Protein AF-A0A5N7J015-F1 (afdb_monomer)

Structure (mmCIF, N/CA/C/O backbone):
data_AF-A0A5N7J015-F1
#
_entry.id   AF-A0A5N7J015-F1
#
loop_
_atom_site.group_PDB
_atom_site.id
_atom_site.type_symbol
_atom_site.label_atom_id
_atom_site.label_alt_id
_atom_site.label_comp_id
_atom_site.label_asym_id
_atom_site.label_entity_id
_atom_site.label_seq_id
_atom_site.pdbx_PDB_ins_code
_atom_site.Cartn_x
_atom_site.Cartn_y
_atom_site.Cartn_z
_atom_site.occupancy
_atom_site.B_iso_or_equiv
_atom_site.auth_seq_id
_atom_site.auth_comp_id
_atom_site.auth_asym_id
_atom_site.auth_atom_id
_atom_site.pdbx_PDB_model_num
ATOM 1 N N . MET A 1 1 ? -70.506 48.219 -8.891 1.00 37.72 1 MET A N 1
ATOM 2 C CA . MET A 1 1 ? -71.516 47.151 -9.044 1.00 37.72 1 MET A CA 1
ATOM 3 C C . MET A 1 1 ? -71.298 46.120 -7.944 1.00 37.72 1 MET A C 1
ATOM 5 O O . MET A 1 1 ? -70.201 45.596 -7.907 1.00 37.72 1 MET A O 1
ATOM 9 N N . ILE A 1 2 ? -72.314 45.921 -7.079 1.00 36.28 2 ILE A N 1
ATOM 10 C CA . ILE A 1 2 ? -72.731 44.663 -6.396 1.00 36.28 2 ILE A CA 1
ATOM 11 C C . ILE A 1 2 ? -71.648 43.938 -5.542 1.00 36.28 2 ILE A C 1
ATOM 13 O O . ILE A 1 2 ? -70.626 43.558 -6.077 1.00 36.28 2 ILE A O 1
ATOM 17 N N . GLN A 1 3 ? -71.760 43.611 -4.244 1.00 32.56 3 GLN A N 1
ATOM 18 C CA . GLN A 1 3 ? -72.787 43.695 -3.193 1.00 32.56 3 GLN A CA 1
ATOM 19 C C . GLN A 1 3 ? -72.137 43.352 -1.819 1.00 32.56 3 GLN A C 1
ATOM 21 O O . GLN A 1 3 ? -71.277 42.487 -1.740 1.00 32.56 3 GLN A O 1
ATOM 26 N N . SER A 1 4 ? -72.613 44.028 -0.762 1.00 31.94 4 SER A N 1
ATOM 27 C CA . SER A 1 4 ? -72.904 43.579 0.627 1.00 31.94 4 SER A CA 1
ATOM 28 C C . SER A 1 4 ? -71.950 42.666 1.442 1.00 31.94 4 SER A C 1
ATOM 30 O O . SER A 1 4 ? -71.740 41.518 1.085 1.00 31.94 4 SER A O 1
ATOM 32 N N . ARG A 1 5 ? -71.466 43.154 2.609 1.00 35.03 5 ARG A N 1
ATOM 33 C CA . ARG A 1 5 ? -71.906 42.860 4.022 1.00 35.03 5 ARG A CA 1
ATOM 34 C C . ARG A 1 5 ? -71.225 41.610 4.632 1.00 35.03 5 ARG A C 1
ATOM 36 O O . ARG A 1 5 ? -71.138 40.603 3.964 1.00 35.03 5 ARG A O 1
ATOM 43 N N . GLY A 1 6 ? -70.762 41.551 5.888 1.00 29.39 6 GLY A N 1
ATOM 44 C CA . GLY A 1 6 ? -70.806 42.429 7.070 1.00 29.39 6 GLY A CA 1
ATOM 45 C C . GLY A 1 6 ? -69.756 41.964 8.114 1.00 29.39 6 GLY A C 1
ATOM 46 O O . GLY A 1 6 ? -69.265 40.848 8.019 1.00 29.39 6 GLY A O 1
ATOM 47 N N . LYS A 1 7 ? -69.194 42.878 8.930 1.00 32.62 7 LYS A N 1
ATOM 48 C CA . LYS A 1 7 ? -69.423 43.076 10.397 1.00 32.62 7 LYS A CA 1
ATOM 49 C C . LYS A 1 7 ? -69.204 41.797 11.243 1.00 32.62 7 LYS A C 1
ATOM 51 O O . LYS A 1 7 ? -69.846 40.805 10.963 1.00 32.62 7 LYS A O 1
ATOM 56 N N . SER A 1 8 ? -68.378 41.750 12.299 1.00 29.27 8 SER A N 1
ATOM 57 C CA . SER A 1 8 ? -68.348 42.600 13.514 1.00 29.27 8 SER A CA 1
ATOM 58 C C . SER A 1 8 ? -67.025 42.426 14.301 1.00 29.27 8 SER A C 1
ATOM 60 O O . SER A 1 8 ? -66.572 41.307 14.488 1.00 29.27 8 SER A O 1
ATOM 62 N N . LYS A 1 9 ? -66.296 43.500 14.640 1.00 32.84 9 LYS A N 1
ATOM 63 C CA . LYS A 1 9 ? -66.217 44.207 15.950 1.00 32.84 9 LYS A CA 1
ATOM 64 C C . LYS A 1 9 ? -65.739 43.408 17.191 1.00 32.84 9 LYS A C 1
ATOM 66 O O . LYS A 1 9 ? -66.518 42.678 17.780 1.00 32.84 9 LYS A O 1
ATOM 71 N N . LYS A 1 10 ? -64.533 43.810 17.643 1.00 33.81 10 LYS A N 1
ATOM 72 C CA . LYS A 1 10 ? -64.073 44.171 19.012 1.00 33.81 10 LYS A CA 1
ATOM 73 C C . LYS A 1 10 ? -64.195 43.140 20.153 1.00 33.81 10 LYS A C 1
ATOM 75 O O . LYS A 1 10 ? -65.306 42.871 20.579 1.00 33.81 10 LYS A O 1
ATOM 80 N N . LEU A 1 11 ? -63.073 42.853 20.834 1.00 29.84 11 LEU A N 1
ATOM 81 C CA . LEU A 1 11 ? -62.746 43.470 22.138 1.00 29.84 11 LEU A CA 1
ATOM 82 C C . LEU A 1 11 ? -61.286 43.206 22.571 1.00 29.84 11 LEU A C 1
ATOM 84 O O . LEU A 1 11 ? -60.710 42.170 22.267 1.00 29.84 11 LEU A O 1
ATOM 88 N N . PHE A 1 12 ? -60.722 44.189 23.274 1.00 34.75 12 PHE A N 1
ATOM 89 C CA . PHE A 1 12 ? -59.429 44.199 23.967 1.00 34.75 12 PHE A CA 1
ATOM 90 C C . PHE A 1 12 ? -59.319 43.114 25.053 1.00 34.75 12 PHE A C 1
ATOM 92 O O . PHE A 1 12 ? -60.277 42.931 25.801 1.00 34.75 12 PHE A O 1
ATOM 99 N N . SER A 1 13 ? -58.119 42.552 25.256 1.00 28.05 13 SER A N 1
ATOM 100 C CA . SER A 1 13 ? -57.426 42.575 26.561 1.00 28.05 13 SER A CA 1
ATOM 101 C C . SER A 1 13 ? -56.002 42.008 26.498 1.00 28.05 13 SER A C 1
ATOM 103 O O . SER A 1 13 ? -55.701 41.062 25.781 1.00 28.05 13 SER A O 1
ATOM 105 N N . ILE A 1 14 ? -55.158 42.672 27.280 1.00 40.50 14 ILE A N 1
ATOM 106 C CA . ILE A 1 14 ? -53.764 42.435 27.665 1.00 40.50 14 ILE A CA 1
ATOM 107 C C . ILE A 1 14 ? -53.522 40.986 28.118 1.00 40.50 14 ILE A C 1
ATOM 109 O O . ILE A 1 14 ? -54.312 40.507 28.919 1.00 40.50 14 ILE A O 1
ATOM 113 N N . ILE A 1 15 ? -52.407 40.354 27.711 1.00 32.06 15 ILE A N 1
ATOM 114 C CA . ILE A 1 15 ? -51.660 39.351 28.504 1.00 32.06 15 ILE A CA 1
ATOM 115 C C . ILE A 1 15 ? -50.187 39.304 28.049 1.00 32.06 15 ILE A C 1
ATOM 117 O O . ILE A 1 15 ? -49.865 39.068 26.889 1.00 32.06 15 ILE A O 1
ATOM 121 N N . LEU A 1 16 ? -49.336 39.600 29.032 1.00 28.47 16 LEU A N 1
ATOM 122 C CA . LEU A 1 16 ? -47.995 39.100 29.343 1.00 28.47 16 LEU A CA 1
ATOM 123 C C . LEU A 1 16 ? -47.240 38.234 28.313 1.00 28.47 16 LEU A C 1
ATOM 125 O O . LEU A 1 16 ? -47.667 37.156 27.909 1.00 28.47 16 LEU A O 1
ATOM 129 N N . ILE A 1 17 ? -46.012 38.679 28.044 1.00 38.09 17 ILE A N 1
ATOM 130 C CA . ILE A 1 17 ? -44.910 37.930 27.439 1.00 38.09 17 ILE A CA 1
ATOM 131 C C . ILE A 1 17 ? -44.599 36.692 28.295 1.00 38.09 17 ILE A C 1
ATOM 133 O O . ILE A 1 17 ? -44.189 36.822 29.447 1.00 38.09 17 ILE A O 1
ATOM 137 N N . VAL A 1 18 ? -44.720 35.501 27.706 1.00 29.78 18 VAL A N 1
ATOM 138 C CA . VAL A 1 18 ? -44.031 34.287 28.164 1.00 29.78 18 VAL A CA 1
ATOM 139 C C . VAL A 1 18 ? -43.210 33.765 26.988 1.00 29.78 18 VAL A C 1
ATOM 141 O O . VAL A 1 18 ? -43.749 33.318 25.978 1.00 29.78 18 VAL A O 1
ATOM 144 N N . MET A 1 19 ? -41.887 33.865 27.119 1.00 32.41 19 MET A N 1
ATOM 145 C CA . MET A 1 19 ? -40.910 33.185 26.269 1.00 32.41 19 MET A CA 1
ATOM 146 C C . MET A 1 19 ? -41.142 31.670 26.357 1.00 32.41 19 MET A C 1
ATOM 148 O O . MET A 1 19 ? -40.912 31.075 27.407 1.00 32.41 19 MET A O 1
ATOM 152 N N . PHE A 1 20 ? -41.541 31.038 25.254 1.00 28.19 20 PHE A N 1
ATOM 153 C CA . PHE A 1 20 ? -41.380 29.597 25.067 1.00 28.19 20 PHE A CA 1
ATOM 154 C C . PHE A 1 20 ? -40.169 29.369 24.161 1.00 28.19 20 PHE A C 1
ATOM 156 O O . PHE A 1 20 ? -40.235 29.532 22.944 1.00 28.19 20 PHE A O 1
ATOM 163 N N . ILE A 1 21 ? -39.041 29.011 24.775 1.00 31.61 21 ILE A N 1
ATOM 164 C CA . ILE A 1 21 ? -37.909 28.399 24.081 1.00 31.61 21 ILE A CA 1
ATOM 165 C C . ILE A 1 21 ? -38.362 26.984 23.711 1.00 31.61 21 ILE A C 1
ATOM 167 O O . ILE A 1 21 ? -38.379 26.087 24.550 1.00 31.61 21 ILE A O 1
ATOM 171 N N . ALA A 1 22 ? -38.770 26.788 22.460 1.00 29.91 22 ALA A N 1
ATOM 172 C CA . ALA A 1 22 ? -38.935 25.458 21.898 1.00 29.91 22 ALA A CA 1
ATOM 173 C C . ALA A 1 22 ? -37.544 24.913 21.545 1.00 29.91 22 ALA A C 1
ATOM 175 O O . ALA A 1 22 ? -37.022 25.144 20.456 1.00 29.91 22 ALA A O 1
ATOM 176 N N . THR A 1 23 ? -36.919 24.202 22.482 1.00 31.03 23 THR A N 1
ATOM 177 C CA . THR A 1 23 ? -35.791 23.315 22.189 1.00 31.03 23 THR A CA 1
ATOM 178 C C . THR A 1 23 ? -36.303 22.142 21.357 1.00 31.03 23 THR A C 1
ATOM 180 O O . THR A 1 23 ? -36.719 21.107 21.875 1.00 31.03 23 THR A O 1
ATOM 183 N N . SER A 1 24 ? -36.269 22.283 20.033 1.00 30.61 24 SER A N 1
ATOM 184 C CA . SER A 1 24 ? -36.324 21.138 19.129 1.00 30.61 24 SER A CA 1
ATOM 185 C C . SER A 1 24 ? -35.014 20.359 19.266 1.00 30.61 24 SER A C 1
ATOM 187 O O . SER A 1 24 ? -34.037 20.618 18.563 1.00 30.61 24 SER A O 1
ATOM 189 N N . LEU A 1 25 ? -34.981 19.424 20.217 1.00 29.66 25 LEU A N 1
ATOM 190 C CA . LEU A 1 25 ? -33.979 18.367 20.277 1.00 29.66 25 LEU A CA 1
ATOM 191 C C . LEU A 1 25 ? -34.122 17.519 19.009 1.00 29.66 25 LEU A C 1
ATOM 193 O O . LEU A 1 25 ? -34.956 16.618 18.938 1.00 29.66 25 LEU A O 1
ATOM 197 N N . PHE A 1 26 ? -33.301 17.805 18.000 1.00 30.33 26 PHE A N 1
ATOM 198 C CA . PHE A 1 26 ? -32.994 16.834 16.959 1.00 30.33 26 PHE A CA 1
ATOM 199 C C . PHE A 1 26 ? -32.192 15.702 17.605 1.00 30.33 26 PHE A C 1
ATOM 201 O O . PHE A 1 26 ? -30.963 15.701 17.628 1.00 30.33 26 PHE A O 1
ATOM 208 N N . VAL A 1 27 ? -32.910 14.734 18.169 1.00 28.17 27 VAL A N 1
ATOM 209 C CA . VAL A 1 27 ? -32.370 13.404 18.418 1.00 28.17 27 VAL A CA 1
ATOM 210 C C . VAL A 1 27 ? -32.219 12.770 17.041 1.00 28.17 27 VAL A C 1
ATOM 212 O O . VAL A 1 27 ? -33.204 12.373 16.417 1.00 28.17 27 VAL A O 1
ATOM 215 N N . SER A 1 28 ? -30.988 12.722 16.531 1.00 30.78 28 SER A N 1
ATOM 216 C CA . SER A 1 28 ? -30.640 11.836 15.419 1.00 30.78 28 SER A CA 1
ATOM 217 C C . SER A 1 28 ? -31.232 10.455 15.706 1.00 30.78 28 SER A C 1
ATOM 219 O O . SER A 1 28 ? -31.112 10.010 16.851 1.00 30.78 28 SER A O 1
ATOM 221 N N . PRO A 1 29 ? -31.844 9.750 14.736 1.00 28.28 29 PRO A N 1
ATOM 222 C CA . PRO A 1 29 ? -32.251 8.375 14.958 1.00 28.28 29 PRO A CA 1
ATOM 223 C C . PRO A 1 29 ? -30.982 7.579 15.248 1.00 28.28 29 PRO A C 1
ATOM 225 O O . PRO A 1 29 ? -30.226 7.200 14.352 1.00 28.28 29 PRO A O 1
ATOM 228 N N . GLN A 1 30 ? -30.711 7.376 16.534 1.00 27.77 30 GLN A N 1
ATOM 229 C CA . GLN A 1 30 ? -29.733 6.418 16.981 1.00 27.77 30 GLN A CA 1
ATOM 230 C C . GLN A 1 30 ? -30.225 5.106 16.388 1.00 27.77 30 GLN A C 1
ATOM 232 O O . GLN A 1 30 ? -31.368 4.704 16.608 1.00 27.77 30 GLN A O 1
ATOM 237 N N . LYS A 1 31 ? -29.394 4.468 15.565 1.00 28.33 31 LYS A N 1
ATOM 238 C CA . LYS A 1 31 ? -29.612 3.077 15.194 1.00 28.33 31 LYS A CA 1
ATOM 239 C C . LYS A 1 31 ? -29.741 2.323 16.516 1.00 28.33 31 LYS A C 1
ATOM 241 O O . LYS A 1 31 ? -28.740 2.098 17.194 1.00 28.33 31 LYS A O 1
ATOM 246 N N . VAL A 1 32 ? -30.968 1.993 16.908 1.00 24.22 32 VAL A N 1
ATOM 247 C CA . VAL A 1 32 ? -31.229 1.066 18.000 1.00 24.22 32 VAL A CA 1
ATOM 248 C C . VAL A 1 32 ? -30.784 -0.280 17.454 1.00 24.22 32 VAL A C 1
ATOM 250 O O . VAL A 1 32 ? -31.551 -1.013 16.836 1.00 24.22 32 VAL A O 1
ATOM 253 N N . TYR A 1 33 ? -29.497 -0.587 17.603 1.00 31.19 33 TYR A N 1
ATOM 254 C CA . TYR A 1 33 ? -29.109 -1.979 17.687 1.00 31.19 33 TYR A CA 1
ATOM 255 C C . TYR A 1 33 ? -29.876 -2.486 18.901 1.00 31.19 33 TYR A C 1
ATOM 257 O O . TYR A 1 33 ? -29.615 -2.031 20.013 1.00 31.19 33 TYR A O 1
ATOM 265 N N . ALA A 1 34 ? -30.874 -3.344 18.694 1.00 31.69 34 ALA A N 1
ATOM 266 C CA . ALA A 1 34 ? -31.371 -4.160 19.787 1.00 31.69 34 ALA A CA 1
ATOM 267 C C . ALA A 1 34 ? -30.121 -4.766 20.432 1.00 31.69 34 ALA A C 1
ATOM 269 O O . ALA A 1 34 ? -29.384 -5.489 19.754 1.00 31.69 34 ALA A O 1
ATOM 270 N N . SER A 1 35 ? -29.795 -4.373 21.666 1.00 46.22 35 SER A N 1
ATOM 271 C CA . SER A 1 35 ? -28.672 -4.965 22.374 1.00 46.22 35 SER A CA 1
ATOM 272 C C . SER A 1 35 ? -29.040 -6.429 22.561 1.00 46.22 35 SER A C 1
ATOM 274 O O . SER A 1 35 ? -29.893 -6.786 23.372 1.00 46.22 35 SER A O 1
ATOM 276 N N . SER A 1 36 ? -28.496 -7.290 21.706 1.00 74.12 36 SER A N 1
ATOM 277 C CA . SER A 1 36 ? -28.725 -8.722 21.808 1.00 74.12 36 SER A CA 1
ATOM 278 C C . SER A 1 36 ? -28.184 -9.148 23.167 1.00 74.12 36 SER A C 1
ATOM 280 O O . SER A 1 36 ? -26.985 -8.995 23.396 1.00 74.12 36 SER A O 1
ATOM 282 N N . ASN A 1 37 ? -29.046 -9.638 24.061 1.00 91.44 37 ASN A N 1
ATOM 283 C CA . ASN A 1 37 ? -28.606 -10.225 25.321 1.00 91.44 37 ASN A CA 1
ATOM 284 C C . ASN A 1 37 ? -27.699 -11.424 25.001 1.00 91.44 37 ASN A C 1
ATOM 286 O O . ASN A 1 37 ? -28.184 -12.488 24.620 1.00 91.44 37 ASN A O 1
ATOM 290 N N . ILE A 1 38 ? -26.386 -11.240 25.137 1.00 94.81 38 ILE A N 1
ATOM 291 C CA . ILE A 1 38 ? -25.370 -12.237 24.785 1.00 94.81 38 ILE A CA 1
ATOM 292 C C . ILE A 1 38 ? -25.476 -13.451 25.713 1.00 94.81 38 ILE A C 1
ATOM 294 O O . ILE A 1 38 ? -25.209 -14.571 25.281 1.00 94.81 38 ILE A O 1
ATOM 298 N N . ALA A 1 39 ? -25.875 -13.232 26.969 1.00 95.88 39 ALA A N 1
ATOM 299 C CA . ALA A 1 39 ? -25.986 -14.271 27.985 1.00 95.88 39 ALA A CA 1
ATOM 300 C C . ALA A 1 39 ? -27.220 -15.168 27.807 1.00 95.88 39 ALA A C 1
ATOM 302 O O . ALA A 1 39 ? -27.263 -16.236 28.411 1.00 95.88 39 ALA A O 1
ATOM 303 N N . MET A 1 40 ? -28.204 -14.777 26.991 1.00 95.25 40 MET A N 1
ATOM 304 C CA . MET A 1 40 ? -29.469 -15.506 26.860 1.00 95.25 40 MET A CA 1
ATOM 305 C C . MET A 1 40 ? -29.246 -16.956 26.406 1.00 95.25 40 MET A C 1
ATOM 307 O O . MET A 1 40 ? -28.652 -17.201 25.355 1.00 95.25 40 MET A O 1
ATOM 311 N N . GLY A 1 41 ? -29.724 -17.915 27.204 1.00 92.69 41 GLY A N 1
ATOM 312 C CA . GLY A 1 41 ? -29.634 -19.353 26.925 1.00 92.69 41 GLY A CA 1
ATOM 313 C C . GLY A 1 41 ? -28.212 -19.929 26.920 1.00 92.69 41 GLY A C 1
ATOM 314 O O . GLY A 1 41 ? -28.012 -21.066 26.497 1.00 92.69 41 GLY A O 1
ATOM 315 N N . LYS A 1 42 ? -27.211 -19.154 27.346 1.00 95.44 42 LYS A N 1
ATOM 316 C CA . LYS A 1 42 ? -25.823 -19.611 27.460 1.00 95.44 42 LYS A CA 1
ATOM 317 C C . LYS A 1 42 ? -25.624 -20.482 28.697 1.00 95.44 42 LYS A C 1
ATOM 319 O O . LYS A 1 42 ? -26.366 -20.362 29.667 1.00 95.44 42 LYS A O 1
ATOM 324 N N . THR A 1 43 ? -24.594 -21.324 28.6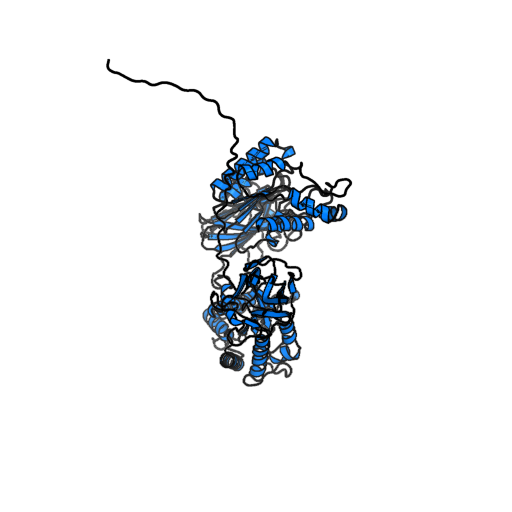82 1.00 96.38 43 THR A N 1
ATOM 325 C CA . THR A 1 43 ? -24.265 -22.181 29.826 1.00 96.38 43 THR A CA 1
ATOM 326 C C . THR A 1 43 ? -23.951 -21.332 31.054 1.00 96.38 43 THR A C 1
ATOM 328 O O . THR A 1 43 ? -23.031 -20.509 31.030 1.00 96.38 43 THR A O 1
ATOM 331 N N . SER A 1 44 ? -24.706 -21.550 32.127 1.00 97.25 44 SER A N 1
ATOM 332 C CA . SER A 1 44 ? -24.546 -20.872 33.409 1.00 97.25 44 SER A CA 1
ATOM 333 C C . SER A 1 44 ? -24.355 -21.870 34.551 1.00 97.25 44 SER A C 1
ATOM 335 O O . SER A 1 44 ? -24.753 -23.029 34.467 1.00 97.25 44 SER A O 1
ATOM 337 N N . THR A 1 45 ? -23.680 -21.417 35.603 1.00 97.94 45 THR A N 1
ATOM 338 C CA . THR A 1 45 ? -23.350 -22.191 36.810 1.00 97.94 45 THR A CA 1
ATOM 339 C C . THR A 1 45 ? -23.395 -21.271 38.023 1.00 97.94 45 THR A C 1
ATOM 341 O O . THR A 1 45 ? -23.032 -20.099 37.902 1.00 97.94 45 THR A O 1
ATOM 344 N N . SER A 1 46 ? -23.724 -21.805 39.190 1.00 97.88 46 SER A N 1
ATOM 345 C CA . SER A 1 46 ? -23.661 -21.115 40.481 1.00 97.88 46 SER A CA 1
ATOM 346 C C . SER A 1 46 ? -22.852 -21.930 41.491 1.00 97.88 46 SER A C 1
ATOM 348 O O . SER A 1 46 ? -22.472 -23.066 41.209 1.00 97.88 46 SER A O 1
ATOM 350 N N . ASP A 1 47 ? -22.550 -21.349 42.650 1.00 97.38 47 ASP A N 1
ATOM 351 C CA . ASP A 1 47 ? -21.953 -22.085 43.771 1.00 97.38 47 ASP A CA 1
ATOM 352 C C . ASP A 1 47 ? -22.942 -23.043 44.443 1.00 97.38 47 ASP A C 1
ATOM 354 O O . ASP A 1 47 ? -22.552 -24.116 44.896 1.00 97.38 47 ASP A O 1
ATOM 358 N N . SER A 1 48 ? -24.217 -22.657 44.489 1.00 97.06 48 SER A N 1
ATOM 359 C CA . SER A 1 48 ? -25.303 -23.458 45.042 1.00 97.06 48 SER A CA 1
ATOM 360 C C . SER A 1 48 ? -26.614 -23.194 44.297 1.00 97.06 48 SER A C 1
ATOM 362 O O . SER A 1 48 ? -26.744 -22.213 43.552 1.00 97.06 48 SER A O 1
ATOM 364 N N . GLU A 1 49 ? -27.588 -24.086 44.462 1.00 97.06 49 GLU A N 1
ATOM 365 C CA . GLU A 1 49 ? -28.921 -23.927 43.885 1.00 97.06 49 GLU A CA 1
ATOM 366 C C . GLU A 1 49 ? -30.005 -24.585 44.745 1.00 97.06 49 GLU A C 1
ATOM 368 O O . GLU A 1 49 ? -29.847 -25.707 45.227 1.00 97.06 49 GLU A O 1
ATOM 373 N N . LEU A 1 50 ? -31.124 -23.883 44.932 1.00 96.88 50 LEU A N 1
ATOM 374 C CA . LEU A 1 50 ? -32.339 -24.451 45.510 1.00 96.88 50 LEU A CA 1
ATOM 375 C C . LEU A 1 50 ? -33.006 -25.385 44.490 1.00 96.88 50 LEU A C 1
ATOM 377 O O . LEU A 1 50 ? -33.059 -25.081 43.296 1.00 96.88 50 LEU A O 1
ATOM 381 N N . LEU A 1 51 ? -33.565 -26.507 44.955 1.00 95.19 51 LEU A N 1
ATOM 382 C CA . LEU A 1 51 ? -34.244 -27.477 44.093 1.00 95.19 51 LEU A CA 1
ATOM 383 C C . LEU A 1 51 ? -35.330 -26.792 43.238 1.00 95.19 51 LEU A C 1
ATOM 385 O O . LEU A 1 51 ? -36.239 -26.158 43.766 1.00 95.19 51 LEU A O 1
ATOM 389 N N . GLY A 1 52 ? -35.227 -26.926 41.911 1.00 94.25 52 GLY A N 1
ATOM 390 C CA . GLY A 1 52 ? -36.135 -26.289 40.943 1.00 94.25 52 GLY A CA 1
ATOM 391 C C . GLY A 1 52 ? -35.730 -24.877 40.489 1.00 94.25 52 GLY A C 1
ATOM 392 O O . GLY A 1 52 ? -36.319 -24.353 39.543 1.00 94.25 52 GLY A O 1
ATOM 393 N N . HIS A 1 53 ? -34.691 -24.288 41.089 1.00 97.06 53 HIS A N 1
ATOM 394 C CA . HIS A 1 53 ? -34.216 -22.922 40.835 1.00 97.06 53 HIS A CA 1
ATOM 395 C C . HIS A 1 53 ? -32.743 -22.885 40.399 1.00 97.06 53 HIS A C 1
ATOM 397 O O . HIS A 1 53 ? -31.947 -22.098 40.911 1.00 97.06 53 HIS A O 1
ATOM 403 N N . GLY A 1 54 ? -32.382 -23.753 39.450 1.00 97.44 54 GLY A N 1
ATOM 404 C CA . GLY A 1 54 ? -31.002 -23.908 38.985 1.00 97.44 54 GLY A CA 1
ATOM 405 C C . GLY A 1 54 ? -30.463 -22.726 38.177 1.00 97.44 54 GLY A C 1
ATOM 406 O O . GLY A 1 54 ? -31.214 -21.861 37.715 1.00 97.44 54 GLY A O 1
ATOM 407 N N . ALA A 1 55 ? -29.142 -22.692 37.982 1.00 97.56 55 ALA A N 1
ATOM 408 C CA . ALA A 1 55 ? -28.442 -21.553 37.371 1.00 97.56 55 ALA A CA 1
ATOM 409 C C . ALA A 1 55 ? -28.982 -21.149 35.983 1.00 97.56 55 ALA A C 1
ATOM 411 O O . ALA A 1 55 ? -29.062 -19.956 35.683 1.00 97.56 55 ALA A O 1
ATOM 412 N N . SER A 1 56 ? -29.420 -22.104 35.157 1.00 97.19 56 SER A N 1
ATOM 413 C CA . SER A 1 56 ? -29.984 -21.834 33.823 1.00 97.19 56 SER A CA 1
ATOM 414 C C . SER A 1 56 ? -31.214 -20.926 33.839 1.00 97.19 56 SER A C 1
ATOM 416 O O . SER A 1 56 ? -31.485 -20.248 32.853 1.00 97.19 56 SER A O 1
ATOM 418 N N . ASN A 1 57 ? -31.949 -20.878 34.952 1.00 97.88 57 ASN A N 1
ATOM 419 C CA . ASN A 1 57 ? -33.111 -20.006 35.097 1.00 97.88 57 ASN A CA 1
ATOM 420 C C . ASN A 1 57 ? -32.725 -18.521 35.195 1.00 97.88 57 ASN A C 1
ATOM 422 O O . ASN A 1 57 ? -33.566 -17.662 34.976 1.00 97.88 57 ASN A O 1
ATOM 426 N N . GLY A 1 58 ? -31.471 -18.202 35.530 1.00 96.56 58 GLY A N 1
ATOM 427 C CA . GLY A 1 58 ? -30.985 -16.825 35.649 1.00 96.56 58 GLY A CA 1
ATOM 428 C C . GLY A 1 58 ? -30.709 -16.138 34.309 1.00 96.56 58 GLY A C 1
ATOM 429 O O . GLY A 1 58 ? -30.359 -14.965 34.303 1.00 96.56 58 GLY A O 1
ATOM 430 N N . ASN A 1 59 ? -30.814 -16.841 33.179 1.00 97.00 59 ASN A N 1
ATOM 431 C CA . ASN A 1 59 ? -30.568 -16.294 31.839 1.00 97.00 59 ASN A CA 1
ATOM 432 C C . ASN A 1 59 ? -31.421 -16.954 30.741 1.00 97.00 59 ASN A C 1
ATOM 434 O O . ASN A 1 59 ? -31.046 -16.938 29.564 1.00 97.00 59 ASN A O 1
ATOM 438 N N . ASP A 1 60 ? -32.560 -17.546 31.100 1.00 95.12 60 ASP A N 1
ATOM 439 C CA . ASP A 1 60 ? -33.463 -18.221 30.158 1.00 95.12 60 ASP A CA 1
ATOM 440 C C . ASP A 1 60 ? -34.430 -17.260 29.435 1.00 95.12 60 ASP A C 1
ATOM 442 O O . ASP A 1 60 ? -35.171 -17.677 28.540 1.00 95.12 60 ASP A O 1
ATOM 446 N N . GLY A 1 61 ? -34.422 -15.974 29.805 1.00 89.62 61 GLY A N 1
ATOM 447 C CA . GLY A 1 61 ? -35.284 -14.935 29.245 1.00 89.62 61 GLY A CA 1
ATOM 448 C C . GLY A 1 61 ? -36.760 -15.043 29.650 1.00 89.62 61 GLY A C 1
ATOM 449 O O . GLY A 1 61 ? -37.592 -14.306 29.110 1.00 89.62 61 GLY A O 1
ATOM 450 N N . LYS A 1 62 ? -37.118 -15.936 30.580 1.00 88.75 62 LYS A N 1
ATOM 451 C CA . LYS A 1 62 ? -38.491 -16.113 31.064 1.00 88.75 62 LYS A CA 1
ATOM 452 C C . LYS A 1 62 ? -38.708 -15.296 32.332 1.00 88.75 62 LYS A C 1
ATOM 454 O O . LYS A 1 62 ? -37.855 -15.175 33.194 1.00 88.75 62 LYS A O 1
ATOM 459 N N . GLN A 1 63 ? -39.899 -14.718 32.468 1.00 78.62 63 GLN A N 1
ATOM 460 C CA . GLN A 1 63 ? -40.208 -13.877 33.632 1.00 78.62 63 GLN A CA 1
ATOM 461 C C . GLN A 1 63 ? -40.714 -14.661 34.850 1.00 78.62 63 GLN A C 1
ATOM 463 O O . GLN A 1 63 ? -40.850 -14.072 35.919 1.00 78.62 63 GLN A O 1
ATOM 468 N N . SER A 1 64 ? -41.035 -15.944 34.676 1.00 87.69 64 SER A N 1
ATOM 469 C CA . SER A 1 64 ? -41.645 -16.812 35.690 1.00 87.69 64 SER A CA 1
ATOM 470 C C . SER A 1 64 ? -40.645 -17.712 36.420 1.00 87.69 64 SER A C 1
ATOM 472 O O . SER A 1 64 ? -41.021 -18.376 37.380 1.00 87.69 64 SER A O 1
ATOM 474 N N . THR A 1 65 ? -39.403 -17.779 35.949 1.00 95.62 65 THR A N 1
ATOM 475 C CA . THR A 1 65 ? -38.320 -18.604 36.496 1.00 95.62 65 THR A CA 1
ATOM 476 C C . THR A 1 65 ? -37.247 -17.703 37.109 1.00 95.62 65 THR A C 1
ATOM 478 O O . THR A 1 65 ? -37.191 -16.499 36.852 1.00 95.62 65 THR A O 1
ATOM 481 N N . TYR A 1 66 ? -36.451 -18.267 38.014 1.00 97.81 66 TYR A N 1
ATOM 482 C CA . TYR A 1 66 ? -35.308 -17.594 38.625 1.00 97.81 66 TYR A CA 1
ATOM 483 C C . TYR A 1 66 ? -34.301 -18.624 39.124 1.00 97.81 66 TYR A C 1
ATOM 485 O O . TYR A 1 66 ? -34.674 -19.759 39.451 1.00 97.81 66 TYR A O 1
ATOM 493 N N . TRP A 1 67 ? -33.036 -18.215 39.177 1.00 98.25 67 TRP A N 1
ATOM 494 C CA . TRP A 1 67 ? -32.021 -18.894 39.972 1.00 98.25 67 TRP A CA 1
ATOM 495 C C . TRP A 1 67 ? -32.118 -18.436 41.432 1.00 98.25 67 TRP A C 1
ATOM 497 O O . TRP A 1 67 ? -32.372 -17.255 41.688 1.00 98.25 67 TRP A O 1
ATOM 507 N N . SER A 1 68 ? -31.899 -19.355 42.372 1.00 97.88 68 SER A N 1
ATOM 508 C CA . SER A 1 68 ? -31.796 -19.081 43.809 1.00 97.88 68 SER A CA 1
ATOM 509 C C . SER A 1 68 ? -30.701 -19.935 44.426 1.00 97.88 68 SER A C 1
ATOM 511 O O . SER A 1 68 ? -30.634 -21.126 44.130 1.00 97.88 68 SER A O 1
ATOM 513 N N . ALA A 1 69 ? -29.906 -19.357 45.324 1.00 97.62 69 ALA A N 1
ATOM 514 C CA . ALA A 1 69 ? -28.976 -20.105 46.166 1.00 97.62 69 ALA A CA 1
ATOM 515 C C . ALA A 1 69 ? -29.700 -21.151 47.037 1.00 97.62 69 ALA A C 1
ATOM 517 O O . ALA A 1 69 ? -30.911 -21.049 47.260 1.00 97.62 69 ALA A O 1
ATOM 518 N N . ALA A 1 70 ? -28.964 -22.161 47.511 1.00 96.69 70 ALA A N 1
ATOM 519 C CA . ALA A 1 70 ? -29.519 -23.260 48.313 1.00 96.69 70 ALA A CA 1
ATOM 520 C C . ALA A 1 70 ? -29.829 -22.867 49.769 1.00 96.69 70 ALA A C 1
ATOM 522 O O . ALA A 1 70 ? -30.634 -23.524 50.431 1.00 96.69 70 ALA A O 1
ATOM 523 N N . ASP A 1 71 ? -29.210 -21.795 50.258 1.00 94.50 71 ASP A N 1
ATOM 524 C CA . ASP A 1 71 ? -29.362 -21.274 51.610 1.00 94.50 71 ASP A CA 1
ATOM 525 C C . ASP A 1 71 ? -29.313 -19.734 51.615 1.00 94.50 71 ASP A C 1
ATOM 527 O O . ASP A 1 71 ? -29.373 -19.087 50.566 1.00 94.50 71 ASP A O 1
ATOM 531 N N . THR A 1 72 ? -29.304 -19.152 52.813 1.00 94.69 72 THR A N 1
ATOM 532 C CA . THR A 1 72 ? -29.364 -17.703 53.048 1.00 94.69 72 THR A CA 1
ATOM 533 C C . THR A 1 72 ? -28.023 -17.137 53.517 1.00 94.69 72 THR A C 1
ATOM 535 O O . THR A 1 72 ? -28.002 -16.125 54.217 1.00 94.69 72 THR A O 1
ATOM 538 N N . SER A 1 73 ? -26.912 -17.830 53.255 1.00 92.25 73 SER A N 1
ATOM 539 C CA . SER A 1 73 ? -25.583 -17.320 53.580 1.00 92.25 73 SER A CA 1
ATOM 540 C C . SER A 1 73 ? -25.146 -16.227 52.598 1.00 92.25 73 SER A C 1
ATOM 542 O O . SER A 1 73 ? -25.701 -16.040 51.514 1.00 92.25 73 SER A O 1
ATOM 544 N N . ASP A 1 74 ? -24.153 -15.445 53.007 1.00 89.06 74 ASP A N 1
ATOM 545 C CA . ASP A 1 74 ? -23.626 -14.363 52.184 1.00 89.06 74 ASP A CA 1
ATOM 546 C C . ASP A 1 74 ? -22.661 -14.888 51.107 1.00 89.06 74 ASP A C 1
ATOM 548 O O . ASP A 1 74 ? -21.984 -15.901 51.287 1.00 89.06 74 ASP A O 1
ATOM 552 N N . LYS A 1 75 ? -22.470 -14.099 50.039 1.00 92.44 75 LYS A N 1
ATOM 553 C CA . LYS A 1 75 ? -21.437 -14.289 48.992 1.00 92.44 75 LYS A CA 1
ATOM 554 C C . LYS A 1 75 ? -21.680 -15.436 48.004 1.00 92.44 75 LYS A C 1
ATOM 556 O O . LYS A 1 75 ? -20.722 -15.938 47.412 1.00 92.44 75 LYS A O 1
ATOM 561 N N . HIS A 1 76 ? -22.936 -15.772 47.735 1.00 97.88 76 HIS A N 1
ATOM 562 C CA . HIS A 1 76 ? -23.293 -16.640 46.610 1.00 97.88 76 HIS A CA 1
ATOM 563 C C . HIS A 1 76 ? -22.943 -16.005 45.258 1.00 97.88 76 HIS A C 1
ATOM 565 O O . HIS A 1 76 ? -22.970 -14.778 45.101 1.00 97.88 76 HIS A O 1
ATOM 571 N N . TYR A 1 77 ? -22.637 -16.826 44.252 1.00 98.19 77 TYR A N 1
ATOM 572 C CA . TYR A 1 77 ? -22.353 -16.352 42.902 1.00 98.19 77 TYR A CA 1
ATOM 573 C C . TYR A 1 77 ? -23.168 -17.068 41.832 1.00 98.19 77 TYR A C 1
ATOM 575 O O . TYR A 1 77 ? -23.453 -18.260 41.894 1.00 98.19 77 TYR A O 1
ATOM 583 N N . TRP A 1 78 ? -23.423 -16.328 40.760 1.00 98.56 78 TRP A N 1
ATOM 584 C CA . TRP A 1 78 ? -23.936 -16.848 39.503 1.00 98.56 78 TRP A CA 1
ATOM 585 C C . TRP A 1 78 ? -23.002 -16.434 38.363 1.00 98.56 78 TRP A C 1
ATOM 587 O O . TRP A 1 78 ? -22.490 -15.312 38.335 1.00 98.56 78 TRP A O 1
ATOM 597 N N . LYS A 1 79 ? -22.731 -17.341 37.424 1.00 98.44 79 LYS A N 1
ATOM 598 C CA . LYS A 1 79 ? -21.763 -17.154 36.334 1.00 98.44 79 LYS A CA 1
ATOM 599 C C . LYS A 1 79 ? -22.320 -17.665 35.011 1.00 98.44 79 LYS A C 1
ATOM 601 O O . LYS A 1 79 ? -22.970 -18.702 34.984 1.00 98.44 79 LYS A O 1
ATOM 606 N N . VAL A 1 80 ? -21.950 -17.010 33.912 1.00 98.25 80 VAL A N 1
ATOM 607 C CA . VAL A 1 80 ? -22.254 -17.434 32.537 1.00 98.25 80 VAL A CA 1
ATOM 608 C C . VAL A 1 80 ? -21.001 -17.492 31.656 1.00 98.25 80 VAL A C 1
ATOM 610 O O . VAL A 1 80 ? -20.137 -16.615 31.741 1.00 98.25 80 VAL A O 1
ATOM 613 N N . ASP A 1 81 ? -20.907 -18.517 30.802 1.00 96.69 81 ASP A N 1
ATOM 614 C CA . ASP A 1 81 ? -19.960 -18.606 29.678 1.00 96.69 81 ASP A CA 1
ATOM 615 C C . ASP A 1 81 ? -20.640 -18.128 28.389 1.00 96.69 81 ASP A C 1
ATOM 617 O O . ASP A 1 81 ? -21.538 -18.779 27.860 1.00 96.69 81 ASP A O 1
ATOM 621 N N . LEU A 1 82 ? -20.191 -17.002 27.836 1.00 94.56 82 LEU A N 1
ATOM 622 C CA . LEU A 1 82 ? -20.768 -16.407 26.627 1.00 94.56 82 LEU A CA 1
ATOM 623 C C . LEU A 1 82 ? -20.475 -17.228 25.350 1.00 94.56 82 LEU A C 1
ATOM 625 O O . LEU A 1 82 ? -21.088 -16.999 24.299 1.00 94.56 82 LEU A O 1
ATOM 629 N N . GLY A 1 83 ? -19.560 -18.201 25.419 1.00 85.75 83 GLY A N 1
ATOM 630 C CA . GLY A 1 83 ? -19.165 -19.085 24.316 1.00 85.75 83 GLY A CA 1
ATOM 631 C C . GLY A 1 83 ? -18.155 -18.471 23.339 1.00 85.75 83 GLY A C 1
ATOM 632 O O . GLY A 1 83 ? -17.836 -19.071 22.316 1.00 85.75 83 GLY A O 1
ATOM 633 N N . GLY A 1 84 ? -17.644 -17.275 23.635 1.00 81.94 84 GLY A N 1
ATOM 634 C CA . GLY A 1 84 ? -16.661 -16.548 22.831 1.00 81.94 84 GLY A CA 1
ATOM 635 C C . GLY A 1 84 ? -16.188 -15.282 23.546 1.00 81.94 84 GLY A C 1
ATOM 636 O O . GLY A 1 84 ? -16.733 -14.931 24.586 1.00 81.94 84 GLY A O 1
ATOM 637 N N . LEU A 1 85 ? -15.170 -14.603 23.009 1.00 84.44 85 LEU A N 1
ATOM 638 C CA . LEU A 1 85 ? -14.738 -13.298 23.521 1.00 84.44 85 LEU A CA 1
ATOM 639 C C . LEU A 1 85 ? -15.659 -12.190 23.001 1.00 84.44 85 LEU A C 1
ATOM 641 O O . LEU A 1 85 ? -15.955 -12.133 21.806 1.00 84.44 85 LEU A O 1
ATOM 645 N N . TYR A 1 86 ? -16.058 -11.286 23.890 1.00 91.56 86 TYR A N 1
ATOM 646 C CA . TYR A 1 86 ? -16.890 -10.126 23.588 1.00 91.56 86 TYR A CA 1
ATOM 647 C C . TYR A 1 86 ? -16.307 -8.862 24.226 1.00 91.56 86 TYR A C 1
ATOM 649 O O . TYR A 1 86 ? -15.769 -8.904 25.332 1.00 91.56 86 TYR A O 1
ATOM 657 N N . GLU A 1 87 ? -16.452 -7.729 23.544 1.00 89.12 87 GLU A N 1
ATOM 658 C CA . GLU A 1 87 ? -16.282 -6.402 24.133 1.00 89.12 87 GLU A CA 1
ATOM 659 C C . GLU A 1 87 ? -17.582 -6.021 24.842 1.00 89.12 87 GLU A C 1
ATOM 661 O O . GLU A 1 87 ? -18.557 -5.590 24.219 1.00 89.12 87 GLU A O 1
ATOM 666 N N . LEU A 1 88 ? -17.611 -6.230 26.154 1.00 94.19 88 LEU A N 1
ATOM 667 C CA . LEU A 1 88 ? -18.772 -5.975 26.994 1.00 94.19 88 LEU A CA 1
ATOM 668 C C . LEU A 1 88 ? -18.906 -4.487 27.298 1.00 94.19 88 LEU A C 1
ATOM 670 O O . LEU A 1 88 ? -17.905 -3.790 27.503 1.00 94.19 88 LEU A O 1
ATOM 674 N N . LYS A 1 89 ? -20.157 -4.027 27.315 1.00 92.81 89 LYS A N 1
ATOM 675 C CA . LYS A 1 89 ? -20.540 -2.629 27.552 1.00 92.81 89 LYS A CA 1
ATOM 676 C C . LYS A 1 89 ? -21.461 -2.455 28.754 1.00 92.81 89 LYS A C 1
ATOM 678 O O . LYS A 1 89 ? -21.481 -1.390 29.365 1.00 92.81 89 LYS A O 1
ATOM 683 N N . GLU A 1 90 ? -22.256 -3.475 29.060 1.00 96.00 90 GLU A N 1
ATOM 684 C CA . GLU A 1 90 ? -23.302 -3.369 30.070 1.00 96.00 90 GLU A CA 1
ATOM 685 C C . GLU A 1 90 ? -23.681 -4.749 30.619 1.00 96.00 90 GLU A C 1
ATOM 687 O O . GLU A 1 90 ? -23.696 -5.740 29.878 1.00 96.00 90 GLU A O 1
ATOM 692 N N . THR A 1 91 ? -24.045 -4.784 31.900 1.00 97.50 91 THR A N 1
ATOM 693 C CA . THR A 1 91 ? -24.856 -5.850 32.500 1.00 97.50 91 THR A CA 1
ATOM 694 C C . THR A 1 91 ? -26.177 -5.292 33.019 1.00 97.50 91 THR A C 1
ATOM 696 O O . THR A 1 91 ? -26.222 -4.175 33.528 1.00 97.50 91 THR A O 1
ATOM 699 N N . GLU A 1 92 ? -27.254 -6.069 32.914 1.00 97.50 92 GLU A N 1
ATOM 700 C CA . GLU A 1 92 ? -28.540 -5.783 33.563 1.00 97.50 92 GLU A CA 1
ATOM 701 C C . GLU A 1 92 ? -28.945 -6.999 34.393 1.00 97.50 92 GLU A C 1
ATOM 703 O O . GLU A 1 92 ? -29.159 -8.076 33.842 1.00 97.50 92 GLU A O 1
ATOM 708 N N . VAL A 1 93 ? -29.089 -6.824 35.702 1.00 97.25 93 VAL A N 1
ATOM 709 C CA . VAL A 1 93 ? -29.641 -7.845 36.596 1.00 97.25 93 VAL A CA 1
ATOM 710 C C . VAL A 1 93 ? -31.088 -7.507 36.939 1.00 97.25 93 VAL A C 1
ATOM 712 O O . VAL A 1 93 ? -31.408 -6.360 37.260 1.00 97.25 93 VAL A O 1
ATOM 715 N N . LYS A 1 94 ? -31.973 -8.505 36.874 1.00 96.50 94 LYS A N 1
ATOM 716 C CA . LYS A 1 94 ? -33.335 -8.462 37.413 1.00 96.50 94 LYS A CA 1
ATOM 717 C C . LYS A 1 94 ? -33.408 -9.361 38.646 1.00 96.50 94 LYS A C 1
ATOM 719 O O . LYS A 1 94 ? -33.364 -10.584 38.527 1.00 96.50 94 LYS A O 1
ATOM 724 N N . TRP A 1 95 ? -33.568 -8.752 39.811 1.00 96.69 95 TRP A N 1
ATOM 725 C CA . TRP A 1 95 ? -33.714 -9.443 41.091 1.00 96.69 95 TRP A CA 1
ATOM 726 C C . TRP A 1 95 ? -35.089 -10.105 41.239 1.00 96.69 95 TRP A C 1
ATOM 728 O O . TRP A 1 95 ? -36.078 -9.625 40.676 1.00 96.69 95 TRP A O 1
ATOM 738 N N . GLN A 1 96 ? -35.171 -11.175 42.038 1.00 95.25 96 GLN A N 1
ATOM 739 C CA . GLN A 1 96 ? -36.446 -11.850 42.324 1.00 95.25 96 GLN A CA 1
ATOM 740 C C . GLN A 1 96 ? -37.366 -10.998 43.212 1.00 95.25 96 GLN A C 1
ATOM 742 O O . GLN A 1 96 ? -38.571 -10.933 42.965 1.00 95.25 96 GLN A O 1
ATOM 747 N N . LYS A 1 97 ? -36.793 -10.269 44.180 1.00 92.94 97 LYS A N 1
ATOM 748 C CA . LYS A 1 97 ? -37.516 -9.385 45.115 1.00 92.94 97 LYS A CA 1
ATOM 749 C C . LYS A 1 97 ? -37.096 -7.927 44.963 1.00 92.94 97 LYS A C 1
ATOM 751 O O . LYS A 1 97 ? -35.947 -7.634 44.648 1.00 92.94 97 LYS A O 1
ATOM 756 N N . ASN A 1 98 ? -38.009 -7.013 45.286 1.00 94.00 98 ASN A N 1
ATOM 757 C CA . ASN A 1 98 ? -37.735 -5.574 45.364 1.00 94.00 98 ASN A CA 1
ATOM 758 C C . ASN A 1 98 ? -37.132 -5.218 46.733 1.00 94.00 98 ASN A C 1
ATOM 760 O O . ASN A 1 98 ? -37.757 -4.537 47.541 1.00 94.00 98 ASN A O 1
ATOM 764 N N . THR A 1 99 ? -35.933 -5.730 47.004 1.00 94.69 99 THR A N 1
ATOM 765 C CA . THR A 1 99 ? -35.145 -5.430 48.208 1.00 94.69 99 THR A CA 1
ATOM 766 C C . THR A 1 99 ? -33.753 -4.940 47.810 1.00 94.69 99 THR A C 1
ATOM 768 O O . THR A 1 99 ? -33.432 -4.847 46.623 1.00 94.69 99 THR A O 1
ATOM 771 N N . VAL A 1 100 ? -32.931 -4.577 48.789 1.00 96.50 100 VAL A N 1
ATOM 772 C CA . VAL A 1 100 ? -31.545 -4.177 48.546 1.00 96.50 100 VAL A CA 1
ATOM 773 C C . VAL A 1 100 ? -30.705 -5.420 48.271 1.00 96.50 100 VAL A C 1
ATOM 775 O O . VAL A 1 100 ? -30.660 -6.324 49.088 1.00 96.50 100 VAL A O 1
ATOM 778 N N . TYR A 1 101 ? -30.002 -5.450 47.144 1.00 97.25 101 TYR A N 1
ATOM 779 C CA . TYR A 1 101 ? -28.947 -6.432 46.885 1.00 97.25 101 TYR A CA 1
ATOM 780 C C . TYR A 1 101 ? -27.611 -5.704 46.854 1.00 97.25 101 TYR A C 1
ATOM 782 O O . TYR A 1 101 ? -27.451 -4.743 46.093 1.00 97.25 101 TYR A O 1
ATOM 790 N N . LYS A 1 102 ? -26.644 -6.152 47.652 1.00 97.88 102 LYS A N 1
ATOM 791 C CA . LYS A 1 102 ? -25.244 -5.730 47.515 1.00 97.88 102 LYS A CA 1
ATOM 792 C C . LYS A 1 102 ? -24.519 -6.774 46.689 1.00 97.88 102 LYS A C 1
ATOM 794 O O . LYS A 1 102 ? -24.667 -7.963 46.941 1.00 97.88 102 LYS A O 1
ATOM 799 N N . TYR A 1 103 ? -23.756 -6.358 45.688 1.00 98.38 103 TYR A N 1
ATOM 800 C CA . TYR A 1 103 ? -23.141 -7.304 44.757 1.00 98.38 103 TYR A CA 1
ATOM 801 C C . TYR A 1 103 ? -21.877 -6.756 44.106 1.00 98.38 103 TYR A C 1
ATOM 803 O O . TYR A 1 103 ? -21.538 -5.580 44.229 1.00 98.38 103 TYR A O 1
ATOM 811 N N . ARG A 1 104 ? -21.174 -7.633 43.398 1.00 98.44 104 ARG A N 1
ATOM 812 C CA . ARG A 1 104 ? -20.062 -7.310 42.507 1.00 98.44 104 ARG A CA 1
ATOM 813 C C . ARG A 1 104 ? -20.252 -8.010 41.177 1.00 98.44 104 ARG A C 1
ATOM 815 O O . ARG A 1 104 ? -20.792 -9.111 41.141 1.00 98.44 104 ARG A O 1
ATOM 822 N N . VAL A 1 105 ? -19.766 -7.394 40.105 1.00 98.44 105 VAL A N 1
ATOM 823 C CA . VAL A 1 105 ? -19.663 -8.043 38.792 1.00 98.44 105 VAL A CA 1
ATOM 824 C C . VAL A 1 105 ? -18.196 -8.167 38.425 1.00 98.44 105 VAL A C 1
ATOM 826 O O . VAL A 1 105 ? -17.463 -7.176 38.393 1.00 98.44 105 VAL A O 1
ATOM 829 N N . GLU A 1 106 ? -17.782 -9.387 38.120 1.00 98.31 106 GLU A N 1
ATOM 830 C CA . GLU A 1 106 ? -16.445 -9.734 37.664 1.00 98.31 106 GLU A CA 1
ATOM 831 C C . GLU A 1 106 ? -16.497 -10.328 36.257 1.00 98.31 106 GLU A C 1
ATOM 833 O O . GLU A 1 106 ? -17.471 -10.961 35.842 1.00 98.31 106 GLU A O 1
ATOM 838 N N . THR A 1 107 ? -15.412 -10.146 35.515 1.00 97.88 107 THR A N 1
ATOM 839 C CA . THR A 1 107 ? -15.269 -10.663 34.151 1.00 97.88 107 THR A CA 1
ATOM 840 C C . THR A 1 107 ? -13.956 -11.405 33.984 1.00 97.88 107 THR A C 1
ATOM 842 O O . THR A 1 107 ? -12.974 -11.074 34.646 1.00 97.88 107 THR A O 1
ATOM 845 N N . SER A 1 108 ? -13.930 -12.388 33.088 1.00 91.56 108 SER A N 1
ATOM 846 C CA . SER A 1 108 ? -12.736 -13.178 32.794 1.00 91.56 108 SER A CA 1
ATOM 847 C C . SER A 1 108 ? -12.692 -13.596 31.324 1.00 91.56 108 SER A C 1
ATOM 849 O O . SER A 1 108 ? -13.727 -13.797 30.680 1.00 91.56 108 SER A O 1
ATOM 851 N N . THR A 1 109 ? -11.489 -13.731 30.772 1.00 87.31 109 THR A N 1
ATOM 852 C CA . THR A 1 109 ? -11.252 -14.300 29.437 1.00 87.31 109 THR A CA 1
ATOM 853 C C . THR A 1 109 ? -10.998 -15.809 29.481 1.00 87.31 109 THR A C 1
ATOM 855 O O . THR A 1 109 ? -11.249 -16.482 28.483 1.00 87.31 109 THR A O 1
ATOM 858 N N . ASP A 1 110 ? -10.560 -16.346 30.623 1.00 76.12 110 ASP A N 1
ATOM 859 C CA . ASP A 1 110 ? -10.040 -17.713 30.780 1.00 76.12 110 ASP A CA 1
ATOM 860 C C . ASP A 1 110 ? -10.732 -18.535 31.887 1.00 76.12 110 ASP A C 1
ATOM 862 O O . ASP A 1 110 ? -10.449 -19.721 32.026 1.00 76.12 110 ASP A O 1
ATOM 866 N N . ASN A 1 111 ? -11.665 -17.935 32.637 1.00 91.06 111 ASN A N 1
ATOM 867 C CA . ASN A 1 111 ? -12.359 -18.512 33.798 1.00 91.06 111 ASN A CA 1
ATOM 868 C C . ASN A 1 111 ? -11.441 -18.826 35.002 1.00 91.06 111 ASN A C 1
ATOM 870 O O . ASN A 1 111 ? -11.904 -19.406 35.984 1.00 91.06 111 ASN A O 1
ATOM 874 N N . LEU A 1 112 ? -10.179 -18.388 34.968 1.00 76.19 112 LEU A N 1
ATOM 875 C CA . LEU A 1 112 ? -9.196 -18.551 36.042 1.00 76.19 112 LEU A CA 1
ATOM 876 C C . LEU A 1 112 ? -8.883 -17.205 36.701 1.00 76.19 112 LEU A C 1
ATOM 878 O O . LEU A 1 112 ? -8.975 -17.075 37.921 1.00 76.19 112 LEU A O 1
ATOM 882 N N . HIS A 1 113 ? -8.599 -16.183 35.895 1.00 77.38 113 HIS A N 1
ATOM 883 C CA . HIS A 1 113 ? -8.265 -14.841 36.356 1.00 77.38 113 HIS A CA 1
ATOM 884 C C . HIS A 1 113 ? -9.469 -13.912 36.203 1.00 77.38 113 HIS A C 1
ATOM 886 O O . HIS A 1 113 ? -10.028 -13.766 35.113 1.00 77.38 113 HIS A O 1
ATOM 892 N N . TRP A 1 114 ? -9.875 -13.269 37.298 1.00 94.25 114 TRP A N 1
ATOM 893 C CA . TRP A 1 114 ? -11.086 -12.452 37.362 1.00 94.25 114 TRP A CA 1
ATOM 894 C C . TRP A 1 114 ? -10.754 -10.979 37.582 1.00 94.25 114 TRP A C 1
ATOM 896 O O . TRP A 1 114 ? -9.935 -10.623 38.423 1.00 94.25 114 TRP A O 1
ATOM 906 N N . THR A 1 115 ? -11.398 -10.112 36.803 1.00 89.62 115 THR A N 1
ATOM 907 C CA . THR A 1 115 ? -11.295 -8.655 36.921 1.00 89.62 115 THR A CA 1
ATOM 908 C C . THR A 1 115 ? -12.609 -8.094 37.441 1.00 89.62 115 THR A C 1
ATOM 910 O O . THR A 1 115 ? -13.641 -8.250 36.780 1.00 89.62 115 THR A O 1
ATOM 913 N N . LEU A 1 116 ? -12.564 -7.399 38.579 1.00 96.94 116 LEU A N 1
ATOM 914 C CA . LEU A 1 116 ? -13.693 -6.644 39.118 1.00 96.94 116 LEU A CA 1
ATOM 915 C C . LEU A 1 116 ? -14.072 -5.505 38.162 1.00 96.94 116 LEU A C 1
ATOM 917 O O . LEU A 1 116 ? -13.238 -4.666 37.822 1.00 96.94 116 LEU A O 1
ATOM 921 N N . ARG A 1 117 ? -15.328 -5.485 37.708 1.00 96.06 117 ARG A N 1
ATOM 922 C CA . ARG A 1 117 ? -15.878 -4.433 36.837 1.00 96.06 117 ARG A CA 1
ATOM 923 C C . ARG A 1 117 ? -16.797 -3.488 37.585 1.00 96.06 117 ARG A C 1
ATOM 925 O O . ARG A 1 117 ? -16.752 -2.293 37.322 1.00 96.06 117 ARG A O 1
ATOM 932 N N . ILE A 1 118 ? -17.602 -4.022 38.498 1.00 98.06 118 ILE A N 1
ATOM 933 C CA . ILE A 1 118 ? -18.597 -3.269 39.260 1.00 98.06 118 ILE A CA 1
ATOM 934 C C . ILE A 1 118 ? -18.504 -3.668 40.725 1.00 98.06 118 ILE A C 1
ATOM 936 O O . ILE A 1 118 ? -18.525 -4.859 41.036 1.00 98.06 118 ILE A O 1
ATOM 940 N N . ASP A 1 119 ? -18.453 -2.673 41.611 1.00 97.62 119 ASP A N 1
ATOM 941 C CA . ASP A 1 119 ? -18.571 -2.861 43.055 1.00 97.62 119 ASP A CA 1
ATOM 942 C C . ASP A 1 119 ? -19.791 -2.109 43.597 1.00 97.62 119 ASP A C 1
ATOM 944 O O . ASP A 1 119 ? -19.836 -0.880 43.621 1.00 97.62 119 ASP A O 1
ATOM 948 N N . LYS A 1 120 ? -20.799 -2.875 44.018 1.00 97.69 120 LYS A N 1
ATOM 949 C CA . LYS A 1 120 ? -22.058 -2.417 44.617 1.00 97.69 120 LYS A CA 1
ATOM 950 C C . LYS A 1 120 ? -22.178 -2.912 46.062 1.00 97.69 120 LYS A C 1
ATOM 952 O O . LYS A 1 120 ? -23.283 -3.082 46.571 1.00 97.69 120 LYS A O 1
ATOM 957 N N . SER A 1 121 ? -21.050 -3.108 46.749 1.00 96.75 121 SER A N 1
ATOM 958 C CA . SER A 1 121 ? -20.999 -3.443 48.184 1.00 96.75 121 SER A CA 1
ATOM 959 C C . SER A 1 121 ? -21.697 -2.417 49.086 1.00 96.75 121 SER A C 1
ATOM 961 O O . SER A 1 121 ? -22.201 -2.781 50.142 1.00 96.75 121 SER A O 1
ATOM 963 N N . ASN A 1 122 ? -21.806 -1.161 48.647 1.00 95.75 122 ASN A N 1
ATOM 964 C CA . ASN A 1 122 ? -22.518 -0.092 49.357 1.00 95.75 122 ASN A CA 1
ATOM 965 C C . ASN A 1 122 ? -23.885 0.250 48.730 1.00 95.75 122 ASN A C 1
ATOM 967 O O . ASN A 1 122 ? -24.385 1.359 48.915 1.00 95.75 122 ASN A O 1
ATOM 971 N N . ASN A 1 123 ? -24.483 -0.649 47.938 1.00 96.12 123 ASN A N 1
ATOM 972 C CA . ASN A 1 123 ? -25.774 -0.380 47.304 1.00 96.12 123 ASN A CA 1
ATOM 973 C C . ASN A 1 123 ? -26.908 -0.250 48.337 1.00 96.12 123 ASN A C 1
ATOM 975 O O . ASN A 1 123 ? -27.013 -1.051 49.261 1.00 96.12 123 ASN A O 1
ATOM 979 N N . THR A 1 124 ? -27.782 0.738 48.130 1.00 96.50 124 THR A N 1
ATOM 980 C CA . THR A 1 124 ? -28.981 1.011 48.946 1.00 96.50 124 THR A CA 1
ATOM 981 C C . THR A 1 124 ? -30.280 0.967 48.133 1.00 96.50 124 THR A C 1
ATOM 983 O O . THR A 1 124 ? -31.363 1.155 48.681 1.00 96.50 124 THR A O 1
ATOM 986 N N . SER A 1 125 ? -30.195 0.729 46.820 1.00 95.38 125 SER A N 1
ATOM 987 C CA . SER A 1 125 ? -31.351 0.731 45.921 1.00 95.38 125 SER A CA 1
ATOM 988 C C . SER A 1 125 ? -32.182 -0.547 46.042 1.00 95.38 125 SER A C 1
ATOM 990 O O . SER A 1 125 ? -31.630 -1.646 45.979 1.00 95.38 125 SER A O 1
ATOM 992 N N . THR A 1 126 ? -33.506 -0.388 46.120 1.00 95.62 126 THR A N 1
ATOM 993 C CA . THR A 1 126 ? -34.514 -1.466 46.078 1.00 95.62 126 THR A CA 1
ATOM 994 C C . THR A 1 126 ? -35.084 -1.707 44.676 1.00 95.62 126 THR A C 1
ATOM 996 O O . THR A 1 126 ? -36.006 -2.506 44.496 1.00 95.62 126 THR A O 1
ATOM 999 N N . ILE A 1 127 ? -34.564 -1.005 43.659 1.00 95.12 127 ILE A N 1
ATOM 1000 C CA . ILE A 1 127 ? -35.024 -1.145 42.275 1.00 95.12 127 ILE A CA 1
ATOM 1001 C C . ILE A 1 127 ? -34.716 -2.564 41.784 1.00 95.12 127 ILE A C 1
ATOM 1003 O O . ILE A 1 127 ? -33.567 -3.008 41.817 1.00 95.12 127 ILE A O 1
ATOM 1007 N N . GLN A 1 128 ? -35.749 -3.241 41.274 1.00 95.06 128 GLN A N 1
ATOM 1008 C CA . GLN A 1 128 ? -35.683 -4.640 40.839 1.00 95.06 128 GLN A CA 1
ATOM 1009 C C . GLN A 1 128 ? -34.711 -4.882 39.684 1.00 95.06 128 GLN A C 1
ATOM 1011 O O . GLN A 1 128 ? -34.103 -5.943 39.598 1.00 95.06 128 GLN A O 1
ATOM 1016 N N . LYS A 1 129 ? -34.604 -3.923 38.761 1.00 96.44 129 LYS A N 1
ATOM 1017 C CA . LYS A 1 129 ? -33.694 -3.989 37.619 1.00 96.44 129 LYS A CA 1
ATOM 1018 C C . LYS A 1 129 ? -32.568 -3.000 37.813 1.00 96.44 129 LYS A C 1
ATOM 1020 O O . LYS A 1 129 ? -32.818 -1.800 37.909 1.00 96.44 129 LYS A O 1
ATOM 1025 N N . GLN A 1 130 ? -31.344 -3.494 37.829 1.00 96.94 130 GLN A N 1
ATOM 1026 C CA . GLN A 1 130 ? -30.167 -2.651 37.949 1.00 96.94 130 GLN A CA 1
ATOM 1027 C C . GLN A 1 130 ? -29.273 -2.856 36.741 1.00 96.94 130 GLN A C 1
ATOM 1029 O O . GLN A 1 130 ? -29.028 -3.984 36.320 1.00 96.94 130 GLN A O 1
ATOM 1034 N N . LYS A 1 131 ? -28.845 -1.734 36.167 1.00 96.56 131 LYS A N 1
ATOM 1035 C CA . LYS A 1 131 ? -27.938 -1.688 35.032 1.00 96.56 131 LYS A CA 1
ATOM 1036 C C . LYS A 1 131 ? -26.596 -1.162 35.480 1.00 96.56 131 LYS A C 1
ATOM 1038 O O . LYS A 1 131 ? -26.532 -0.153 36.184 1.00 96.56 131 LYS A O 1
ATOM 1043 N N . ASP A 1 132 ? -25.556 -1.787 34.965 1.00 96.69 132 ASP A N 1
ATOM 1044 C CA . ASP A 1 132 ? -24.187 -1.379 35.185 1.00 96.69 132 ASP A CA 1
ATOM 1045 C C . ASP A 1 132 ? -23.476 -1.231 33.847 1.00 96.69 132 ASP A C 1
ATOM 1047 O O . ASP A 1 132 ? -23.485 -2.143 33.023 1.00 96.69 132 ASP A O 1
ATOM 1051 N N . ILE A 1 133 ? -22.848 -0.077 33.636 1.00 92.38 133 ILE A N 1
ATOM 1052 C CA . ILE A 1 133 ? -22.124 0.245 32.407 1.00 92.38 133 ILE A CA 1
ATOM 1053 C C . ILE A 1 133 ? -20.631 0.150 32.700 1.00 92.38 133 ILE A C 1
ATOM 1055 O O . ILE A 1 133 ? -20.124 0.799 33.613 1.00 92.38 133 ILE A O 1
ATOM 1059 N N . PHE A 1 134 ? -19.917 -0.638 31.906 1.00 90.69 134 PHE A N 1
ATOM 1060 C CA . PHE A 1 134 ? -18.466 -0.783 31.995 1.00 90.69 134 PHE A CA 1
ATOM 1061 C C . PHE A 1 134 ? -17.896 -1.153 30.629 1.00 90.69 134 PHE A C 1
ATOM 1063 O O . PHE A 1 134 ? -18.622 -1.560 29.736 1.00 90.69 134 PHE A O 1
ATOM 1070 N N . ASN A 1 135 ? -16.581 -1.049 30.454 1.00 84.38 135 ASN A N 1
ATOM 1071 C CA . ASN A 1 135 ? -15.906 -1.604 29.282 1.00 84.38 135 ASN A CA 1
ATOM 1072 C C . ASN A 1 135 ? -15.038 -2.783 29.722 1.00 84.38 135 ASN A C 1
ATOM 1074 O O . ASN A 1 135 ? -14.257 -2.654 30.667 1.00 84.38 135 ASN A O 1
ATOM 1078 N N . GLY A 1 136 ? -15.145 -3.924 29.042 1.00 83.75 136 GLY A N 1
ATOM 1079 C CA . GLY A 1 136 ? -14.294 -5.073 29.341 1.00 83.75 136 GLY A CA 1
ATOM 1080 C C . GLY A 1 136 ? -14.324 -6.148 28.266 1.00 83.75 136 GLY A C 1
ATOM 1081 O O . GLY A 1 136 ? -15.392 -6.545 27.819 1.00 83.75 136 GLY A O 1
ATOM 1082 N N . LEU A 1 137 ? -13.150 -6.642 27.873 1.00 88.94 137 LEU A N 1
ATOM 1083 C CA . LEU A 1 137 ? -13.031 -7.838 27.042 1.00 88.94 137 LEU A CA 1
ATOM 1084 C C . LEU A 1 137 ? -13.211 -9.080 27.922 1.00 88.94 137 LEU A C 1
ATOM 1086 O O . LEU A 1 137 ? -12.463 -9.249 28.885 1.00 88.94 137 LEU A O 1
ATOM 1090 N N . ALA A 1 138 ? -14.188 -9.934 27.615 1.00 93.50 138 ALA A N 1
ATOM 1091 C CA . ALA A 1 138 ? -14.470 -11.118 28.425 1.00 93.50 138 ALA A CA 1
ATOM 1092 C C . ALA A 1 138 ? -15.186 -12.230 27.649 1.00 93.50 138 ALA A C 1
ATOM 1094 O O . ALA A 1 138 ? -15.896 -11.972 26.678 1.00 93.50 138 ALA A O 1
ATOM 1095 N N . ARG A 1 139 ? -15.017 -13.470 28.118 1.00 96.06 139 ARG A N 1
ATOM 1096 C CA . ARG A 1 139 ? -15.837 -14.636 27.746 1.00 96.06 139 ARG A CA 1
ATOM 1097 C C . ARG A 1 139 ? -16.762 -15.059 28.884 1.00 96.06 139 ARG A C 1
ATOM 1099 O O . ARG A 1 139 ? -17.852 -15.549 28.623 1.00 96.06 139 ARG A O 1
ATOM 1106 N N . TYR A 1 140 ? -16.340 -14.857 30.126 1.00 98.00 140 TYR A N 1
ATOM 1107 C CA . TYR A 1 140 ? -17.088 -15.238 31.314 1.00 98.00 140 TYR A CA 1
ATOM 1108 C C . TYR A 1 140 ? -17.490 -13.995 32.099 1.00 98.00 140 TYR A C 1
ATOM 1110 O O . TYR A 1 140 ? -16.690 -13.067 32.258 1.00 98.00 140 TYR A O 1
ATOM 1118 N N . VAL A 1 141 ? -18.717 -13.997 32.613 1.00 98.38 141 VAL A N 1
ATOM 1119 C CA . VAL A 1 141 ? -19.239 -12.953 33.503 1.00 98.38 141 VAL A CA 1
ATOM 1120 C C . VAL A 1 141 ? -19.764 -13.622 34.763 1.00 98.38 141 VAL A C 1
ATOM 1122 O O . VAL A 1 141 ? -20.458 -14.633 34.673 1.00 98.38 141 VAL A O 1
ATOM 1125 N N . LYS A 1 142 ? -19.417 -13.075 35.926 1.00 98.56 142 LYS A N 1
ATOM 1126 C CA . LYS A 1 142 ? -19.831 -13.572 37.239 1.00 98.56 142 LYS A CA 1
ATOM 1127 C C . LYS A 1 142 ? -20.404 -12.424 38.052 1.00 98.56 142 LYS A C 1
ATOM 1129 O O . LYS A 1 142 ? -19.766 -11.381 38.164 1.00 98.56 142 LYS A O 1
ATOM 1134 N N . ILE A 1 143 ? -21.578 -12.630 38.632 1.00 98.50 143 ILE A N 1
ATOM 1135 C CA . ILE A 1 143 ? -22.152 -11.752 39.646 1.00 98.50 143 ILE A CA 1
ATOM 1136 C C . ILE A 1 143 ? -22.060 -12.442 41.004 1.00 98.50 143 ILE A C 1
ATOM 1138 O O . ILE A 1 143 ? -22.436 -13.604 41.140 1.00 98.50 143 ILE A O 1
ATOM 1142 N N . ILE A 1 144 ? -21.518 -11.736 41.990 1.00 98.50 144 ILE A N 1
ATOM 1143 C CA . ILE A 1 144 ? -21.358 -12.204 43.368 1.00 98.50 144 ILE A CA 1
ATOM 1144 C C . ILE A 1 144 ? -22.300 -11.371 44.226 1.00 98.50 144 ILE A C 1
ATOM 1146 O O . ILE A 1 144 ? -22.116 -10.158 44.317 1.00 98.50 144 ILE A O 1
ATOM 1150 N N . ILE A 1 145 ? -23.300 -11.999 44.833 1.00 98.19 145 ILE A N 1
ATOM 1151 C CA . ILE A 1 145 ? -24.267 -11.352 45.721 1.00 98.19 145 ILE A CA 1
ATOM 1152 C C . ILE A 1 145 ? -23.694 -11.405 47.132 1.00 98.19 145 ILE A C 1
ATOM 1154 O O . ILE A 1 145 ? -23.534 -12.470 47.712 1.00 98.19 145 ILE A O 1
ATOM 1158 N N . LEU A 1 146 ? -23.321 -10.242 47.651 1.00 96.88 146 LEU A N 1
ATOM 1159 C CA . LEU A 1 146 ? -22.578 -10.089 48.894 1.00 96.88 146 LEU A CA 1
ATOM 1160 C C . LEU A 1 146 ? -23.465 -10.118 50.137 1.00 96.88 146 LEU A C 1
ATOM 1162 O O . LEU A 1 146 ? -22.970 -10.535 51.172 1.00 96.88 146 LEU A O 1
ATOM 1166 N N . ASP A 1 147 ? -24.697 -9.615 50.039 1.00 95.19 147 ASP A N 1
ATOM 1167 C CA . ASP A 1 147 ? -25.639 -9.481 51.160 1.00 95.19 147 ASP A CA 1
ATOM 1168 C C . ASP A 1 147 ? -27.050 -9.186 50.616 1.00 95.19 147 ASP A C 1
ATOM 1170 O O . ASP A 1 147 ? -27.208 -8.441 49.632 1.00 95.19 147 ASP A O 1
ATOM 1174 N N . VAL A 1 148 ? -28.055 -9.773 51.271 1.00 93.25 148 VAL A N 1
ATOM 1175 C CA . VAL A 1 148 ? -29.491 -9.568 51.041 1.00 93.25 148 VAL A CA 1
ATOM 1176 C C . VAL A 1 148 ? -30.176 -9.390 52.411 1.00 93.25 148 VAL A C 1
ATOM 1178 O O . VAL A 1 148 ? -30.064 -10.271 53.263 1.00 93.25 148 VAL A O 1
ATOM 1181 N N . PRO A 1 149 ? -30.912 -8.286 52.661 1.00 90.69 149 PRO A N 1
ATOM 1182 C CA . PRO A 1 149 ? -31.536 -8.014 53.953 1.00 90.69 149 PRO A CA 1
ATOM 1183 C C . PRO A 1 149 ? -32.450 -9.134 54.453 1.00 90.69 149 PRO A C 1
ATOM 1185 O O . PRO A 1 149 ? -33.092 -9.823 53.664 1.00 90.69 149 PRO A O 1
ATOM 1188 N N . SER A 1 150 ? -32.580 -9.225 55.780 1.00 86.12 150 SER A N 1
ATOM 1189 C CA . SER A 1 150 ? -33.464 -10.178 56.472 1.00 86.12 150 SER A CA 1
ATOM 1190 C C . SER A 1 150 ? -33.108 -11.654 56.257 1.00 86.12 150 SER A C 1
ATOM 1192 O O . SER A 1 150 ? -33.984 -12.502 56.417 1.00 86.12 150 SER A O 1
ATOM 1194 N N . ASN A 1 151 ? -31.838 -11.956 55.956 1.00 80.88 151 ASN A N 1
ATOM 1195 C CA . ASN A 1 151 ? -31.351 -13.307 55.649 1.00 80.88 151 ASN A CA 1
ATOM 1196 C C . ASN A 1 151 ? -32.190 -13.964 54.543 1.00 80.88 151 ASN A C 1
ATOM 1198 O O . ASN A 1 151 ? -32.663 -15.089 54.692 1.00 80.88 151 ASN A O 1
ATOM 1202 N N . ASP A 1 152 ? -32.451 -13.226 53.466 1.00 91.19 152 ASP A N 1
ATOM 1203 C CA . ASP A 1 152 ? -33.197 -13.736 52.317 1.00 91.19 152 ASP A CA 1
ATOM 1204 C C . ASP A 1 152 ? -32.259 -14.402 51.294 1.00 91.19 152 ASP A C 1
ATOM 1206 O O . ASP A 1 152 ? -31.041 -14.228 51.327 1.00 91.19 152 ASP A O 1
ATOM 1210 N N . TYR A 1 153 ? -32.823 -15.165 50.359 1.00 94.88 153 TYR A N 1
ATOM 1211 C CA . TYR A 1 153 ? -32.048 -15.911 49.368 1.00 94.88 153 TYR A CA 1
ATOM 1212 C C . TYR A 1 153 ? -31.482 -15.004 48.269 1.00 94.88 153 TYR A C 1
ATOM 1214 O O . TYR A 1 153 ? -32.205 -14.239 47.615 1.00 94.88 153 TYR A O 1
ATOM 1222 N N . ALA A 1 154 ? -30.195 -15.184 47.968 1.00 97.25 154 ALA A N 1
ATOM 1223 C CA . ALA A 1 154 ? -29.577 -14.656 46.760 1.00 97.25 154 ALA A CA 1
ATOM 1224 C C . ALA A 1 154 ? -30.279 -15.236 45.520 1.00 97.25 154 ALA A C 1
ATOM 1226 O O . ALA A 1 154 ? -30.285 -16.449 45.314 1.00 97.25 154 ALA A O 1
ATOM 1227 N N . SER A 1 155 ? -30.907 -14.378 44.709 1.00 97.00 155 SER A N 1
ATOM 1228 C CA . SER A 1 155 ? -31.762 -14.836 43.611 1.00 97.00 155 SER A CA 1
ATOM 1229 C C . SER A 1 155 ? -31.850 -13.851 42.442 1.00 97.00 155 SER A C 1
ATOM 1231 O O . SER A 1 155 ? -31.923 -12.632 42.617 1.00 97.00 155 SER A O 1
ATOM 1233 N N . ILE A 1 156 ? -31.846 -14.391 41.219 1.00 97.50 156 ILE A N 1
ATOM 1234 C CA . ILE A 1 156 ? -31.826 -13.629 39.961 1.00 97.50 156 ILE A CA 1
ATOM 1235 C C . ILE A 1 156 ? -32.875 -14.204 39.007 1.00 97.50 156 ILE A C 1
ATOM 1237 O O . ILE A 1 156 ? -32.815 -15.379 38.649 1.00 97.50 156 ILE A O 1
ATOM 1241 N N . CYS A 1 157 ? -33.820 -13.368 38.571 1.00 96.94 157 CYS A N 1
ATOM 1242 C CA . CYS A 1 157 ? -34.787 -13.720 37.529 1.00 96.94 157 CYS A CA 1
ATOM 1243 C C . CYS A 1 157 ? -34.174 -13.689 36.129 1.00 96.94 157 CYS A C 1
ATOM 1245 O O . CYS A 1 157 ? -34.562 -14.476 35.282 1.00 96.94 157 CYS A O 1
ATOM 1247 N N . ASP A 1 158 ? -33.293 -12.727 35.852 1.00 96.00 158 ASP A N 1
ATOM 1248 C CA . ASP A 1 158 ? -32.628 -12.612 34.552 1.00 96.00 158 ASP A CA 1
ATOM 1249 C C . ASP A 1 158 ? -31.330 -11.808 34.699 1.00 96.00 158 ASP A C 1
ATOM 1251 O O . ASP A 1 158 ? -31.300 -10.793 35.403 1.00 96.00 158 ASP A O 1
ATOM 1255 N N . PHE A 1 159 ? -30.269 -12.242 34.027 1.00 97.25 159 PHE A N 1
ATOM 1256 C CA . PHE A 1 159 ? -28.981 -11.569 33.964 1.00 97.25 159 PHE A CA 1
ATOM 1257 C C . PHE A 1 159 ? -28.574 -11.391 32.508 1.00 97.25 159 PHE A C 1
ATOM 1259 O O . PHE A 1 159 ? -28.219 -12.340 31.801 1.00 97.25 159 PHE A O 1
ATOM 1266 N N . LYS A 1 160 ? -28.616 -10.144 32.051 1.00 97.50 160 LYS A N 1
ATOM 1267 C CA . LYS A 1 160 ? -28.300 -9.787 30.675 1.00 97.50 160 LYS A CA 1
ATOM 1268 C C . LYS A 1 160 ? -26.901 -9.234 30.564 1.00 97.50 160 LYS A C 1
ATOM 1270 O O . LYS A 1 160 ? -26.448 -8.467 31.410 1.00 97.50 160 LYS A O 1
ATOM 1275 N N . VAL A 1 161 ? -26.258 -9.572 29.455 1.00 97.00 161 VAL A N 1
ATOM 1276 C CA . VAL A 1 161 ? -24.948 -9.048 29.075 1.00 97.00 161 VAL A CA 1
ATOM 1277 C C . VAL A 1 161 ? -25.065 -8.433 27.687 1.00 97.00 161 VAL A C 1
ATOM 1279 O O . VAL A 1 161 ? -25.501 -9.104 26.751 1.00 97.00 161 VAL A O 1
ATOM 1282 N N . SER A 1 162 ? -24.652 -7.176 27.543 1.00 95.00 162 SER A N 1
ATOM 1283 C CA . SER A 1 162 ? -24.645 -6.457 26.265 1.00 95.00 162 SER A CA 1
ATOM 1284 C C . SER A 1 162 ? -23.214 -6.129 25.835 1.00 95.00 162 SER A C 1
ATOM 1286 O O . SER A 1 162 ? -22.353 -5.791 26.652 1.00 95.00 162 SER A O 1
ATOM 1288 N N . GLY A 1 163 ? -22.957 -6.190 24.531 1.00 91.00 163 GLY A N 1
ATOM 1289 C CA . GLY A 1 163 ? -21.639 -5.955 23.946 1.00 91.00 163 GLY A CA 1
ATOM 1290 C C . GLY A 1 163 ? -21.585 -6.349 22.472 1.00 91.00 163 GLY A C 1
ATOM 1291 O O . GLY A 1 163 ? -22.614 -6.595 21.842 1.00 91.00 163 GLY A O 1
ATOM 1292 N N . SER A 1 164 ? -20.378 -6.441 21.929 1.00 85.94 164 SER A N 1
ATOM 1293 C CA . SER A 1 164 ? -20.108 -6.912 20.566 1.00 85.94 164 SER A CA 1
ATOM 1294 C C . SER A 1 164 ? -19.140 -8.090 20.594 1.00 85.94 164 SER A C 1
ATOM 1296 O O . SER A 1 164 ? -18.266 -8.165 21.452 1.00 85.94 164 SER A O 1
ATOM 1298 N N . ALA A 1 165 ? -19.282 -9.038 19.662 1.00 82.06 165 ALA A N 1
ATOM 1299 C CA . ALA A 1 165 ? -18.300 -10.112 19.521 1.00 82.06 165 ALA A CA 1
ATOM 1300 C C . ALA A 1 165 ? -16.916 -9.506 19.247 1.00 82.06 165 ALA A C 1
ATOM 1302 O O . ALA A 1 165 ? -16.772 -8.677 18.343 1.00 82.06 165 ALA A O 1
ATOM 1303 N N . PHE A 1 166 ? -15.910 -9.918 20.018 1.00 70.75 166 PHE A N 1
ATOM 1304 C CA . PHE A 1 166 ? -14.548 -9.430 19.857 1.00 70.75 166 PHE A CA 1
ATOM 1305 C C . PHE A 1 166 ? -13.994 -9.928 18.523 1.00 70.75 166 PHE A C 1
ATOM 1307 O O . PHE A 1 166 ? -13.829 -11.131 18.298 1.00 70.75 166 PHE A O 1
ATOM 1314 N N . LYS A 1 167 ? -13.706 -8.992 17.619 1.00 60.28 167 LYS A N 1
ATOM 1315 C CA . LYS A 1 167 ? -12.997 -9.279 16.374 1.00 60.28 167 LYS A CA 1
ATOM 1316 C C . LYS A 1 167 ? -11.516 -9.058 16.629 1.00 60.28 167 LYS A C 1
ATOM 1318 O O . LYS A 1 167 ? -11.060 -7.921 16.674 1.00 60.28 167 LYS A O 1
ATOM 1323 N N . ASN A 1 168 ? -10.770 -10.148 16.800 1.00 50.84 168 ASN A N 1
ATOM 1324 C CA . ASN A 1 168 ? -9.320 -10.059 16.856 1.00 50.84 168 ASN A CA 1
ATOM 1325 C C . ASN A 1 168 ? -8.819 -9.587 15.482 1.00 50.84 168 ASN A C 1
ATOM 1327 O O . ASN A 1 168 ? -8.837 -10.348 14.519 1.00 50.84 168 ASN A O 1
ATOM 1331 N N . ASN A 1 169 ? -8.422 -8.319 15.394 1.00 54.31 169 ASN A N 1
ATOM 1332 C CA . ASN A 1 169 ? -7.831 -7.728 14.193 1.00 54.31 169 ASN A CA 1
ATOM 1333 C C . ASN A 1 169 ? -6.333 -8.060 14.060 1.00 54.31 169 ASN A C 1
ATOM 1335 O O . ASN A 1 169 ? -5.661 -7.483 13.206 1.00 54.31 169 ASN A O 1
ATOM 1339 N N . SER A 1 170 ? -5.796 -8.967 14.887 1.00 59.19 170 SER A N 1
ATOM 1340 C CA . SER A 1 170 ? -4.453 -9.500 14.668 1.00 59.19 170 SER A CA 1
ATOM 1341 C C . SER A 1 170 ? -4.428 -10.294 13.358 1.00 59.19 170 SER A C 1
ATOM 1343 O O . SER A 1 170 ? -5.336 -11.100 13.132 1.00 59.19 170 SER A O 1
ATOM 1345 N N . PRO A 1 171 ? -3.413 -10.099 12.502 1.00 70.12 171 PRO A N 1
ATOM 1346 C CA . PRO A 1 171 ? -3.258 -10.908 11.304 1.00 70.12 171 PRO A CA 1
ATOM 1347 C C . PRO A 1 171 ? -3.160 -12.395 11.674 1.00 70.12 171 PRO A C 1
ATOM 1349 O O . PRO A 1 171 ? -2.600 -12.761 12.713 1.00 70.12 171 PRO A O 1
ATOM 1352 N N . THR A 1 172 ? -3.757 -13.240 10.833 1.00 86.31 172 THR A N 1
ATOM 1353 C CA . THR A 1 172 ? -3.593 -14.697 10.880 1.00 86.31 172 THR A CA 1
ATOM 1354 C C . THR A 1 172 ? -2.143 -15.009 10.538 1.00 86.31 172 THR A C 1
ATOM 1356 O O . THR A 1 172 ? -1.673 -14.606 9.475 1.00 86.31 172 THR A O 1
ATOM 1359 N N . MET A 1 173 ? -1.431 -15.704 11.420 1.00 94.00 173 MET A N 1
ATOM 1360 C CA . MET A 1 173 ? -0.052 -16.102 11.148 1.00 94.00 173 MET A CA 1
ATOM 1361 C C . MET A 1 173 ? -0.029 -17.440 10.412 1.00 94.00 173 MET A C 1
ATOM 1363 O O . MET A 1 173 ? -0.787 -18.357 10.734 1.00 94.00 173 MET A O 1
ATOM 1367 N N . VAL A 1 174 ? 0.864 -17.560 9.436 1.00 98.31 174 VAL A N 1
ATOM 1368 C CA . VAL A 1 174 ? 1.219 -18.821 8.785 1.00 98.31 174 VAL A CA 1
ATOM 1369 C C . VAL A 1 174 ? 2.680 -19.105 9.083 1.00 98.31 174 VAL A C 1
ATOM 1371 O O . VAL A 1 174 ? 3.560 -18.367 8.647 1.00 98.31 174 VAL A O 1
ATOM 1374 N N . TYR A 1 175 ? 2.940 -20.193 9.793 1.00 98.69 175 TYR A N 1
ATOM 1375 C CA . TYR A 1 175 ? 4.286 -20.689 10.034 1.00 98.69 175 TYR A CA 1
ATOM 1376 C C . TYR A 1 175 ? 4.632 -21.730 8.974 1.00 98.69 175 TYR A C 1
ATOM 1378 O O . TYR A 1 175 ? 3.835 -22.632 8.715 1.00 98.69 175 TYR A O 1
ATOM 1386 N N . ILE A 1 176 ? 5.809 -21.622 8.359 1.00 98.88 176 ILE A N 1
ATOM 1387 C CA . ILE A 1 176 ? 6.278 -22.601 7.368 1.00 98.88 176 ILE A CA 1
ATOM 1388 C C . ILE A 1 176 ? 7.377 -23.455 7.996 1.00 98.88 176 ILE A C 1
ATOM 1390 O O . ILE A 1 176 ? 8.450 -22.951 8.319 1.00 98.88 176 ILE A O 1
ATOM 1394 N N . ALA A 1 177 ? 7.122 -24.753 8.136 1.00 98.88 177 ALA A N 1
ATOM 1395 C CA . ALA A 1 177 ? 8.119 -25.760 8.468 1.00 98.88 177 ALA A CA 1
ATOM 1396 C C . ALA A 1 177 ? 8.510 -26.511 7.189 1.00 98.88 177 ALA A C 1
ATOM 1398 O O . ALA A 1 177 ? 7.672 -27.153 6.553 1.00 98.88 177 ALA A O 1
ATOM 1399 N N . GLY A 1 178 ? 9.783 -26.432 6.807 1.00 98.50 178 GLY A N 1
ATOM 1400 C CA . GLY A 1 178 ? 10.265 -27.083 5.594 1.00 98.50 178 GLY A CA 1
ATOM 1401 C C . GLY A 1 178 ? 11.778 -27.053 5.419 1.00 98.50 178 GLY A C 1
ATOM 1402 O O . GLY A 1 178 ? 12.526 -26.750 6.353 1.00 98.50 178 GLY A O 1
ATOM 1403 N N . ASP A 1 179 ? 12.212 -27.382 4.204 1.00 98.44 179 ASP A N 1
ATOM 1404 C CA . ASP A 1 179 ? 13.615 -27.519 3.807 1.00 98.44 179 ASP A CA 1
ATOM 1405 C C . ASP A 1 179 ? 14.127 -26.337 2.947 1.00 98.44 179 ASP A C 1
ATOM 1407 O O . ASP A 1 179 ? 13.548 -25.248 2.936 1.00 98.44 179 ASP A O 1
ATOM 1411 N N . SER A 1 180 ? 15.238 -26.533 2.225 1.00 98.06 180 SER A N 1
ATOM 1412 C CA . SER A 1 180 ? 15.873 -25.507 1.384 1.00 98.06 180 SER A CA 1
ATOM 1413 C C . SER A 1 180 ? 14.979 -25.003 0.252 1.00 98.06 180 SER A C 1
ATOM 1415 O O . SER A 1 180 ? 15.136 -23.871 -0.190 1.00 98.06 180 SER A O 1
ATOM 1417 N N . THR A 1 181 ? 14.015 -25.799 -0.209 1.00 98.50 181 THR A N 1
ATOM 1418 C CA . THR A 1 181 ? 13.094 -25.383 -1.277 1.00 98.50 181 THR A CA 1
ATOM 1419 C C . THR A 1 181 ? 12.082 -24.337 -0.803 1.00 98.50 181 THR A C 1
ATOM 1421 O O . THR A 1 181 ? 11.565 -23.574 -1.618 1.00 98.50 181 THR A O 1
ATOM 1424 N N . ALA A 1 182 ? 11.833 -24.255 0.509 1.00 98.62 182 ALA A N 1
ATOM 1425 C CA . ALA A 1 182 ? 10.925 -23.294 1.132 1.00 98.62 182 ALA A CA 1
ATOM 1426 C C . ALA A 1 182 ? 11.652 -22.148 1.860 1.00 98.62 182 ALA A C 1
ATOM 1428 O O . ALA A 1 182 ? 11.037 -21.115 2.108 1.00 98.62 182 ALA A O 1
ATOM 1429 N N . GLN A 1 183 ? 12.935 -22.311 2.197 1.00 98.38 183 GLN A N 1
ATOM 1430 C CA . GLN A 1 183 ? 13.724 -21.380 3.012 1.00 98.38 183 GLN A CA 1
ATOM 1431 C C . GLN A 1 183 ? 13.773 -19.935 2.462 1.00 98.38 183 GLN A C 1
ATOM 1433 O O . GLN A 1 183 ? 13.833 -19.701 1.257 1.00 98.38 183 GLN A O 1
ATOM 1438 N N . THR A 1 184 ? 13.845 -18.959 3.375 1.00 96.50 184 THR A N 1
ATOM 1439 C CA . THR A 1 184 ? 14.254 -17.579 3.068 1.00 96.50 184 THR A CA 1
ATOM 1440 C C . THR A 1 184 ? 15.777 -17.458 2.957 1.00 96.50 184 THR A C 1
ATOM 1442 O O . THR A 1 184 ? 16.511 -17.805 3.887 1.00 96.50 184 THR A O 1
ATOM 1445 N N . TYR A 1 185 ? 16.253 -16.932 1.831 1.00 93.12 185 TYR A N 1
ATOM 1446 C CA . TYR A 1 185 ? 17.667 -16.694 1.548 1.00 93.12 185 TYR A CA 1
ATOM 1447 C C . TYR A 1 185 ? 17.999 -15.197 1.564 1.00 93.12 185 TYR A C 1
ATOM 1449 O O . TYR A 1 185 ? 17.226 -14.363 1.086 1.00 93.12 185 TYR A O 1
ATOM 1457 N N . GLY A 1 186 ? 19.167 -14.862 2.121 1.00 80.88 186 GLY A N 1
ATOM 1458 C CA . GLY A 1 186 ? 19.741 -13.517 2.045 1.00 80.88 186 GLY A CA 1
ATOM 1459 C C . GLY A 1 186 ? 20.340 -13.224 0.666 1.00 80.88 186 GLY A C 1
ATOM 1460 O O . GLY A 1 186 ? 20.594 -14.136 -0.119 1.00 80.88 186 GLY A O 1
ATOM 1461 N N . THR A 1 187 ? 20.619 -11.951 0.387 1.00 81.56 187 THR A N 1
ATOM 1462 C CA . THR A 1 187 ? 21.118 -11.479 -0.919 1.00 81.56 187 THR A CA 1
ATOM 1463 C C . THR A 1 187 ? 22.420 -12.146 -1.369 1.00 81.56 187 THR A C 1
ATOM 1465 O O . THR A 1 187 ? 22.629 -12.311 -2.565 1.00 81.56 187 THR A O 1
ATOM 1468 N N . SER A 1 188 ? 23.264 -12.604 -0.439 1.00 88.81 188 SER A N 1
ATOM 1469 C CA . SER A 1 188 ? 24.514 -13.320 -0.739 1.00 88.81 188 SER A CA 1
ATOM 1470 C C . SER A 1 188 ? 24.321 -14.679 -1.418 1.00 88.81 188 SER A C 1
ATOM 1472 O O . SER A 1 188 ? 25.279 -15.231 -1.945 1.00 88.81 188 SER A O 1
ATOM 1474 N N . PHE A 1 189 ? 23.111 -15.242 -1.371 1.00 87.75 189 PHE A N 1
ATOM 1475 C CA . PHE A 1 189 ? 22.771 -16.508 -2.022 1.00 87.75 189 PHE A CA 1
ATOM 1476 C C . PHE A 1 189 ? 22.094 -16.302 -3.383 1.00 87.75 189 PHE A C 1
ATOM 1478 O O . PHE A 1 189 ? 21.753 -17.283 -4.039 1.00 87.75 189 PHE A O 1
ATOM 1485 N N . ALA A 1 190 ? 21.876 -15.054 -3.817 1.00 85.44 190 ALA A N 1
ATOM 1486 C CA . ALA A 1 190 ? 21.226 -14.776 -5.092 1.00 85.44 190 ALA A CA 1
ATOM 1487 C C . ALA A 1 190 ? 21.968 -15.476 -6.255 1.00 85.44 190 ALA A C 1
ATOM 1489 O O . ALA A 1 190 ? 23.199 -15.447 -6.294 1.00 85.44 190 ALA A O 1
ATOM 1490 N N . PRO A 1 191 ? 21.241 -16.111 -7.198 1.00 89.69 191 PRO A N 1
ATOM 1491 C CA . PRO A 1 191 ? 19.790 -16.029 -7.400 1.00 89.69 191 PRO A CA 1
ATOM 1492 C C . PRO A 1 191 ? 18.944 -17.061 -6.624 1.00 89.69 191 PRO A C 1
ATOM 1494 O O . PRO A 1 191 ? 17.744 -17.156 -6.884 1.00 89.69 191 PRO A O 1
ATOM 1497 N N . GLN A 1 192 ? 19.518 -17.836 -5.695 1.00 96.75 192 GLN A N 1
ATOM 1498 C CA . GLN A 1 192 ? 18.790 -18.860 -4.936 1.00 96.75 192 GLN A CA 1
ATOM 1499 C C . GLN A 1 192 ? 17.660 -18.252 -4.101 1.00 96.75 192 GLN A C 1
ATOM 1501 O O . GLN A 1 192 ? 17.858 -17.289 -3.362 1.00 96.75 192 GLN A O 1
ATOM 1506 N N . THR A 1 193 ? 16.457 -18.812 -4.202 1.00 95.25 193 THR A N 1
ATOM 1507 C CA . THR A 1 193 ? 15.283 -18.367 -3.436 1.00 95.25 193 THR A CA 1
ATOM 1508 C C . THR A 1 193 ? 14.380 -19.565 -3.138 1.00 95.25 193 THR A C 1
ATOM 1510 O O . THR A 1 193 ? 14.205 -20.433 -3.991 1.00 95.25 193 THR A O 1
ATOM 1513 N N . GLY A 1 194 ? 13.796 -19.636 -1.939 1.00 98.00 194 GLY A N 1
ATOM 1514 C CA . GLY A 1 194 ? 12.787 -20.646 -1.604 1.00 98.00 194 GLY A CA 1
ATOM 1515 C C . GLY A 1 194 ? 11.367 -20.110 -1.780 1.00 98.00 194 GLY A C 1
ATOM 1516 O O . GLY A 1 194 ? 11.114 -18.917 -1.620 1.00 98.00 194 GLY A O 1
ATOM 1517 N N . TRP A 1 195 ? 10.398 -20.975 -2.084 1.00 98.44 195 TRP A N 1
ATOM 1518 C CA . TRP A 1 195 ? 9.021 -20.528 -2.348 1.00 98.44 195 TRP A CA 1
ATOM 1519 C C . TRP A 1 195 ? 8.360 -19.871 -1.127 1.00 98.44 195 TRP A C 1
ATOM 1521 O O . TRP A 1 195 ? 7.528 -18.976 -1.285 1.00 98.44 195 TRP A O 1
ATOM 1531 N N . GLY A 1 196 ? 8.747 -20.267 0.092 1.00 97.75 196 GLY A N 1
ATOM 1532 C CA . GLY A 1 196 ? 8.241 -19.680 1.334 1.00 97.75 196 GLY A CA 1
ATOM 1533 C C . GLY A 1 196 ? 8.639 -18.211 1.504 1.00 97.75 196 GLY A C 1
ATOM 1534 O O . GLY A 1 196 ? 7.903 -17.450 2.122 1.00 97.75 196 GLY A O 1
ATOM 1535 N N . GLN A 1 197 ? 9.738 -17.776 0.879 1.00 95.94 197 GLN A N 1
ATOM 1536 C CA . GLN A 1 197 ? 10.136 -16.364 0.807 1.00 95.94 197 GLN A CA 1
ATOM 1537 C C . GLN A 1 197 ? 9.216 -15.539 -0.105 1.00 95.94 197 GLN A C 1
ATOM 1539 O O . GLN A 1 197 ? 9.095 -14.328 0.051 1.00 95.94 197 GLN A O 1
ATOM 1544 N N . CYS A 1 198 ? 8.570 -16.190 -1.073 1.00 92.12 198 CYS A N 1
ATOM 1545 C CA . CYS A 1 198 ? 7.782 -15.541 -2.116 1.00 92.12 198 CYS A CA 1
ATOM 1546 C C . CYS A 1 198 ? 6.273 -15.564 -1.849 1.00 92.12 198 CYS A C 1
ATOM 1548 O O . CYS A 1 198 ? 5.539 -14.807 -2.485 1.00 92.12 198 CYS A O 1
ATOM 1550 N N . ILE A 1 199 ? 5.784 -16.443 -0.968 1.00 94.88 199 ILE A N 1
ATOM 1551 C CA . ILE A 1 199 ? 4.348 -16.736 -0.860 1.00 94.88 199 ILE A CA 1
ATOM 1552 C C . ILE A 1 199 ? 3.515 -15.576 -0.303 1.00 94.88 199 ILE A C 1
ATOM 1554 O O . ILE A 1 199 ? 2.387 -15.372 -0.751 1.00 94.88 199 ILE A O 1
ATOM 1558 N N . GLU A 1 200 ? 4.074 -14.768 0.601 1.00 89.31 200 GLU A N 1
ATOM 1559 C CA . GLU A 1 200 ? 3.351 -13.678 1.271 1.00 89.31 200 GLU A CA 1
ATOM 1560 C C . GLU A 1 200 ? 2.719 -12.694 0.278 1.00 89.31 200 GLU A C 1
ATOM 1562 O O . GLU A 1 200 ? 1.587 -12.242 0.469 1.00 89.31 200 GLU A O 1
ATOM 1567 N N . LYS A 1 201 ? 3.384 -12.425 -0.855 1.00 84.00 201 LYS A N 1
ATOM 1568 C CA . LYS A 1 201 ? 2.880 -11.481 -1.861 1.00 84.00 201 LYS A CA 1
ATOM 1569 C C . LYS A 1 201 ? 1.534 -11.902 -2.457 1.00 84.00 201 LYS A C 1
ATOM 1571 O O . LYS A 1 201 ? 0.789 -11.028 -2.909 1.00 84.00 201 LYS A O 1
ATOM 1576 N N . TYR A 1 202 ? 1.195 -13.194 -2.425 1.00 85.69 202 TYR A N 1
ATOM 1577 C CA . TYR A 1 202 ? -0.065 -13.725 -2.944 1.00 85.69 202 TYR A CA 1
ATOM 1578 C C . TYR A 1 202 ? -1.226 -13.669 -1.941 1.00 85.69 202 TYR A C 1
ATOM 1580 O O . TYR A 1 202 ? -2.368 -13.935 -2.319 1.00 85.69 202 TYR A O 1
ATOM 1588 N N . PHE A 1 203 ? -0.977 -13.263 -0.695 1.00 87.25 203 PHE A N 1
ATOM 1589 C CA . PHE A 1 203 ? -2.001 -13.106 0.334 1.00 87.25 203 PHE A CA 1
ATOM 1590 C C . PHE A 1 203 ? -2.260 -11.633 0.648 1.00 87.25 203 PHE A C 1
ATOM 1592 O O . PHE A 1 203 ? -1.411 -10.757 0.460 1.00 87.25 203 PHE A O 1
ATOM 1599 N N . SER A 1 204 ? -3.476 -11.325 1.086 1.00 81.00 204 SER A N 1
ATOM 1600 C CA . SER A 1 204 ? -3.816 -10.024 1.643 1.00 81.00 204 SER A CA 1
ATOM 1601 C C . SER A 1 204 ? -3.099 -9.818 2.982 1.00 81.00 204 SER A C 1
ATOM 1603 O O . SER A 1 204 ? -2.781 -10.774 3.680 1.00 81.00 204 SER A O 1
ATOM 1605 N N . ARG A 1 205 ? -2.892 -8.560 3.391 1.00 72.06 205 ARG A N 1
ATOM 1606 C CA . ARG A 1 205 ? -2.139 -8.233 4.622 1.00 72.06 205 ARG A CA 1
ATOM 1607 C C . ARG A 1 205 ? -2.821 -8.669 5.938 1.00 72.06 205 ARG A C 1
ATOM 1609 O O . ARG A 1 205 ? -2.361 -8.307 7.010 1.00 72.06 205 ARG A O 1
ATOM 1616 N N . GLU A 1 206 ? -3.984 -9.332 5.874 1.00 77.31 206 GLU A N 1
ATOM 1617 C CA . GLU A 1 206 ? -4.568 -10.051 7.025 1.00 77.31 206 GLU A CA 1
ATOM 1618 C C . GLU A 1 206 ? -3.835 -11.357 7.333 1.00 77.31 206 GLU A C 1
ATOM 1620 O O . GLU A 1 206 ? -4.073 -11.926 8.394 1.00 77.31 206 GLU A O 1
ATOM 1625 N N . VAL A 1 207 ? -3.000 -11.849 6.419 1.00 86.12 207 VAL A N 1
ATOM 1626 C CA . VAL A 1 207 ? -2.168 -13.029 6.622 1.00 86.12 207 VAL A CA 1
ATOM 1627 C C . VAL A 1 207 ? -0.716 -12.579 6.632 1.00 86.12 207 VAL A C 1
ATOM 1629 O O . VAL A 1 207 ? -0.284 -11.878 5.721 1.00 86.12 207 VAL A O 1
ATOM 1632 N N . MET A 1 208 ? 0.016 -12.976 7.662 1.00 86.06 208 MET A N 1
ATOM 1633 C CA . MET A 1 208 ? 1.459 -12.773 7.767 1.00 86.06 208 MET A CA 1
ATOM 1634 C C . MET A 1 208 ? 2.153 -14.129 7.768 1.00 86.06 208 MET A C 1
ATOM 1636 O O . MET A 1 208 ? 1.592 -15.113 8.252 1.00 86.06 208 MET A O 1
ATOM 1640 N N . PHE A 1 209 ? 3.373 -14.180 7.241 1.00 94.44 209 PHE A N 1
ATOM 1641 C CA . PHE A 1 209 ? 4.155 -15.408 7.163 1.00 94.44 209 PHE A CA 1
ATOM 1642 C C . PHE A 1 209 ? 5.375 -15.332 8.078 1.00 94.44 209 PHE A C 1
ATOM 1644 O O . PHE A 1 209 ? 6.134 -14.369 8.039 1.00 94.44 209 PHE A O 1
ATOM 1651 N N . ASP A 1 210 ? 5.577 -16.376 8.876 1.00 94.19 210 ASP A N 1
ATOM 1652 C CA . ASP A 1 210 ? 6.819 -16.638 9.598 1.00 94.19 210 ASP A CA 1
ATOM 1653 C C . ASP A 1 210 ? 7.470 -17.883 8.976 1.00 94.19 210 ASP A C 1
ATOM 1655 O O . ASP A 1 210 ? 7.107 -19.033 9.253 1.00 94.19 210 ASP A O 1
ATOM 1659 N N . ASN A 1 211 ? 8.385 -17.646 8.035 1.00 98.12 211 ASN A N 1
ATOM 1660 C CA . ASN A 1 211 ? 9.053 -18.716 7.310 1.00 98.12 211 ASN A CA 1
ATOM 1661 C C . ASN A 1 211 ? 10.210 -19.294 8.135 1.00 98.12 211 ASN A C 1
ATOM 1663 O O . ASN A 1 211 ? 11.309 -18.741 8.160 1.00 98.12 211 ASN A O 1
ATOM 1667 N N . ARG A 1 212 ? 9.965 -20.441 8.771 1.00 97.25 212 ARG A N 1
ATOM 1668 C CA . ARG A 1 212 ? 10.935 -21.173 9.598 1.00 97.25 212 ARG A CA 1
ATOM 1669 C C . ARG A 1 212 ? 11.591 -22.333 8.847 1.00 97.25 212 ARG A C 1
ATOM 1671 O O . ARG A 1 212 ? 12.261 -23.153 9.473 1.00 97.25 212 ARG A O 1
ATOM 1678 N N . ALA A 1 213 ? 11.408 -22.428 7.529 1.00 98.44 213 ALA A N 1
ATOM 1679 C CA . ALA A 1 213 ? 12.042 -23.453 6.713 1.00 98.44 213 ALA A CA 1
ATOM 1680 C C . ALA A 1 213 ? 13.559 -23.245 6.635 1.00 98.44 213 ALA A C 1
ATOM 1682 O O . ALA A 1 213 ? 14.035 -22.122 6.468 1.00 98.44 213 ALA A O 1
ATOM 1683 N N . ILE A 1 214 ? 14.320 -24.337 6.752 1.00 97.56 214 ILE A N 1
ATOM 1684 C CA . ILE A 1 214 ? 15.786 -24.300 6.802 1.00 97.56 214 ILE A CA 1
ATOM 1685 C C . ILE A 1 214 ? 16.375 -25.446 5.984 1.00 97.56 214 ILE A C 1
ATOM 1687 O O . ILE A 1 214 ? 16.007 -26.613 6.118 1.00 97.56 214 ILE A O 1
ATOM 1691 N N . GLY A 1 215 ? 17.372 -25.109 5.177 1.00 96.69 215 GLY A N 1
ATOM 1692 C CA . GLY A 1 215 ? 18.102 -26.010 4.311 1.00 96.69 215 GLY A CA 1
ATOM 1693 C C . GLY A 1 215 ? 18.709 -27.198 5.046 1.00 96.69 215 GLY A C 1
ATOM 1694 O O . GLY A 1 215 ? 19.194 -27.110 6.181 1.00 96.69 215 GLY A O 1
ATOM 1695 N N . GLY A 1 216 ? 18.660 -28.343 4.368 1.00 95.00 216 GLY A N 1
ATOM 1696 C CA . GLY A 1 216 ? 19.172 -29.611 4.875 1.00 95.00 216 GLY A CA 1
ATOM 1697 C C . GLY A 1 216 ? 18.333 -30.256 5.980 1.00 95.00 216 GLY A C 1
ATOM 1698 O O . GLY A 1 216 ? 18.785 -31.253 6.534 1.00 95.00 216 GLY A O 1
ATOM 1699 N N . ARG A 1 217 ? 17.152 -29.732 6.337 1.00 98.38 217 ARG A N 1
ATOM 1700 C CA . ARG A 1 217 ? 16.287 -30.363 7.348 1.00 98.38 217 ARG A CA 1
ATOM 1701 C C . ARG A 1 217 ? 15.307 -31.341 6.717 1.00 98.38 217 ARG A C 1
ATOM 1703 O O . ARG A 1 217 ? 14.820 -31.116 5.612 1.00 98.38 217 ARG A O 1
ATOM 1710 N N . SER A 1 218 ? 15.042 -32.422 7.438 1.00 98.81 218 SER A N 1
ATOM 1711 C CA . SER A 1 218 ? 13.983 -33.394 7.165 1.00 98.81 218 SER A CA 1
ATOM 1712 C C . SER A 1 218 ? 12.870 -33.277 8.208 1.00 98.81 218 SER A C 1
ATOM 1714 O O . SER A 1 218 ? 13.037 -32.565 9.204 1.00 98.81 218 SER A O 1
ATOM 1716 N N . SER A 1 219 ? 11.770 -34.017 8.029 1.00 98.69 219 SER A N 1
ATOM 1717 C CA . SER A 1 219 ? 10.689 -34.081 9.032 1.00 98.69 219 SER A CA 1
ATOM 1718 C C . SER A 1 219 ? 11.197 -34.509 10.419 1.00 98.69 219 SER A C 1
ATOM 1720 O O . SER A 1 219 ? 10.748 -34.000 11.445 1.00 98.69 219 SER A O 1
ATOM 1722 N N . LYS A 1 220 ? 12.201 -35.393 10.445 1.00 98.56 220 LYS A N 1
ATOM 1723 C CA . LYS A 1 220 ? 12.903 -35.850 11.648 1.00 98.56 220 LYS A CA 1
ATOM 1724 C C . LYS A 1 220 ? 13.804 -34.778 12.237 1.00 98.56 220 LYS A C 1
ATOM 1726 O O . LYS A 1 220 ? 13.660 -34.416 13.404 1.00 98.56 220 LYS A O 1
ATOM 1731 N N . SER A 1 221 ? 14.771 -34.296 11.456 1.00 98.62 221 SER A N 1
ATOM 1732 C CA . SER A 1 221 ? 15.834 -33.451 12.006 1.00 98.62 221 SER A CA 1
ATOM 1733 C C . SER A 1 221 ? 15.296 -32.097 12.467 1.00 98.62 221 SER A C 1
ATOM 1735 O O . SER A 1 221 ? 15.791 -31.540 13.437 1.00 98.62 221 SER A O 1
ATOM 1737 N N . PHE A 1 222 ?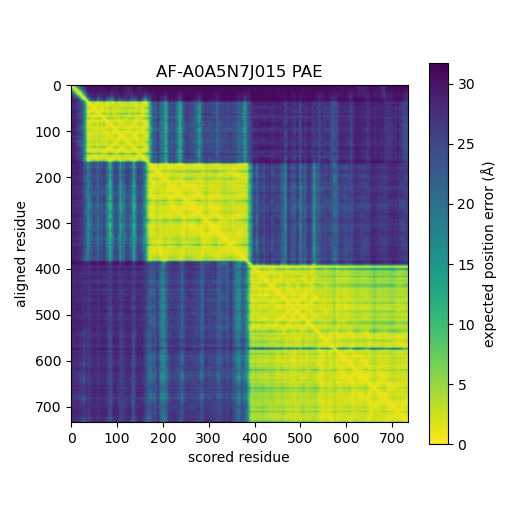 14.242 -31.584 11.830 1.00 98.69 222 PHE A N 1
ATOM 1738 C CA . PHE A 1 222 ? 13.599 -30.339 12.238 1.00 98.69 222 PHE A CA 1
ATOM 1739 C C . PHE A 1 222 ? 12.938 -30.450 13.624 1.00 98.69 222 PHE A C 1
ATOM 1741 O O . PHE A 1 222 ? 13.024 -29.507 14.409 1.00 98.69 222 PHE A O 1
ATOM 1748 N N . ILE A 1 223 ? 12.338 -31.600 13.959 1.00 98.50 223 ILE A N 1
ATOM 1749 C CA . ILE A 1 223 ? 11.823 -31.868 15.312 1.00 98.50 223 ILE A CA 1
ATOM 1750 C C . ILE A 1 223 ? 12.973 -32.047 16.305 1.00 98.50 223 ILE A C 1
ATOM 1752 O O . ILE A 1 223 ? 12.972 -31.403 17.348 1.00 98.50 223 ILE A O 1
ATOM 1756 N N . LEU A 1 224 ? 13.959 -32.892 15.985 1.00 98.06 224 LEU A N 1
ATOM 1757 C CA . LEU A 1 224 ? 15.056 -33.205 16.912 1.00 98.06 224 LEU A CA 1
ATOM 1758 C C . LEU A 1 224 ? 15.943 -31.993 17.241 1.00 98.06 224 LEU A C 1
ATOM 1760 O O . LEU A 1 224 ? 16.567 -31.962 18.295 1.00 98.06 224 LEU A O 1
ATOM 1764 N N . GLU A 1 225 ? 15.987 -30.992 16.362 1.00 97.75 225 GLU A N 1
ATOM 1765 C CA . GLU A 1 225 ? 16.686 -29.721 16.587 1.00 97.75 225 GLU A CA 1
ATOM 1766 C C . GLU A 1 225 ? 15.841 -28.674 17.347 1.00 97.75 225 GLU A C 1
ATOM 1768 O O . GLU A 1 225 ? 16.270 -27.530 17.460 1.00 97.75 225 GLU A O 1
ATOM 1773 N N . GLY A 1 226 ? 14.637 -29.015 17.827 1.00 96.81 226 GLY A N 1
ATOM 1774 C CA . GLY A 1 226 ? 13.771 -28.110 18.600 1.00 96.81 226 GLY A CA 1
ATOM 1775 C C . GLY A 1 226 ? 13.019 -27.059 17.774 1.00 96.81 226 GLY A C 1
ATOM 1776 O O . GLY A 1 226 ? 12.269 -26.256 18.318 1.00 96.81 226 GLY A O 1
ATOM 1777 N N . ARG A 1 227 ? 13.141 -27.071 16.442 1.00 98.00 227 ARG A N 1
ATOM 1778 C CA . ARG A 1 227 ? 12.565 -26.024 15.575 1.00 98.00 227 ARG A CA 1
ATOM 1779 C C . ARG A 1 227 ? 11.043 -26.062 15.516 1.00 98.00 227 ARG A C 1
ATOM 1781 O O . ARG A 1 227 ? 10.404 -25.036 15.294 1.00 98.00 227 ARG A O 1
ATOM 1788 N N . LEU A 1 228 ? 10.452 -27.249 15.677 1.00 98.50 228 LEU A N 1
ATOM 1789 C CA . LEU A 1 228 ? 9.006 -27.346 15.847 1.00 98.50 228 LEU A CA 1
ATOM 1790 C C . LEU A 1 228 ? 8.591 -26.723 17.184 1.00 98.50 228 LEU A C 1
ATOM 1792 O O . LEU A 1 228 ? 7.623 -25.975 17.211 1.00 98.50 228 LEU A O 1
ATOM 1796 N N . ASP A 1 229 ? 9.338 -26.969 18.259 1.00 95.00 229 ASP A N 1
ATOM 1797 C CA . ASP A 1 229 ? 9.023 -26.409 19.573 1.00 95.00 229 ASP A CA 1
ATOM 1798 C C . ASP A 1 229 ? 9.143 -24.868 19.570 1.00 95.00 229 ASP A C 1
ATOM 1800 O O . ASP A 1 229 ? 8.284 -24.194 20.139 1.00 95.00 229 ASP A O 1
ATOM 1804 N N . ASP A 1 230 ? 10.090 -24.295 18.814 1.00 93.00 230 ASP A N 1
ATOM 1805 C CA . ASP A 1 230 ? 10.170 -22.842 18.580 1.00 93.00 230 ASP A CA 1
ATOM 1806 C C . ASP A 1 230 ? 8.884 -22.278 17.957 1.00 93.00 230 ASP A C 1
ATOM 1808 O O . ASP A 1 230 ? 8.387 -21.241 18.398 1.00 93.00 230 ASP A O 1
ATOM 1812 N N . ILE A 1 231 ? 8.319 -22.952 16.948 1.00 97.00 231 ILE A N 1
ATOM 1813 C CA . ILE A 1 231 ? 7.038 -22.551 16.340 1.00 97.00 231 ILE A CA 1
ATOM 1814 C C . ILE A 1 231 ? 5.907 -22.685 17.361 1.00 97.00 231 ILE A C 1
ATOM 1816 O O . ILE A 1 231 ? 5.103 -21.766 17.520 1.00 97.00 231 ILE A O 1
ATOM 1820 N N . LEU A 1 232 ? 5.848 -23.818 18.064 1.00 93.81 232 LEU A N 1
ATOM 1821 C CA . LEU A 1 232 ? 4.800 -24.116 19.042 1.00 93.81 232 LEU A CA 1
ATOM 1822 C C . LEU A 1 232 ? 4.799 -23.130 20.220 1.00 93.81 232 LEU A C 1
ATOM 1824 O O . LEU A 1 232 ? 3.749 -22.892 20.806 1.00 93.81 232 LEU A O 1
ATOM 1828 N N . SER A 1 233 ? 5.939 -22.510 20.534 1.00 86.81 233 SER A N 1
ATOM 1829 C CA . SER A 1 233 ? 6.038 -21.495 21.590 1.00 86.81 233 SER A CA 1
ATOM 1830 C C . SER A 1 233 ? 5.322 -20.174 21.266 1.00 86.81 233 SER A C 1
ATOM 1832 O O . SER A 1 233 ? 5.009 -19.410 22.180 1.00 86.81 233 SER A O 1
ATOM 1834 N N . VAL A 1 234 ? 5.050 -19.897 19.983 1.00 85.00 234 VAL A N 1
ATOM 1835 C CA . VAL A 1 234 ? 4.482 -18.616 19.520 1.00 85.00 234 VAL A CA 1
ATOM 1836 C C . VAL A 1 234 ? 3.211 -18.752 18.683 1.00 85.00 234 VAL A C 1
ATOM 1838 O O . VAL A 1 234 ? 2.454 -17.785 18.585 1.00 85.00 234 VAL A O 1
ATOM 1841 N N . ILE A 1 235 ? 2.962 -19.916 18.074 1.00 92.25 235 ILE A N 1
ATOM 1842 C CA . ILE A 1 235 ? 1.758 -20.160 17.273 1.00 92.25 235 ILE A CA 1
ATOM 1843 C C . ILE A 1 235 ? 0.509 -20.113 18.160 1.00 92.25 235 ILE A C 1
ATOM 1845 O O . ILE A 1 235 ? 0.514 -20.589 19.293 1.00 92.25 235 ILE A O 1
ATOM 1849 N N . ARG A 1 236 ? -0.579 -19.522 17.658 1.00 89.38 236 ARG A N 1
ATOM 1850 C CA . ARG A 1 236 ? -1.815 -19.321 18.429 1.00 89.38 236 ARG A CA 1
ATOM 1851 C C . ARG A 1 236 ? -2.966 -20.144 17.848 1.00 89.38 236 ARG A C 1
ATOM 1853 O O . ARG A 1 236 ? -2.915 -20.544 16.681 1.00 89.38 236 ARG A O 1
ATOM 1860 N N . PRO A 1 237 ? -4.060 -20.340 18.609 1.00 88.50 237 PRO A N 1
ATOM 1861 C CA . PRO A 1 237 ? -5.279 -20.905 18.051 1.00 88.50 237 PRO A CA 1
ATOM 1862 C C . PRO A 1 237 ? -5.707 -20.173 16.768 1.00 88.50 237 PRO A C 1
ATOM 1864 O O . PRO A 1 237 ? -5.778 -18.943 16.749 1.00 88.50 237 PRO A O 1
ATOM 1867 N N . LYS A 1 238 ? -6.067 -20.937 15.728 1.00 87.88 238 LYS A N 1
ATOM 1868 C CA . LYS A 1 238 ? -6.468 -20.490 14.375 1.00 87.88 238 LYS A CA 1
ATOM 1869 C C . LYS A 1 238 ? -5.355 -19.946 13.466 1.00 87.88 238 LYS A C 1
ATOM 1871 O O . LYS A 1 238 ? -5.665 -19.617 12.320 1.00 87.88 238 LYS A O 1
ATOM 1876 N N . ASP A 1 239 ? -4.105 -19.882 13.922 1.00 95.75 239 ASP A N 1
ATOM 1877 C CA . ASP A 1 239 ? -2.957 -19.717 13.021 1.00 95.75 239 ASP A CA 1
ATOM 1878 C C . ASP A 1 239 ? -2.735 -21.016 12.215 1.00 95.75 239 ASP A C 1
ATOM 1880 O O . ASP A 1 239 ? -3.313 -22.063 12.524 1.00 95.75 239 ASP A O 1
ATOM 1884 N N . TYR A 1 240 ? -1.927 -20.961 11.156 1.00 98.50 240 TYR A N 1
ATOM 1885 C CA . TYR A 1 240 ? -1.668 -22.098 10.268 1.00 98.50 240 TYR A CA 1
ATOM 1886 C C . TYR A 1 240 ? -0.228 -22.590 10.385 1.00 98.50 240 TYR A C 1
ATOM 1888 O O . TYR A 1 240 ? 0.696 -21.791 10.536 1.00 98.50 240 TYR A O 1
ATOM 1896 N N . LEU A 1 241 ? -0.038 -23.902 10.236 1.00 98.81 241 LEU A N 1
ATOM 1897 C CA . LEU A 1 241 ? 1.277 -24.529 10.108 1.00 98.81 241 LEU A CA 1
ATOM 1898 C C . LEU A 1 241 ? 1.373 -25.257 8.765 1.00 98.81 241 LEU A C 1
ATOM 1900 O O . LEU A 1 241 ? 0.735 -26.290 8.569 1.00 98.81 241 LEU A O 1
ATOM 1904 N N . PHE A 1 242 ? 2.156 -24.717 7.833 1.00 98.81 242 PHE A N 1
ATOM 1905 C CA . PHE A 1 242 ? 2.437 -25.345 6.541 1.00 98.81 242 PHE A CA 1
ATOM 1906 C C . PHE A 1 242 ? 3.650 -26.259 6.686 1.00 98.81 242 PHE A C 1
ATOM 1908 O O . PHE A 1 242 ? 4.710 -25.812 7.118 1.00 98.81 242 PHE A O 1
ATOM 1915 N N . ILE A 1 243 ? 3.491 -27.536 6.339 1.00 98.94 243 ILE A N 1
ATOM 1916 C CA . ILE A 1 243 ? 4.484 -28.584 6.597 1.00 98.94 243 ILE A CA 1
ATOM 1917 C C . ILE A 1 243 ? 4.911 -29.184 5.257 1.00 98.94 243 ILE A C 1
ATOM 1919 O O . ILE A 1 243 ? 4.119 -29.884 4.625 1.00 98.94 243 ILE A O 1
ATOM 1923 N N . GLN A 1 244 ? 6.152 -28.928 4.833 1.00 98.75 244 GLN A N 1
ATOM 1924 C CA . GLN A 1 244 ? 6.699 -29.439 3.573 1.00 98.75 244 GLN A CA 1
ATOM 1925 C C . GLN A 1 244 ? 8.065 -30.109 3.753 1.00 98.75 244 GLN A C 1
ATOM 1927 O O . GLN A 1 244 ? 9.090 -29.439 3.860 1.00 98.75 244 GLN A O 1
ATOM 1932 N N . PHE A 1 245 ? 8.093 -31.439 3.681 1.00 98.75 245 PHE A N 1
ATOM 1933 C CA . PHE A 1 245 ? 9.309 -32.251 3.806 1.00 98.75 245 PHE A CA 1
ATOM 1934 C C . PHE A 1 245 ? 9.301 -33.427 2.825 1.00 98.75 245 PHE A C 1
ATOM 1936 O O . PHE A 1 245 ? 8.255 -33.774 2.281 1.00 98.75 245 PHE A O 1
ATOM 1943 N N . GLY A 1 246 ? 10.455 -34.060 2.618 1.00 97.69 246 GLY A N 1
ATOM 1944 C CA . GLY A 1 246 ? 10.626 -35.189 1.697 1.00 97.69 246 GLY A CA 1
ATOM 1945 C C . GLY A 1 246 ? 12.016 -35.235 1.060 1.00 97.69 246 GLY A C 1
ATOM 1946 O O . GLY A 1 246 ? 12.630 -36.296 1.010 1.00 97.69 246 GLY A O 1
ATOM 1947 N N . HIS A 1 247 ? 12.570 -34.082 0.660 1.00 97.81 247 HIS A N 1
ATOM 1948 C CA . HIS A 1 247 ? 13.869 -34.025 -0.029 1.00 97.81 247 HIS A CA 1
ATOM 1949 C C . HIS A 1 247 ? 15.012 -34.604 0.809 1.00 97.81 247 HIS A C 1
ATOM 1951 O O . HIS A 1 247 ? 15.806 -35.407 0.323 1.00 97.81 247 HIS A O 1
ATOM 1957 N N . ASN A 1 248 ? 15.107 -34.179 2.072 1.00 98.12 248 ASN A N 1
ATOM 1958 C CA . ASN A 1 248 ? 16.174 -34.610 2.976 1.00 98.12 248 ASN A CA 1
ATOM 1959 C C . ASN A 1 248 ? 15.815 -35.881 3.755 1.00 98.12 248 ASN A C 1
ATOM 1961 O O . ASN A 1 248 ? 16.716 -36.573 4.227 1.00 98.12 248 ASN A O 1
ATOM 1965 N N . ASP A 1 249 ? 14.526 -36.200 3.869 1.00 98.50 249 ASP A N 1
ATOM 1966 C CA . ASP A 1 249 ? 14.024 -37.470 4.401 1.00 98.50 249 ASP A CA 1
ATOM 1967 C C . ASP A 1 249 ? 14.512 -38.651 3.551 1.00 98.50 249 ASP A C 1
ATOM 1969 O O . ASP A 1 249 ? 15.009 -39.637 4.091 1.00 98.50 249 ASP A O 1
ATOM 1973 N N . ALA A 1 250 ? 14.497 -38.479 2.224 1.00 96.81 250 ALA A N 1
ATOM 1974 C CA . ALA A 1 250 ? 15.008 -39.436 1.244 1.00 96.81 250 ALA A CA 1
ATOM 1975 C C . ALA A 1 250 ? 16.544 -39.532 1.178 1.00 96.81 250 ALA A C 1
ATOM 1977 O O . ALA A 1 250 ? 17.081 -40.326 0.408 1.00 96.81 250 ALA A O 1
ATOM 1978 N N . SER A 1 251 ? 17.281 -38.713 1.939 1.00 92.19 251 SER A N 1
ATOM 1979 C CA . SER A 1 251 ? 18.747 -38.760 1.928 1.00 92.19 251 SER A CA 1
ATOM 1980 C C . SER A 1 251 ? 19.279 -39.952 2.726 1.00 92.19 251 SER A C 1
ATOM 1982 O O . SER A 1 251 ? 18.686 -40.351 3.722 1.00 92.19 251 SER A O 1
ATOM 1984 N N . TYR A 1 252 ? 20.460 -40.458 2.360 1.00 90.44 252 TYR A N 1
ATOM 1985 C CA . TYR A 1 252 ? 21.164 -41.503 3.119 1.00 90.44 252 TYR A CA 1
ATOM 1986 C C . TYR A 1 252 ? 21.864 -40.987 4.390 1.00 90.44 252 TYR A C 1
ATOM 1988 O O . TYR A 1 252 ? 22.603 -41.729 5.030 1.00 90.44 252 TYR A O 1
ATOM 1996 N N . ILE A 1 253 ? 21.675 -39.715 4.767 1.00 94.12 253 ILE A N 1
ATOM 1997 C CA . ILE A 1 253 ? 22.287 -39.128 5.966 1.00 94.12 253 ILE A CA 1
ATOM 1998 C C . ILE A 1 253 ? 21.462 -39.565 7.188 1.00 94.12 253 ILE A C 1
ATOM 2000 O O . ILE A 1 253 ? 20.342 -39.073 7.339 1.00 94.12 253 ILE A O 1
ATOM 2004 N N . PRO A 1 254 ? 21.977 -40.400 8.115 1.00 94.62 254 PRO A N 1
ATOM 2005 C CA . PRO A 1 254 ? 21.156 -41.011 9.176 1.00 94.62 254 PRO A CA 1
ATOM 2006 C C . PRO A 1 254 ? 20.440 -40.013 10.102 1.00 94.62 254 PRO A C 1
ATOM 2008 O O . PRO A 1 254 ? 19.337 -40.269 10.597 1.00 94.62 254 PRO A O 1
ATOM 2011 N N . ALA A 1 255 ? 21.051 -38.843 10.317 1.00 94.38 255 ALA A N 1
ATOM 2012 C CA . ALA A 1 255 ? 20.474 -37.760 11.114 1.00 94.38 255 ALA A CA 1
ATOM 2013 C C . ALA A 1 255 ? 19.213 -37.142 10.476 1.00 94.38 255 ALA A C 1
ATOM 2015 O O . ALA A 1 255 ? 18.381 -36.580 11.183 1.00 94.38 255 ALA A O 1
ATOM 2016 N N . ARG A 1 256 ? 19.063 -37.257 9.151 1.00 95.88 256 ARG A N 1
ATOM 2017 C CA . ARG A 1 256 ? 17.944 -36.708 8.370 1.00 95.88 256 ARG A CA 1
ATOM 2018 C C . ARG A 1 256 ? 16.992 -37.799 7.887 1.00 95.88 256 ARG A C 1
ATOM 2020 O O . ARG A 1 256 ? 15.792 -37.556 7.826 1.00 95.88 256 ARG A O 1
ATOM 2027 N N . HIS A 1 257 ? 17.523 -38.977 7.575 1.00 98.00 257 HIS A N 1
ATOM 2028 C CA . HIS A 1 257 ? 16.778 -40.058 6.953 1.00 98.00 257 HIS A CA 1
ATOM 2029 C C . HIS A 1 257 ? 15.557 -40.489 7.773 1.00 98.00 257 HIS A C 1
ATOM 2031 O O . HIS A 1 257 ? 15.639 -40.658 8.998 1.00 98.00 257 HIS A O 1
ATOM 2037 N N . THR A 1 258 ? 14.449 -40.704 7.067 1.00 98.44 258 THR A N 1
ATOM 2038 C CA . THR A 1 258 ? 13.238 -41.354 7.570 1.00 98.44 258 THR A CA 1
ATOM 2039 C C . THR A 1 258 ? 12.760 -42.380 6.552 1.00 98.44 258 THR A C 1
ATOM 2041 O O . THR A 1 258 ? 12.809 -42.137 5.351 1.00 98.44 258 THR A O 1
ATOM 2044 N N . ASP A 1 259 ? 12.283 -43.525 7.020 1.00 98.38 259 ASP A N 1
ATOM 2045 C CA . ASP A 1 259 ? 11.588 -44.498 6.178 1.00 98.38 259 ASP A CA 1
ATOM 2046 C C . ASP A 1 259 ? 10.169 -43.979 5.835 1.00 98.38 259 ASP A C 1
ATOM 2048 O O . ASP A 1 259 ? 9.444 -43.582 6.763 1.00 98.38 259 ASP A O 1
ATOM 2052 N N . PRO A 1 260 ? 9.763 -43.956 4.543 1.00 98.12 260 PRO A N 1
ATOM 2053 C CA . PRO A 1 260 ? 8.527 -43.314 4.092 1.00 98.12 260 PRO A CA 1
ATOM 2054 C C . PRO A 1 260 ? 7.268 -43.808 4.800 1.00 98.12 260 PRO A C 1
ATOM 2056 O O . PRO A 1 260 ? 6.406 -43.004 5.144 1.00 98.12 260 PRO A O 1
ATOM 2059 N N . TYR A 1 261 ? 7.141 -45.116 5.025 1.00 98.12 261 TYR A N 1
ATOM 2060 C CA . TYR A 1 261 ? 5.889 -45.729 5.481 1.00 98.12 261 TYR A CA 1
ATOM 2061 C C . TYR A 1 261 ? 5.834 -45.947 6.994 1.00 98.12 261 TYR A C 1
ATOM 2063 O O . TYR A 1 261 ? 4.802 -46.375 7.513 1.00 98.12 261 TYR A O 1
ATOM 2071 N N . THR A 1 262 ? 6.911 -45.614 7.704 1.00 98.19 262 THR A N 1
ATOM 2072 C CA . THR A 1 262 ? 7.007 -45.717 9.162 1.00 98.19 262 THR A CA 1
ATOM 2073 C C . THR A 1 262 ? 7.394 -44.365 9.763 1.00 98.19 262 THR A C 1
ATOM 2075 O O . THR A 1 262 ? 6.542 -43.490 9.926 1.00 98.19 262 THR A O 1
ATOM 2078 N N . THR A 1 263 ? 8.683 -44.145 10.026 1.00 98.44 263 THR A N 1
ATOM 2079 C CA . THR A 1 263 ? 9.188 -42.979 10.765 1.00 98.44 263 THR A CA 1
ATOM 2080 C C . THR A 1 263 ? 8.806 -41.638 10.136 1.00 98.44 263 THR A C 1
ATOM 2082 O O . THR A 1 263 ? 8.520 -40.695 10.869 1.00 98.44 263 THR A O 1
ATOM 2085 N N . TYR A 1 264 ? 8.728 -41.528 8.806 1.00 98.81 264 TYR A N 1
ATOM 2086 C CA . TYR A 1 264 ? 8.274 -40.299 8.149 1.00 98.81 264 TYR A CA 1
ATOM 2087 C C . TYR A 1 264 ? 6.825 -39.958 8.523 1.00 98.81 264 TYR A C 1
ATOM 2089 O O . TYR A 1 264 ? 6.523 -38.824 8.905 1.00 98.81 264 TYR A O 1
ATOM 2097 N N . LYS A 1 265 ? 5.929 -40.956 8.492 1.00 98.81 265 LYS A N 1
ATOM 2098 C CA . LYS A 1 265 ? 4.527 -40.786 8.903 1.00 98.81 265 LYS A CA 1
ATOM 2099 C C . LYS A 1 265 ? 4.432 -40.410 10.376 1.00 98.81 265 LYS A C 1
ATOM 2101 O O . LYS A 1 265 ? 3.647 -39.524 10.717 1.00 98.81 265 LYS A O 1
ATOM 2106 N N . ASP A 1 266 ? 5.241 -41.037 11.226 1.00 98.75 266 ASP A N 1
ATOM 2107 C CA . ASP A 1 266 ? 5.265 -40.750 12.662 1.00 98.75 266 ASP A CA 1
ATOM 2108 C C . ASP A 1 266 ? 5.692 -39.307 12.946 1.00 98.75 266 ASP A C 1
ATOM 2110 O O . ASP A 1 266 ? 5.053 -38.619 13.745 1.00 98.75 266 ASP A O 1
ATOM 2114 N N . TYR A 1 267 ? 6.719 -38.799 12.257 1.00 98.88 267 TYR A N 1
ATOM 2115 C CA . TYR A 1 267 ? 7.126 -37.401 12.402 1.00 98.88 267 TYR A CA 1
ATOM 2116 C C . TYR A 1 267 ? 6.065 -36.433 11.874 1.00 98.88 267 TYR A C 1
ATOM 2118 O O . TYR A 1 267 ? 5.717 -35.489 12.581 1.00 98.88 267 TYR A O 1
ATOM 2126 N N . LEU A 1 268 ? 5.470 -36.674 10.699 1.00 98.94 268 LEU A N 1
ATOM 2127 C CA . LEU A 1 268 ? 4.377 -35.831 10.187 1.00 98.94 268 LEU A CA 1
ATOM 2128 C C . LEU A 1 268 ? 3.183 -35.769 11.156 1.00 98.94 268 LEU A C 1
ATOM 2130 O O . LEU A 1 268 ? 2.630 -34.691 11.393 1.00 98.94 268 LEU A O 1
ATOM 2134 N N . LYS A 1 269 ? 2.813 -36.900 11.772 1.00 98.88 269 LYS A N 1
ATOM 2135 C CA . LYS A 1 269 ? 1.750 -36.959 12.789 1.00 98.88 269 LYS A CA 1
ATOM 2136 C C . LYS A 1 269 ? 2.073 -36.124 14.027 1.00 98.88 269 LYS A C 1
ATOM 2138 O O . LYS A 1 269 ? 1.149 -35.560 14.614 1.00 98.88 269 LYS A O 1
ATOM 2143 N N . GLN A 1 270 ? 3.346 -35.977 14.401 1.00 98.81 270 GLN A N 1
ATOM 2144 C CA . GLN A 1 270 ? 3.744 -35.095 15.503 1.00 98.81 270 GLN A CA 1
ATOM 2145 C C . GLN A 1 270 ? 3.496 -33.617 15.181 1.00 98.81 270 GLN A C 1
ATOM 2147 O O . GLN A 1 270 ? 2.921 -32.923 16.016 1.00 98.81 270 GLN A O 1
ATOM 2152 N N . TYR A 1 271 ? 3.843 -33.136 13.979 1.00 98.88 271 TYR A N 1
ATOM 2153 C CA . TYR A 1 271 ? 3.519 -31.758 13.565 1.00 98.88 271 TYR A CA 1
ATOM 2154 C C . TYR A 1 271 ? 2.016 -31.484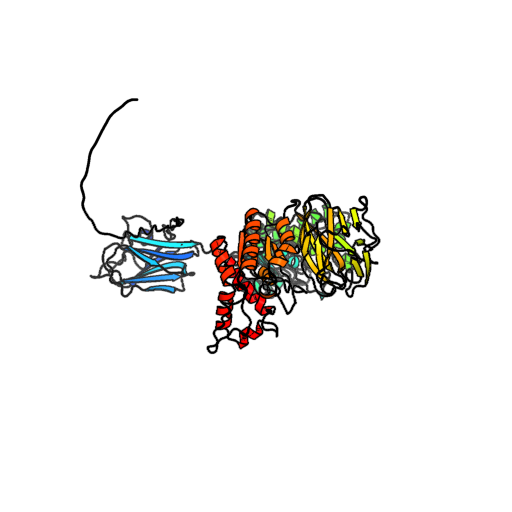 13.635 1.00 98.88 271 TYR A C 1
ATOM 2156 O O . TYR A 1 271 ? 1.582 -30.455 14.156 1.00 98.88 271 TYR A O 1
ATOM 2164 N N . ILE A 1 272 ? 1.218 -32.421 13.119 1.00 98.81 272 ILE A N 1
ATOM 2165 C CA . ILE A 1 272 ? -0.242 -32.309 13.073 1.00 98.81 272 ILE A CA 1
ATOM 2166 C C . ILE A 1 272 ? -0.832 -32.300 14.483 1.00 98.81 272 ILE A C 1
ATOM 2168 O O . ILE A 1 272 ? -1.630 -31.425 14.803 1.00 98.81 272 ILE A O 1
ATOM 2172 N N . THR A 1 273 ? -0.434 -33.251 15.327 1.00 98.00 273 THR A N 1
ATOM 2173 C CA . THR A 1 273 ? -0.982 -33.394 16.683 1.00 98.00 273 THR A CA 1
ATOM 2174 C C . THR A 1 273 ? -0.602 -32.193 17.542 1.00 98.00 273 THR A C 1
ATOM 2176 O O . THR A 1 273 ? -1.485 -31.484 18.012 1.00 98.00 273 THR A O 1
ATOM 2179 N N . LYS A 1 274 ? 0.695 -31.867 17.628 1.00 97.50 274 LYS A N 1
ATOM 2180 C CA . LYS A 1 274 ? 1.175 -30.765 18.472 1.00 97.50 274 LYS A CA 1
ATOM 2181 C C . LYS A 1 274 ? 0.603 -29.401 18.060 1.00 97.50 274 LYS A C 1
ATOM 2183 O O . LYS A 1 274 ? 0.306 -28.578 18.918 1.00 97.50 274 LYS A O 1
ATOM 2188 N N . SER A 1 275 ? 0.424 -29.140 16.759 1.00 96.88 275 SER A N 1
ATOM 2189 C CA . SER A 1 275 ? -0.205 -27.885 16.307 1.00 96.88 275 SER A CA 1
ATOM 2190 C C . SER A 1 275 ? -1.703 -27.833 16.628 1.00 96.88 275 SER A C 1
ATOM 2192 O O . SER A 1 275 ? -2.206 -26.789 17.047 1.00 96.88 275 SER A O 1
ATOM 2194 N N . ARG A 1 276 ? -2.416 -28.959 16.503 1.00 97.50 276 ARG A N 1
ATOM 2195 C CA . ARG A 1 276 ? -3.835 -29.062 16.876 1.00 97.50 276 ARG A CA 1
ATOM 2196 C C . ARG A 1 276 ? -4.068 -28.932 18.376 1.00 97.50 276 ARG A C 1
ATOM 2198 O O . ARG A 1 276 ? -5.072 -28.331 18.746 1.00 97.50 276 ARG A O 1
ATOM 2205 N N . ASP A 1 277 ? -3.145 -29.400 19.215 1.00 92.69 277 ASP A N 1
ATOM 2206 C CA . ASP A 1 277 ? -3.222 -29.241 20.676 1.00 92.69 277 ASP A CA 1
ATOM 2207 C C . ASP A 1 277 ? -3.230 -27.757 21.098 1.00 92.69 277 ASP A C 1
ATOM 2209 O O . ASP A 1 277 ? -3.847 -27.391 22.096 1.00 92.69 277 ASP A O 1
ATOM 2213 N N . ILE A 1 278 ? -2.625 -26.875 20.291 1.00 85.50 278 ILE A N 1
ATOM 2214 C CA . ILE A 1 278 ? -2.653 -25.407 20.460 1.00 85.50 278 ILE A CA 1
ATOM 2215 C C . ILE A 1 278 ? -3.886 -24.774 19.778 1.00 85.50 278 ILE A C 1
ATOM 2217 O O . ILE A 1 278 ? -4.177 -23.589 19.932 1.00 85.50 278 ILE A O 1
ATOM 2221 N N . GLY A 1 279 ? -4.652 -25.549 19.010 1.00 88.62 279 GLY A N 1
ATOM 2222 C CA . GLY A 1 279 ? -5.771 -25.075 18.198 1.00 88.62 279 GLY A CA 1
ATOM 2223 C C . GLY A 1 279 ? -5.354 -24.428 16.873 1.00 88.62 279 GLY A C 1
ATOM 2224 O O . GLY A 1 279 ? -6.166 -23.720 16.269 1.00 88.62 279 GLY A O 1
ATOM 2225 N N . ALA A 1 280 ? -4.110 -24.624 16.425 1.00 96.06 280 ALA A N 1
ATOM 2226 C CA . ALA A 1 280 ? -3.642 -24.211 15.104 1.00 96.06 280 ALA A CA 1
ATOM 2227 C C . ALA A 1 280 ? -4.086 -25.205 14.012 1.00 96.06 280 ALA A C 1
ATOM 2229 O O . ALA A 1 280 ? -4.512 -26.329 14.289 1.00 96.06 280 ALA A O 1
ATOM 2230 N N . ILE A 1 281 ? -4.012 -24.778 12.750 1.00 98.00 281 ILE A N 1
ATOM 2231 C CA . ILE A 1 281 ? -4.518 -25.519 11.589 1.00 98.00 281 ILE A CA 1
ATOM 2232 C C . ILE A 1 281 ? -3.332 -26.019 10.744 1.00 98.00 281 ILE A C 1
ATOM 2234 O O . ILE A 1 281 ? -2.734 -25.227 10.008 1.00 98.00 281 ILE A O 1
ATOM 2238 N N . PRO A 1 282 ? -2.969 -27.314 10.815 1.00 98.69 282 PRO A N 1
ATOM 2239 C CA . PRO A 1 282 ? -1.912 -27.865 9.975 1.00 98.69 282 PRO A CA 1
ATOM 2240 C C . PRO A 1 282 ? -2.375 -28.041 8.523 1.00 98.69 282 PRO A C 1
ATOM 2242 O O . PRO A 1 282 ? -3.511 -28.448 8.269 1.00 98.69 282 PRO A O 1
ATOM 2245 N N . ILE A 1 283 ? -1.473 -27.783 7.574 1.00 98.69 283 ILE A N 1
ATOM 2246 C CA . ILE A 1 283 ? -1.620 -28.118 6.153 1.00 98.69 283 ILE A CA 1
ATOM 2247 C C . ILE A 1 283 ? -0.370 -28.872 5.707 1.00 98.69 283 ILE A C 1
ATOM 2249 O O . ILE A 1 283 ? 0.747 -28.366 5.823 1.00 98.69 283 ILE A O 1
ATOM 2253 N N . LEU A 1 284 ? -0.567 -30.077 5.178 1.00 98.88 284 LEU A N 1
ATOM 2254 C CA . LEU A 1 284 ? 0.504 -30.866 4.579 1.00 98.88 284 LEU A CA 1
ATOM 2255 C C . LEU A 1 284 ? 0.754 -30.407 3.139 1.00 98.88 284 LEU A C 1
ATOM 2257 O O . LEU A 1 284 ? -0.184 -30.154 2.385 1.00 98.88 284 LEU A O 1
ATOM 2261 N N . ILE A 1 285 ? 2.016 -30.313 2.739 1.00 98.88 285 ILE A N 1
ATOM 2262 C CA . ILE A 1 285 ? 2.423 -29.968 1.377 1.00 98.88 285 ILE A CA 1
ATOM 2263 C C . ILE A 1 285 ? 3.460 -30.999 0.942 1.00 98.88 285 ILE A C 1
ATOM 2265 O O . ILE A 1 285 ? 4.538 -31.083 1.530 1.00 98.88 285 ILE A O 1
ATOM 2269 N N . THR A 1 286 ? 3.143 -31.804 -0.075 1.00 98.81 286 THR A N 1
ATOM 2270 C CA . THR A 1 286 ? 4.091 -32.806 -0.595 1.00 98.81 286 THR A CA 1
ATOM 2271 C C . THR A 1 286 ? 5.372 -32.116 -1.076 1.00 98.81 286 THR A C 1
ATOM 2273 O O . THR A 1 286 ? 5.291 -30.954 -1.487 1.00 98.81 286 THR A O 1
ATOM 2276 N N . PRO A 1 287 ? 6.535 -32.794 -1.104 1.00 98.38 287 PRO A N 1
ATOM 2277 C CA . PRO A 1 287 ? 7.746 -32.188 -1.651 1.00 98.38 287 PRO A CA 1
ATOM 2278 C C . PRO A 1 287 ? 7.498 -31.668 -3.073 1.00 98.38 287 PRO A C 1
ATOM 2280 O O . PRO A 1 287 ? 6.767 -32.277 -3.854 1.00 98.38 287 PRO A O 1
ATOM 2283 N N . VAL A 1 288 ? 8.086 -30.520 -3.391 1.00 98.31 288 VAL A N 1
ATOM 2284 C CA . VAL A 1 288 ? 8.082 -29.955 -4.746 1.00 98.31 288 VAL A CA 1
ATOM 2285 C C . VAL A 1 288 ? 8.925 -30.820 -5.688 1.00 98.31 288 VAL A C 1
ATOM 2287 O O . VAL A 1 288 ? 9.845 -31.505 -5.242 1.00 98.31 288 VAL A O 1
ATOM 2290 N N . ALA A 1 289 ? 8.613 -30.815 -6.985 1.00 97.88 289 ALA A N 1
ATOM 2291 C CA . ALA A 1 289 ? 9.390 -31.581 -7.958 1.00 97.88 289 ALA A CA 1
ATOM 2292 C C . ALA A 1 289 ? 10.777 -30.961 -8.179 1.00 97.88 289 ALA A C 1
ATOM 2294 O O . ALA A 1 289 ? 10.932 -29.736 -8.200 1.00 97.88 289 ALA A O 1
ATOM 2295 N N . ARG A 1 290 ? 11.783 -31.805 -8.411 1.00 98.12 290 ARG A N 1
ATOM 2296 C CA . ARG A 1 290 ? 13.061 -31.379 -8.994 1.00 98.12 290 ARG A CA 1
ATOM 2297 C C . ARG A 1 290 ? 12.904 -31.171 -10.497 1.00 98.12 290 ARG A C 1
ATOM 2299 O O . ARG A 1 290 ? 11.958 -31.676 -11.104 1.00 98.12 290 ARG A O 1
ATOM 2306 N N . LEU A 1 291 ? 13.873 -30.501 -11.115 1.00 97.75 291 LEU A N 1
ATOM 2307 C CA . LEU A 1 291 ? 14.002 -30.513 -12.569 1.00 97.75 291 LEU A CA 1
ATOM 2308 C C . LEU A 1 291 ? 14.621 -31.843 -13.024 1.00 97.75 291 LEU A C 1
ATOM 2310 O O . LEU A 1 291 ? 15.783 -31.914 -13.408 1.00 97.75 291 LEU A O 1
ATOM 2314 N N . ASN A 1 292 ? 13.852 -32.924 -12.933 1.00 96.50 292 ASN A N 1
ATOM 2315 C CA . ASN A 1 292 ? 14.283 -34.262 -13.320 1.00 96.50 292 ASN A CA 1
ATOM 2316 C C . ASN A 1 292 ? 13.515 -34.698 -14.565 1.00 96.50 292 ASN A C 1
ATOM 2318 O O . ASN A 1 292 ? 12.341 -35.053 -14.485 1.00 96.50 292 ASN A O 1
ATOM 2322 N N . TYR A 1 293 ? 14.174 -34.629 -15.717 1.00 96.00 293 TYR A N 1
ATOM 2323 C CA . TYR A 1 293 ? 13.575 -34.914 -17.015 1.00 96.00 293 TYR A CA 1
ATOM 2324 C C . TYR A 1 293 ? 14.335 -36.051 -17.695 1.00 96.00 293 TYR A C 1
ATOM 2326 O O . TYR A 1 293 ? 15.532 -35.939 -17.961 1.00 96.00 293 TYR A O 1
ATOM 2334 N N . LYS A 1 294 ? 13.653 -37.173 -17.938 1.00 93.62 294 LYS A N 1
ATOM 2335 C CA . LYS A 1 294 ? 14.242 -38.391 -18.511 1.00 93.62 294 LYS A CA 1
ATOM 2336 C C . LYS A 1 294 ? 13.300 -38.962 -19.556 1.00 93.62 294 LYS A C 1
ATOM 2338 O O . LYS A 1 294 ? 12.107 -39.070 -19.308 1.00 93.62 294 LYS A O 1
ATOM 2343 N N . ASN A 1 295 ? 13.836 -39.358 -20.709 1.00 93.56 295 ASN A N 1
ATOM 2344 C CA . ASN A 1 295 ? 13.075 -40.021 -21.777 1.00 93.56 295 ASN A CA 1
ATOM 2345 C C . ASN A 1 295 ? 11.784 -39.276 -22.178 1.00 93.56 295 ASN A C 1
ATOM 2347 O O . ASN A 1 295 ? 10.758 -39.902 -22.428 1.00 93.56 295 ASN A O 1
ATOM 2351 N N . GLY A 1 296 ? 11.828 -37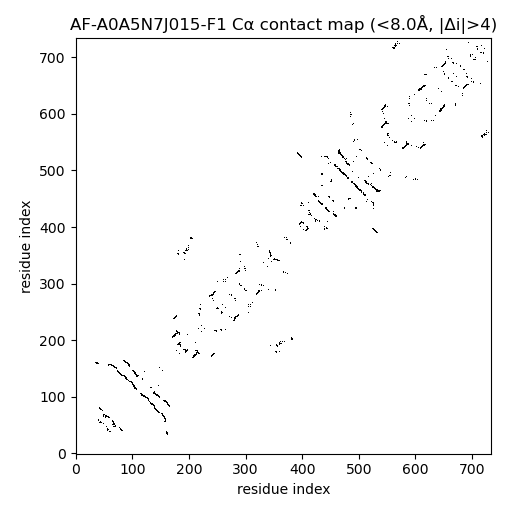.940 -22.215 1.00 90.38 296 GLY A N 1
ATOM 2352 C CA . GLY A 1 296 ? 10.689 -37.113 -22.624 1.00 90.38 296 GLY A CA 1
ATOM 2353 C C . GLY A 1 296 ? 9.648 -36.831 -21.534 1.00 90.38 296 GLY A C 1
ATOM 2354 O O . GLY A 1 296 ? 8.613 -36.248 -21.842 1.00 90.38 296 GLY A O 1
ATOM 2355 N N . VAL A 1 297 ? 9.887 -37.230 -20.279 1.00 94.19 297 VAL A N 1
ATOM 2356 C CA . VAL A 1 297 ? 8.936 -37.032 -19.172 1.00 94.19 297 VAL A CA 1
ATOM 2357 C C . VAL A 1 297 ? 9.609 -36.489 -17.911 1.00 94.19 297 VAL A C 1
ATOM 2359 O O . VAL A 1 297 ? 10.766 -36.804 -17.618 1.00 94.19 297 VAL A O 1
ATOM 2362 N N . PHE A 1 298 ? 8.876 -35.678 -17.143 1.00 96.25 298 PHE A N 1
ATOM 2363 C CA . PHE A 1 298 ? 9.297 -35.251 -15.808 1.00 96.25 298 PHE A CA 1
ATOM 2364 C C . PHE A 1 298 ? 9.043 -36.361 -14.790 1.00 96.25 298 PHE A C 1
ATOM 2366 O O . PHE A 1 298 ? 7.985 -36.989 -14.790 1.00 96.25 298 PHE A O 1
ATOM 2373 N N . VAL A 1 299 ? 10.020 -36.604 -13.922 1.00 96.62 299 VAL A N 1
ATOM 2374 C CA . VAL A 1 299 ? 10.023 -37.731 -12.987 1.00 96.62 299 VAL A CA 1
ATOM 2375 C C . VAL A 1 299 ? 9.825 -37.234 -11.558 1.00 96.62 299 VAL A C 1
ATOM 2377 O O . VAL A 1 299 ? 10.453 -36.274 -11.125 1.00 96.62 299 VAL A O 1
ATOM 2380 N N . ASN A 1 300 ? 8.968 -37.925 -10.808 1.00 96.50 300 ASN A N 1
ATOM 2381 C CA . ASN A 1 300 ? 8.845 -37.747 -9.366 1.00 96.50 300 ASN A CA 1
ATOM 2382 C C . ASN A 1 300 ? 10.022 -38.438 -8.657 1.00 96.50 300 ASN A C 1
ATOM 2384 O O . ASN A 1 300 ? 10.097 -39.664 -8.650 1.00 96.50 300 ASN A O 1
ATOM 2388 N N . ASP A 1 301 ? 10.917 -37.664 -8.043 1.00 96.56 301 ASP A N 1
ATOM 2389 C CA . ASP A 1 301 ? 12.053 -38.179 -7.263 1.00 96.56 301 ASP A CA 1
ATOM 2390 C C . ASP A 1 301 ? 11.656 -38.842 -5.930 1.00 96.56 301 ASP A C 1
ATOM 2392 O O . ASP A 1 301 ? 12.459 -39.566 -5.344 1.00 96.56 301 ASP A O 1
ATOM 2396 N N . PHE A 1 302 ? 10.440 -38.596 -5.430 1.00 97.38 302 PHE A N 1
ATOM 2397 C CA . PHE A 1 302 ? 10.008 -38.982 -4.081 1.00 97.38 302 PHE A CA 1
ATOM 2398 C C . PHE A 1 302 ? 8.638 -39.691 -4.058 1.00 97.38 302 PHE A C 1
ATOM 2400 O O . PHE A 1 302 ? 7.775 -39.313 -3.257 1.00 97.38 302 PHE A O 1
ATOM 2407 N N . PRO A 1 303 ? 8.386 -40.712 -4.903 1.00 97.12 303 PRO A N 1
ATOM 2408 C CA . PRO A 1 303 ? 7.061 -41.319 -5.036 1.00 97.12 303 PRO A CA 1
ATOM 2409 C C . PRO A 1 303 ? 6.534 -41.880 -3.710 1.00 97.12 303 PRO A C 1
ATOM 2411 O O . PRO A 1 303 ? 5.401 -41.577 -3.334 1.00 97.12 303 PRO A O 1
ATOM 2414 N N . ASP A 1 304 ? 7.367 -42.599 -2.954 1.00 98.31 304 ASP A N 1
ATOM 2415 C CA . ASP A 1 304 ? 6.961 -43.200 -1.679 1.00 98.31 304 ASP A CA 1
ATOM 2416 C C . ASP A 1 304 ? 6.651 -42.154 -0.600 1.00 98.31 304 ASP A C 1
ATOM 2418 O O . ASP A 1 304 ? 5.653 -42.274 0.107 1.00 98.31 304 ASP A O 1
ATOM 2422 N N . TYR A 1 305 ? 7.439 -41.077 -0.503 1.00 98.62 305 TYR A N 1
ATOM 2423 C CA . TYR A 1 305 ? 7.176 -39.995 0.457 1.00 98.62 305 TYR A CA 1
ATOM 2424 C C . TYR A 1 305 ? 5.900 -39.219 0.112 1.00 98.62 305 TYR A C 1
ATOM 2426 O O . TYR A 1 305 ? 5.144 -38.837 1.007 1.00 98.62 305 TYR A O 1
ATOM 2434 N N . VAL A 1 306 ? 5.616 -39.017 -1.180 1.00 98.44 306 VAL A N 1
ATOM 2435 C CA . VAL A 1 306 ? 4.364 -38.397 -1.642 1.00 98.44 306 VAL A CA 1
ATOM 2436 C C . VAL A 1 306 ? 3.164 -39.270 -1.273 1.00 98.44 306 VAL A C 1
ATOM 2438 O O . VAL A 1 306 ? 2.173 -38.756 -0.749 1.00 98.44 306 VAL A O 1
ATOM 2441 N N . ILE A 1 307 ? 3.250 -40.584 -1.499 1.00 98.00 307 ILE A N 1
ATOM 2442 C CA . ILE A 1 307 ? 2.199 -41.539 -1.119 1.00 98.00 307 ILE A CA 1
ATOM 2443 C C . ILE A 1 307 ? 2.012 -41.546 0.401 1.00 98.00 307 ILE A C 1
ATOM 2445 O O . ILE A 1 307 ? 0.887 -41.404 0.880 1.00 98.00 307 ILE A O 1
ATOM 2449 N N . ALA A 1 308 ? 3.096 -41.650 1.167 1.00 98.44 308 ALA A N 1
ATOM 2450 C CA . ALA A 1 308 ? 3.047 -41.669 2.622 1.00 98.44 308 ALA A CA 1
ATOM 2451 C C . ALA A 1 308 ? 2.432 -40.390 3.210 1.00 98.44 308 ALA A C 1
ATOM 2453 O O . ALA A 1 308 ? 1.575 -40.477 4.091 1.00 98.44 308 ALA A O 1
ATOM 2454 N N . MET A 1 309 ? 2.788 -39.204 2.701 1.00 98.75 309 MET A N 1
ATOM 2455 C CA . MET A 1 309 ? 2.181 -37.950 3.162 1.00 98.75 309 MET A CA 1
ATOM 2456 C C . MET A 1 309 ? 0.677 -37.902 2.856 1.00 98.75 309 MET A C 1
ATOM 2458 O O . MET A 1 309 ? -0.107 -37.490 3.712 1.00 98.75 309 MET A O 1
ATOM 2462 N N . LYS A 1 310 ? 0.251 -38.365 1.672 1.00 97.81 310 LYS A N 1
ATOM 2463 C CA . LYS A 1 310 ? -1.177 -38.481 1.324 1.00 97.81 310 LYS A CA 1
ATOM 2464 C C . LYS A 1 310 ? -1.913 -39.441 2.259 1.00 97.81 310 LYS A C 1
ATOM 2466 O O . LYS A 1 310 ? -3.018 -39.126 2.692 1.00 97.81 310 LYS A O 1
ATOM 2471 N N . GLN A 1 311 ? -1.296 -40.566 2.624 1.00 98.25 311 GLN A N 1
ATOM 2472 C CA . GLN A 1 311 ? -1.857 -41.476 3.625 1.00 98.25 311 GLN A CA 1
ATOM 2473 C C . GLN A 1 311 ? -2.014 -40.786 4.984 1.00 98.25 311 GLN A C 1
ATOM 2475 O O . GLN A 1 311 ? -3.086 -40.869 5.570 1.00 98.25 311 GLN A O 1
ATOM 2480 N N . VAL A 1 312 ? -1.006 -40.044 5.464 1.00 98.69 312 VAL A N 1
ATOM 2481 C CA . VAL A 1 312 ? -1.120 -39.287 6.728 1.00 98.69 312 VAL A CA 1
ATOM 2482 C C . VAL A 1 312 ? -2.235 -38.246 6.656 1.00 98.69 312 VAL A C 1
ATOM 2484 O O . VAL A 1 312 ? -2.995 -38.109 7.615 1.00 98.69 312 VAL A O 1
ATOM 2487 N N . ALA A 1 313 ? -2.368 -37.527 5.539 1.00 98.19 313 ALA A N 1
ATOM 2488 C CA . ALA A 1 313 ? -3.443 -36.557 5.342 1.00 98.19 313 ALA A CA 1
ATOM 2489 C C . ALA A 1 313 ? -4.827 -37.204 5.493 1.00 98.19 313 ALA A C 1
ATOM 2491 O O . ALA A 1 313 ? -5.671 -36.668 6.210 1.00 98.19 313 ALA A O 1
ATOM 2492 N N . ILE A 1 314 ? -5.028 -38.383 4.894 1.00 96.69 314 ILE A N 1
ATOM 2493 C CA . ILE A 1 314 ? -6.263 -39.168 5.017 1.00 96.69 314 ILE A CA 1
ATOM 2494 C C . ILE A 1 314 ? -6.455 -39.657 6.460 1.00 96.69 314 ILE A C 1
ATOM 2496 O O . ILE A 1 314 ? -7.491 -39.388 7.061 1.00 96.69 314 ILE A O 1
ATOM 2500 N N . GLU A 1 315 ? -5.447 -40.318 7.040 1.00 97.81 315 GLU A N 1
ATOM 2501 C CA . GLU A 1 315 ? -5.485 -40.892 8.396 1.00 97.81 315 GLU A CA 1
ATOM 2502 C C . GLU A 1 315 ? -5.803 -39.852 9.475 1.00 97.81 315 GLU A C 1
ATOM 2504 O O . GLU A 1 315 ? -6.439 -40.160 10.478 1.00 97.81 315 GLU A O 1
ATOM 2509 N N . THR A 1 316 ? -5.345 -38.616 9.281 1.00 97.62 316 THR A N 1
ATOM 2510 C CA . THR A 1 316 ? -5.476 -37.536 10.267 1.00 97.62 316 THR A CA 1
ATOM 2511 C C . THR A 1 316 ? -6.534 -36.502 9.896 1.00 97.62 316 THR A C 1
ATOM 2513 O O . THR A 1 316 ? -6.706 -35.534 10.642 1.00 97.62 316 THR A O 1
ATOM 2516 N N . ASN A 1 317 ? -7.222 -36.668 8.762 1.00 95.62 317 ASN A N 1
ATOM 2517 C CA . ASN A 1 317 ? -8.123 -35.670 8.184 1.00 95.62 317 ASN A CA 1
ATOM 2518 C C . ASN A 1 317 ? -7.476 -34.268 8.119 1.00 95.62 317 ASN A C 1
ATOM 2520 O O . ASN A 1 317 ? -8.016 -33.277 8.616 1.00 95.62 317 ASN A O 1
ATOM 2524 N N . THR A 1 318 ? -6.247 -34.202 7.605 1.00 98.19 318 THR A N 1
ATOM 2525 C CA . THR A 1 318 ? -5.474 -32.959 7.469 1.00 98.19 318 THR A CA 1
ATOM 2526 C C . THR A 1 318 ? -5.521 -32.482 6.017 1.00 98.19 318 THR A C 1
ATOM 2528 O O . THR A 1 318 ? -5.229 -33.281 5.127 1.00 98.19 318 THR A O 1
ATOM 2531 N N . PRO A 1 319 ? -5.845 -31.202 5.743 1.00 97.12 319 PRO A N 1
ATOM 2532 C CA . PRO A 1 319 ? -5.767 -30.654 4.392 1.00 97.12 319 PRO A CA 1
ATOM 2533 C C . PRO A 1 319 ? -4.377 -30.852 3.781 1.00 97.12 319 PRO A C 1
ATOM 2535 O O . PRO A 1 319 ? -3.363 -30.646 4.453 1.00 97.12 319 PRO A O 1
ATOM 2538 N N . ILE A 1 320 ? -4.333 -31.223 2.501 1.00 98.38 320 ILE A N 1
ATOM 2539 C CA . ILE A 1 320 ? -3.086 -31.483 1.781 1.00 98.38 320 ILE A CA 1
ATOM 2540 C C . ILE A 1 320 ? -3.036 -30.748 0.443 1.00 98.38 320 ILE A C 1
ATOM 2542 O O . ILE A 1 320 ? -4.027 -30.668 -0.281 1.00 98.38 320 ILE A O 1
ATOM 2546 N N . ILE A 1 321 ? -1.849 -30.250 0.106 1.00 98.25 321 ILE A N 1
ATOM 2547 C CA . ILE A 1 321 ? -1.495 -29.731 -1.211 1.00 98.25 321 ILE A CA 1
ATOM 2548 C C . ILE A 1 321 ? -0.527 -30.712 -1.872 1.00 98.25 321 ILE A C 1
ATOM 2550 O O . ILE A 1 321 ? 0.600 -30.905 -1.417 1.00 98.25 321 ILE A O 1
ATOM 2554 N N . ASP A 1 322 ? -0.969 -31.312 -2.974 1.00 96.94 322 ASP A N 1
ATOM 2555 C CA . ASP A 1 322 ? -0.166 -32.219 -3.796 1.00 96.94 322 ASP A CA 1
ATOM 2556 C C . ASP A 1 322 ? 0.728 -31.429 -4.765 1.00 96.94 322 ASP A C 1
ATOM 2558 O O . ASP A 1 322 ? 0.460 -31.332 -5.968 1.00 96.94 322 ASP A O 1
ATOM 2562 N N . MET A 1 323 ? 1.759 -30.780 -4.219 1.00 98.25 323 MET A N 1
ATOM 2563 C CA . MET A 1 323 ? 2.696 -29.986 -5.010 1.00 98.25 323 MET A CA 1
ATOM 2564 C C . MET A 1 323 ? 3.563 -30.808 -5.957 1.00 98.25 323 MET A C 1
ATOM 2566 O O . MET A 1 323 ? 3.898 -30.288 -7.015 1.00 98.25 323 MET A O 1
ATOM 2570 N N . MET A 1 324 ? 3.883 -32.068 -5.653 1.00 98.00 324 MET A N 1
ATOM 2571 C CA . MET A 1 324 ? 4.678 -32.892 -6.567 1.00 98.00 324 MET A CA 1
ATOM 2572 C C . MET A 1 324 ? 3.954 -33.057 -7.905 1.00 98.00 324 MET A C 1
ATOM 2574 O O . MET A 1 324 ? 4.492 -32.702 -8.953 1.00 98.00 324 MET A O 1
ATOM 2578 N N . ASN A 1 325 ? 2.705 -33.528 -7.862 1.00 93.19 325 ASN A N 1
ATOM 2579 C CA . ASN A 1 325 ? 1.911 -33.702 -9.074 1.00 93.19 325 ASN A CA 1
ATOM 2580 C C . ASN A 1 325 ? 1.588 -32.356 -9.728 1.00 93.19 325 ASN A C 1
ATOM 2582 O O . ASN A 1 325 ? 1.689 -32.232 -10.939 1.00 93.19 325 ASN A O 1
ATOM 2586 N N . THR A 1 326 ? 1.299 -31.316 -8.936 1.00 94.69 326 THR A N 1
ATOM 2587 C CA . THR A 1 326 ? 1.059 -29.968 -9.480 1.00 94.69 326 THR A CA 1
ATOM 2588 C C . THR A 1 326 ? 2.257 -29.450 -10.283 1.00 94.69 326 THR A C 1
ATOM 2590 O O . THR A 1 326 ? 2.068 -28.894 -11.362 1.00 94.69 326 THR A O 1
ATOM 2593 N N . CYS A 1 327 ? 3.481 -29.646 -9.783 1.00 96.50 327 CYS A N 1
ATOM 2594 C CA . CYS A 1 327 ? 4.700 -29.307 -10.508 1.00 96.50 327 CYS A CA 1
ATOM 2595 C C . CYS A 1 327 ? 4.842 -30.141 -11.785 1.00 96.50 327 CYS A C 1
ATOM 2597 O O . CYS A 1 327 ? 5.033 -29.564 -12.848 1.00 96.50 327 CYS A O 1
ATOM 2599 N N . ILE A 1 328 ? 4.724 -31.471 -11.701 1.00 95.44 328 ILE A N 1
ATOM 2600 C CA . ILE A 1 328 ? 4.889 -32.364 -12.862 1.00 95.44 328 ILE A CA 1
ATOM 2601 C C . ILE A 1 328 ? 3.865 -32.054 -13.959 1.00 95.44 328 ILE A C 1
ATOM 2603 O O . ILE A 1 328 ? 4.246 -31.968 -15.127 1.00 95.44 328 ILE A O 1
ATOM 2607 N N . ASP A 1 329 ? 2.599 -31.835 -13.601 1.00 88.56 329 ASP A N 1
ATOM 2608 C CA . ASP A 1 329 ? 1.536 -31.481 -14.546 1.00 88.56 329 ASP A CA 1
ATOM 2609 C C . ASP A 1 329 ? 1.860 -30.161 -15.256 1.00 88.56 329 ASP A C 1
ATOM 2611 O O . ASP A 1 329 ? 1.796 -30.072 -16.485 1.00 88.56 329 ASP A O 1
ATOM 2615 N N . TYR A 1 330 ? 2.270 -29.141 -14.493 1.00 89.75 330 TYR A N 1
ATOM 2616 C CA . TYR A 1 330 ? 2.666 -27.855 -15.057 1.00 89.75 330 TYR A CA 1
ATOM 2617 C C . TYR A 1 330 ? 3.886 -28.002 -15.972 1.00 89.75 330 TYR A C 1
ATOM 2619 O O . TYR A 1 330 ? 3.832 -27.564 -17.120 1.00 89.75 330 TYR A O 1
ATOM 2627 N N . TYR A 1 331 ? 4.947 -28.675 -15.521 1.00 95.06 331 TYR A N 1
ATOM 2628 C CA . TYR A 1 331 ? 6.178 -28.863 -16.294 1.00 95.06 331 TYR A CA 1
ATOM 2629 C C . TYR A 1 331 ? 5.910 -29.602 -17.599 1.00 95.06 331 TYR A C 1
ATOM 2631 O O . TYR A 1 331 ? 6.381 -29.184 -18.654 1.00 95.06 331 TYR A O 1
ATOM 2639 N N . THR A 1 332 ? 5.083 -30.646 -17.546 1.00 88.88 332 THR A N 1
ATOM 2640 C CA . THR A 1 332 ? 4.647 -31.396 -18.727 1.00 88.88 332 THR A CA 1
ATOM 2641 C C . THR A 1 332 ? 3.875 -30.504 -19.699 1.00 88.88 332 THR A C 1
ATOM 2643 O O . THR A 1 332 ? 4.077 -30.606 -20.905 1.00 88.88 332 THR A O 1
ATOM 2646 N N . SER A 1 333 ? 3.035 -29.593 -19.195 1.00 82.12 333 SER A N 1
ATOM 2647 C CA . SER A 1 333 ? 2.243 -28.693 -20.043 1.00 82.12 333 SER A CA 1
ATOM 2648 C C . SER A 1 333 ? 3.064 -27.616 -20.761 1.00 82.12 333 SER A C 1
ATOM 2650 O O . SER A 1 333 ? 2.682 -27.201 -21.853 1.00 82.12 333 SER A O 1
ATOM 2652 N N . VAL A 1 334 ? 4.178 -27.160 -20.169 1.00 80.44 334 VAL A N 1
ATOM 2653 C CA . VAL A 1 334 ? 4.993 -26.057 -20.718 1.00 80.44 334 VAL A CA 1
ATOM 2654 C C . VAL A 1 334 ? 6.327 -26.496 -21.331 1.00 80.44 334 VAL A C 1
ATOM 2656 O O . VAL A 1 334 ? 6.956 -25.712 -22.041 1.00 80.44 334 VAL A O 1
ATOM 2659 N N . GLY A 1 335 ? 6.761 -27.732 -21.081 1.00 87.19 335 GLY A N 1
ATOM 2660 C CA . GLY A 1 335 ? 7.999 -28.303 -21.610 1.00 87.19 335 GLY A CA 1
ATOM 2661 C C . GLY A 1 335 ? 9.266 -27.903 -20.842 1.00 87.19 335 GLY A C 1
ATOM 2662 O O . GLY A 1 335 ? 9.296 -26.920 -20.101 1.00 87.19 335 GLY A O 1
ATOM 2663 N N . TYR A 1 336 ? 10.337 -28.682 -21.034 1.00 93.12 336 TYR A N 1
ATOM 2664 C CA . TYR A 1 336 ? 11.616 -28.540 -20.320 1.00 93.12 336 TYR A CA 1
ATOM 2665 C C . TYR A 1 336 ? 12.238 -27.151 -20.441 1.00 93.12 336 TYR A C 1
ATOM 2667 O O . TYR A 1 336 ? 12.582 -26.564 -19.418 1.00 93.12 336 TYR A O 1
ATOM 2675 N N . ASP A 1 337 ? 12.319 -26.599 -21.650 1.00 88.81 337 ASP A N 1
ATOM 2676 C CA . ASP A 1 337 ? 12.998 -25.320 -21.888 1.00 88.81 337 ASP A CA 1
ATOM 2677 C C . ASP A 1 337 ? 12.324 -24.152 -21.155 1.00 88.81 337 ASP A C 1
ATOM 2679 O O . ASP A 1 337 ? 13.001 -23.252 -20.663 1.00 88.81 337 ASP A O 1
ATOM 2683 N N . THR A 1 338 ? 10.996 -24.199 -20.998 1.00 85.12 338 THR A N 1
ATOM 2684 C CA . THR A 1 338 ? 10.240 -23.203 -20.224 1.00 85.12 338 THR A CA 1
ATOM 2685 C C . THR A 1 338 ? 10.519 -23.314 -18.723 1.00 85.12 338 THR A C 1
ATOM 2687 O O . THR A 1 338 ? 10.548 -22.309 -18.012 1.00 85.12 338 THR A O 1
ATOM 2690 N N . VAL A 1 339 ? 10.723 -24.533 -18.216 1.00 88.94 339 VAL A N 1
ATOM 2691 C CA . VAL A 1 339 ? 10.954 -24.782 -16.785 1.00 88.94 339 VAL A CA 1
ATOM 2692 C C . VAL A 1 339 ? 12.420 -24.573 -16.407 1.00 88.94 339 VAL A C 1
ATOM 2694 O O . VAL A 1 339 ? 12.692 -24.084 -15.314 1.00 88.94 339 VAL A O 1
ATOM 2697 N N . PHE A 1 340 ? 13.359 -24.889 -17.299 1.00 94.44 340 PHE A N 1
ATOM 2698 C CA . PHE A 1 340 ? 14.804 -24.815 -17.078 1.00 94.44 340 PHE A CA 1
ATOM 2699 C C . PHE A 1 340 ? 15.300 -23.524 -16.389 1.00 94.44 340 PHE A C 1
ATOM 2701 O O . PHE A 1 340 ? 15.973 -23.651 -15.364 1.00 94.44 340 PHE A O 1
ATOM 2708 N N . PRO A 1 341 ? 14.940 -22.296 -16.828 1.00 89.81 341 PRO A N 1
ATOM 2709 C CA . PRO A 1 341 ? 15.419 -21.054 -16.200 1.00 89.81 341 PRO A CA 1
ATOM 2710 C C . PRO A 1 341 ? 14.906 -20.817 -14.765 1.00 89.81 341 PRO A C 1
ATOM 2712 O O . PRO A 1 341 ? 15.348 -19.896 -14.073 1.00 89.81 341 PRO A O 1
ATOM 2715 N N . ASN A 1 342 ? 13.954 -21.626 -14.295 1.00 93.44 342 ASN A N 1
ATOM 2716 C CA . ASN A 1 342 ? 13.401 -21.526 -12.946 1.00 93.44 342 ASN A CA 1
ATOM 2717 C C . ASN A 1 342 ? 14.245 -22.266 -11.894 1.00 93.44 342 ASN A C 1
ATOM 2719 O O . ASN A 1 342 ? 14.012 -22.098 -10.696 1.00 93.44 342 ASN A O 1
ATOM 2723 N N . TYR A 1 343 ? 15.231 -23.058 -12.314 1.00 97.75 343 TYR A N 1
ATOM 2724 C CA . TYR A 1 343 ? 16.102 -23.840 -11.437 1.00 97.75 343 TYR A CA 1
ATOM 2725 C C . TYR A 1 343 ? 17.542 -23.340 -11.491 1.00 97.75 343 TYR A C 1
ATOM 2727 O O . TYR A 1 343 ? 18.009 -22.883 -12.528 1.00 97.75 343 TYR A O 1
ATOM 2735 N N . LEU A 1 344 ? 18.278 -23.458 -10.386 1.00 96.69 344 LEU A N 1
ATOM 2736 C CA . LEU A 1 344 ? 19.645 -22.942 -10.279 1.00 96.69 344 LEU A CA 1
ATOM 2737 C C . LEU A 1 344 ? 20.630 -23.561 -11.269 1.00 96.69 344 LEU A C 1
ATOM 2739 O O . LEU A 1 344 ? 21.636 -22.924 -11.571 1.00 96.69 344 LEU A O 1
ATOM 2743 N N . VAL A 1 345 ? 20.349 -24.741 -11.820 1.00 96.44 345 VAL A N 1
ATOM 2744 C CA . VAL A 1 345 ? 21.121 -25.319 -12.924 1.00 96.44 345 VAL A CA 1
ATOM 2745 C C . VAL A 1 345 ? 21.263 -24.340 -14.095 1.00 96.44 345 VAL A C 1
ATOM 2747 O O . VAL A 1 345 ? 22.325 -24.297 -14.708 1.00 96.44 345 VAL A O 1
ATOM 2750 N N . SER A 1 346 ? 20.274 -23.483 -14.367 1.00 91.94 346 SER A N 1
ATOM 2751 C CA . SER A 1 346 ? 20.398 -22.472 -15.423 1.00 91.94 346 SER A CA 1
ATOM 2752 C C . SER A 1 346 ? 21.433 -21.389 -15.106 1.00 91.94 346 SER A C 1
ATOM 2754 O O . SER A 1 346 ? 21.853 -20.664 -16.001 1.00 91.94 346 SER A O 1
ATOM 2756 N N . SER A 1 347 ? 21.828 -21.252 -13.839 1.00 89.38 347 SER A N 1
ATOM 2757 C CA . SER A 1 347 ? 22.808 -20.272 -13.363 1.00 89.38 347 SER A CA 1
ATOM 2758 C C . SER A 1 347 ? 24.160 -20.900 -13.013 1.00 89.38 347 SER A C 1
ATOM 2760 O O . SER A 1 347 ? 25.189 -20.272 -13.234 1.00 89.38 347 SER A O 1
ATOM 2762 N N . ASN A 1 348 ? 24.179 -22.116 -12.459 1.00 91.62 348 ASN A N 1
ATOM 2763 C CA . ASN A 1 348 ? 25.387 -22.768 -11.935 1.00 91.62 348 ASN A CA 1
ATOM 2764 C C . ASN A 1 348 ? 25.719 -24.122 -12.593 1.00 91.62 348 ASN A C 1
ATOM 2766 O O . ASN A 1 348 ? 26.689 -24.771 -12.206 1.00 91.62 348 ASN A O 1
ATOM 2770 N N . GLY A 1 349 ? 24.899 -24.581 -13.541 1.00 92.50 349 GLY A N 1
ATOM 2771 C CA . GLY A 1 349 ? 25.105 -25.804 -14.318 1.00 92.50 349 GLY A CA 1
ATOM 2772 C C . GLY A 1 349 ? 24.897 -27.130 -13.578 1.00 92.50 349 GLY A C 1
ATOM 2773 O O . GLY A 1 349 ? 24.993 -28.179 -14.210 1.00 92.50 349 GLY A O 1
ATOM 2774 N N . THR A 1 350 ? 24.620 -27.133 -12.268 1.00 94.25 350 THR A N 1
ATOM 2775 C CA . THR A 1 350 ? 24.664 -28.368 -11.454 1.00 94.25 350 THR A CA 1
ATOM 2776 C C . THR A 1 350 ? 23.465 -28.585 -10.532 1.00 94.25 350 THR A C 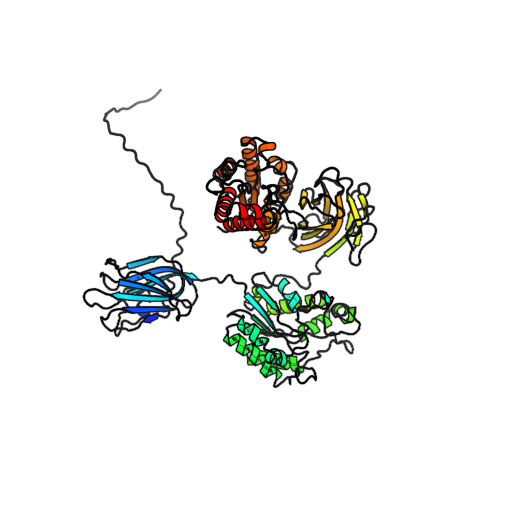1
ATOM 2778 O O . THR A 1 350 ? 23.201 -29.723 -10.143 1.00 94.25 350 THR A O 1
ATOM 2781 N N . ASP A 1 351 ? 22.704 -27.543 -10.192 1.00 95.62 351 ASP A N 1
ATOM 2782 C CA . ASP A 1 351 ? 21.659 -27.631 -9.170 1.00 95.62 351 ASP A CA 1
ATOM 2783 C C . ASP A 1 351 ? 20.238 -27.746 -9.744 1.00 95.62 351 ASP A C 1
ATOM 2785 O O . ASP A 1 351 ? 19.573 -26.761 -10.066 1.00 95.62 351 ASP A O 1
ATOM 2789 N N . TYR A 1 352 ? 19.745 -28.981 -9.820 1.00 97.56 352 TYR A N 1
ATOM 2790 C CA . TYR A 1 352 ? 18.402 -29.307 -10.314 1.00 97.56 352 TYR A CA 1
ATOM 2791 C C . TYR A 1 352 ? 17.323 -29.331 -9.214 1.00 97.56 352 TYR A C 1
ATOM 2793 O O . TYR A 1 352 ? 16.196 -29.763 -9.463 1.00 97.56 352 TYR A O 1
ATOM 2801 N N . THR A 1 353 ? 17.651 -28.919 -7.982 1.00 97.25 353 THR A N 1
ATOM 2802 C CA . THR A 1 353 ? 16.709 -28.930 -6.846 1.00 97.25 353 THR A CA 1
ATOM 2803 C C . THR A 1 353 ? 16.267 -27.527 -6.455 1.00 97.25 353 THR A C 1
ATOM 2805 O O . THR A 1 353 ? 15.083 -27.316 -6.204 1.00 97.25 353 THR A O 1
ATOM 2808 N N . HIS A 1 354 ? 17.195 -26.575 -6.379 1.00 98.12 354 HIS A N 1
ATOM 2809 C CA . HIS A 1 354 ? 16.898 -25.236 -5.878 1.00 98.12 354 HIS A CA 1
ATOM 2810 C C . HIS A 1 354 ? 16.482 -24.280 -6.994 1.00 98.12 354 HIS A C 1
ATOM 2812 O O . HIS A 1 354 ? 16.842 -24.452 -8.158 1.00 98.12 354 HIS A O 1
ATOM 2818 N N . PHE A 1 355 ? 15.722 -23.253 -6.622 1.00 97.94 355 PHE A N 1
AT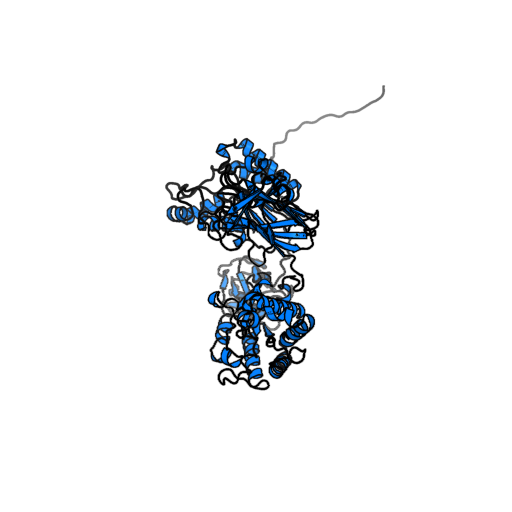OM 2819 C CA . PHE A 1 355 ? 15.107 -22.336 -7.571 1.00 97.94 355 PHE A CA 1
ATOM 2820 C C . PHE A 1 355 ? 15.894 -21.040 -7.722 1.00 97.94 355 PHE A C 1
ATOM 2822 O O . PHE A 1 355 ? 16.483 -20.538 -6.761 1.00 97.94 355 PHE A O 1
ATOM 2829 N N . THR A 1 356 ? 15.806 -20.452 -8.913 1.00 93.69 356 THR A N 1
ATOM 2830 C CA . THR A 1 356 ? 15.996 -19.008 -9.076 1.00 93.69 356 THR A CA 1
ATOM 2831 C C . THR A 1 356 ? 14.829 -18.259 -8.417 1.00 93.69 356 THR A C 1
ATOM 2833 O O . THR A 1 356 ? 13.789 -18.847 -8.100 1.00 93.69 356 THR A O 1
ATOM 2836 N N . GLN A 1 357 ? 14.933 -16.939 -8.255 1.00 89.19 357 GLN A N 1
ATOM 2837 C CA . GLN A 1 357 ? 13.810 -16.130 -7.762 1.00 89.19 357 GLN A CA 1
ATOM 2838 C C . GLN A 1 357 ? 12.539 -16.280 -8.622 1.00 89.19 357 GLN A C 1
ATOM 2840 O O . GLN A 1 357 ? 11.424 -16.277 -8.090 1.00 89.19 357 GLN A O 1
ATOM 2845 N N . ALA A 1 358 ? 12.683 -16.446 -9.941 1.00 83.31 358 ALA A N 1
ATOM 2846 C CA . ALA A 1 358 ? 11.562 -16.716 -10.842 1.00 83.31 358 ALA A CA 1
ATOM 2847 C C . ALA A 1 358 ? 10.889 -18.058 -10.510 1.00 83.31 358 ALA A C 1
ATOM 2849 O O . ALA A 1 358 ? 9.671 -18.103 -10.315 1.00 83.31 358 ALA A O 1
ATOM 2850 N N . GLY A 1 359 ? 11.679 -19.117 -10.320 1.00 91.31 359 GLY A N 1
ATOM 2851 C CA . GLY A 1 359 ? 11.155 -20.427 -9.943 1.00 91.31 359 GLY A CA 1
ATOM 2852 C C . GLY A 1 359 ? 10.491 -20.449 -8.573 1.00 91.31 359 GLY A C 1
ATOM 2853 O O . GLY A 1 359 ? 9.387 -20.971 -8.435 1.00 91.31 359 GLY A O 1
ATOM 2854 N N . ALA A 1 360 ? 11.082 -19.804 -7.569 1.00 96.38 360 ALA A N 1
ATOM 2855 C CA . ALA A 1 360 ? 10.478 -19.706 -6.242 1.00 96.38 360 ALA A CA 1
ATOM 2856 C C . ALA A 1 360 ? 9.108 -19.009 -6.285 1.00 96.38 360 ALA A C 1
ATOM 2858 O O . ALA A 1 360 ? 8.150 -19.449 -5.643 1.00 96.38 360 ALA A O 1
ATOM 2859 N N . ASN A 1 361 ? 8.989 -17.952 -7.094 1.00 88.94 361 ASN A N 1
ATOM 2860 C CA . ASN A 1 361 ? 7.728 -17.254 -7.325 1.00 88.94 361 ASN A CA 1
ATOM 2861 C C . ASN A 1 361 ? 6.692 -18.123 -8.047 1.00 88.94 361 ASN A C 1
ATOM 2863 O O . ASN A 1 361 ? 5.514 -18.062 -7.680 1.00 88.94 361 ASN A O 1
ATOM 2867 N N . MET A 1 362 ? 7.117 -18.912 -9.036 1.00 93.00 362 MET A N 1
ATOM 2868 C CA . MET A 1 362 ? 6.278 -19.866 -9.766 1.00 93.00 362 MET A CA 1
ATOM 2869 C C . MET A 1 362 ? 5.699 -20.924 -8.815 1.00 93.00 362 MET A C 1
ATOM 2871 O O . MET A 1 362 ? 4.480 -21.096 -8.754 1.00 93.00 362 MET A O 1
ATOM 2875 N N . ILE A 1 363 ? 6.546 -21.565 -8.001 1.00 97.31 363 ILE A N 1
ATOM 2876 C CA . ILE A 1 363 ? 6.113 -22.544 -6.992 1.00 97.31 363 ILE A CA 1
ATOM 2877 C C . ILE A 1 363 ? 5.152 -21.905 -5.982 1.00 97.31 363 ILE A C 1
ATOM 2879 O O . ILE A 1 363 ? 4.080 -22.446 -5.726 1.00 97.31 363 ILE A O 1
ATOM 2883 N N . ALA A 1 364 ? 5.482 -20.726 -5.446 1.00 96.12 364 ALA A N 1
ATOM 2884 C CA . ALA A 1 364 ? 4.629 -20.019 -4.490 1.00 96.12 364 ALA A CA 1
ATOM 2885 C C . ALA A 1 364 ? 3.238 -19.676 -5.063 1.00 96.12 364 ALA A C 1
ATOM 2887 O O . ALA A 1 364 ? 2.225 -19.785 -4.359 1.00 96.12 364 ALA A O 1
ATOM 2888 N N . GLY A 1 365 ? 3.183 -19.300 -6.345 1.00 86.56 365 GLY A N 1
ATOM 2889 C CA . GLY A 1 365 ? 1.940 -19.052 -7.074 1.00 86.56 365 GLY A CA 1
ATOM 2890 C C . GLY A 1 365 ? 1.081 -20.311 -7.201 1.00 86.56 365 GLY A C 1
ATOM 2891 O O . GLY A 1 365 ? -0.102 -20.276 -6.854 1.00 86.56 365 GLY A O 1
ATOM 2892 N N . MET A 1 366 ? 1.675 -21.440 -7.606 1.00 92.44 366 MET A N 1
ATOM 2893 C CA . MET A 1 366 ? 0.976 -22.731 -7.681 1.00 92.44 366 MET A CA 1
ATOM 2894 C C . MET A 1 366 ? 0.478 -23.199 -6.307 1.00 92.44 366 MET A C 1
ATOM 2896 O O . MET A 1 366 ? -0.692 -23.565 -6.169 1.00 92.44 366 MET A O 1
ATOM 2900 N N . THR A 1 367 ? 1.313 -23.103 -5.265 1.00 95.88 367 THR A N 1
ATOM 2901 C CA . THR A 1 367 ? 0.915 -23.411 -3.881 1.00 95.88 367 THR A CA 1
ATOM 2902 C C . THR A 1 367 ? -0.301 -22.582 -3.475 1.00 95.88 367 THR A C 1
ATOM 2904 O O . THR A 1 367 ? -1.271 -23.109 -2.932 1.00 95.88 367 THR A O 1
ATOM 2907 N N . THR A 1 368 ? -0.312 -21.291 -3.809 1.00 92.25 368 THR A N 1
ATOM 2908 C CA . THR A 1 368 ? -1.423 -20.398 -3.471 1.00 92.25 368 THR A CA 1
ATOM 2909 C C . THR A 1 368 ? -2.707 -20.713 -4.248 1.00 92.25 368 THR A C 1
ATOM 2911 O O . THR A 1 368 ? -3.795 -20.671 -3.667 1.00 92.25 368 THR A O 1
ATOM 2914 N N . GLN A 1 369 ? -2.620 -21.111 -5.521 1.00 85.44 369 GLN A N 1
ATOM 2915 C CA . GLN A 1 369 ? -3.789 -21.613 -6.259 1.00 85.44 369 GLN A CA 1
ATOM 2916 C C . GLN A 1 369 ? -4.393 -22.845 -5.589 1.00 85.44 369 GLN A C 1
ATOM 2918 O O . GLN A 1 369 ? -5.615 -22.939 -5.457 1.00 85.44 369 GLN A O 1
ATOM 2923 N N . LYS A 1 370 ? -3.551 -23.777 -5.130 1.00 93.19 370 LYS A N 1
ATOM 2924 C CA . LYS A 1 370 ? -4.020 -24.981 -4.440 1.00 93.19 370 LYS A CA 1
ATOM 2925 C C . LYS A 1 370 ? -4.633 -24.644 -3.081 1.00 93.19 370 LYS A C 1
ATOM 2927 O O . LYS A 1 370 ? -5.702 -25.162 -2.776 1.00 93.19 370 LYS A O 1
ATOM 2932 N N . ILE A 1 371 ? -4.067 -23.695 -2.327 1.00 94.06 371 ILE A N 1
ATOM 2933 C CA . ILE A 1 371 ? -4.698 -23.159 -1.104 1.00 94.06 371 ILE A CA 1
ATOM 2934 C C . ILE A 1 371 ? -6.077 -22.574 -1.416 1.00 94.06 371 ILE A C 1
ATOM 2936 O O . ILE A 1 371 ? -7.035 -22.822 -0.686 1.00 94.06 371 ILE A O 1
ATOM 2940 N N . LYS A 1 372 ? -6.213 -21.812 -2.505 1.00 87.62 372 LYS A N 1
ATOM 2941 C CA . LYS A 1 372 ? -7.507 -21.263 -2.919 1.00 87.62 372 LYS A CA 1
ATOM 2942 C C . LYS A 1 372 ? -8.515 -22.372 -3.243 1.00 87.62 372 LYS A C 1
ATOM 2944 O O . LYS A 1 372 ? -9.659 -22.284 -2.808 1.00 87.62 372 LYS A O 1
ATOM 2949 N N . ALA A 1 373 ? -8.077 -23.423 -3.937 1.00 85.81 373 ALA A N 1
ATOM 2950 C CA . ALA A 1 373 ? -8.906 -24.571 -4.307 1.00 85.81 373 ALA A CA 1
ATOM 2951 C C . ALA A 1 373 ? -9.356 -25.426 -3.108 1.00 85.81 373 ALA A C 1
ATOM 2953 O O . ALA A 1 373 ? -10.431 -26.016 -3.167 1.00 85.81 373 ALA A O 1
ATOM 2954 N N . LEU A 1 374 ? -8.591 -25.454 -2.007 1.00 87.25 374 LEU A N 1
ATOM 2955 C CA . LEU A 1 374 ? -8.995 -26.136 -0.768 1.00 87.25 374 LEU A CA 1
ATOM 2956 C C . LEU A 1 374 ? -10.250 -25.524 -0.118 1.00 87.25 374 LEU A C 1
ATOM 2958 O O . LEU A 1 374 ? -10.887 -26.192 0.691 1.00 87.25 374 LEU A O 1
ATOM 2962 N N . ASN A 1 375 ? -10.605 -24.275 -0.452 1.00 87.06 375 ASN A N 1
ATOM 2963 C CA . ASN A 1 375 ? -11.772 -23.564 0.085 1.00 87.06 375 ASN A CA 1
ATOM 2964 C C . ASN A 1 375 ? -11.862 -23.590 1.629 1.00 87.06 375 ASN A C 1
ATOM 2966 O O . ASN A 1 375 ? -12.916 -23.807 2.226 1.00 87.06 375 ASN A O 1
ATOM 2970 N N . ILE A 1 376 ? -10.723 -23.369 2.279 1.00 86.38 376 ILE A N 1
ATOM 2971 C CA . ILE A 1 376 ? -10.569 -23.297 3.735 1.00 86.38 376 ILE A CA 1
ATOM 2972 C C . ILE A 1 376 ? -10.556 -21.828 4.195 1.00 86.38 376 ILE A C 1
ATOM 2974 O O . ILE A 1 376 ? -10.430 -20.922 3.369 1.00 86.38 376 ILE A O 1
ATOM 2978 N N . PRO A 1 377 ? -10.670 -21.518 5.503 1.00 89.88 377 PRO A N 1
ATOM 2979 C CA . PRO A 1 377 ? -10.816 -20.132 5.954 1.00 89.88 377 PRO A CA 1
ATOM 2980 C C . PRO A 1 377 ? -9.701 -19.177 5.505 1.00 89.88 377 PRO A C 1
ATOM 2982 O O . PRO A 1 377 ? -9.981 -17.991 5.330 1.00 89.88 377 PRO A O 1
ATOM 2985 N N . ILE A 1 378 ? -8.470 -19.664 5.293 1.00 91.75 378 ILE A N 1
ATOM 2986 C CA . ILE A 1 378 ? -7.363 -18.853 4.764 1.00 91.75 378 ILE A CA 1
ATOM 2987 C C . ILE A 1 378 ? -7.476 -18.565 3.255 1.00 91.75 378 ILE A C 1
ATOM 2989 O O . ILE A 1 378 ? -6.964 -17.550 2.788 1.00 91.75 378 ILE A O 1
ATOM 2993 N N . SER A 1 379 ? -8.212 -19.382 2.491 1.00 90.62 379 SER A N 1
ATOM 2994 C CA . SER A 1 379 ? -8.382 -19.245 1.035 1.00 90.62 379 SER A CA 1
ATOM 2995 C C . SER A 1 379 ? -8.987 -17.898 0.628 1.00 90.62 379 SER A C 1
ATOM 2997 O O . SER A 1 379 ? -8.660 -17.374 -0.432 1.00 90.62 379 SER A O 1
ATOM 2999 N N . LYS A 1 380 ? -9.824 -17.289 1.479 1.00 85.75 380 LYS A N 1
ATOM 3000 C CA . LYS A 1 380 ? -10.437 -15.971 1.219 1.00 85.75 380 LYS A CA 1
ATOM 3001 C C . LYS A 1 380 ? -9.439 -14.807 1.233 1.00 85.75 380 LYS A C 1
ATOM 3003 O O . LYS A 1 380 ? -9.768 -13.724 0.762 1.00 85.75 380 LYS A O 1
ATOM 3008 N N . TYR A 1 381 ? -8.257 -15.018 1.812 1.00 84.06 381 TYR A N 1
ATOM 3009 C CA . TYR A 1 381 ? -7.185 -14.026 1.861 1.00 84.06 381 TYR A CA 1
ATOM 3010 C C . TYR A 1 381 ? -6.224 -14.154 0.678 1.00 84.06 381 TYR A C 1
ATOM 3012 O O . TYR A 1 381 ? -5.352 -13.306 0.510 1.00 84.06 381 TYR A O 1
ATOM 3020 N N . VAL A 1 382 ? -6.378 -15.179 -0.164 1.00 84.94 382 VAL A N 1
ATOM 3021 C CA . VAL A 1 382 ? -5.628 -15.285 -1.415 1.00 84.94 382 VAL A CA 1
ATOM 3022 C C . VAL A 1 382 ? -6.061 -14.152 -2.341 1.00 84.94 382 VAL A C 1
ATOM 3024 O O . VAL A 1 382 ? -7.238 -14.034 -2.692 1.00 84.94 382 VAL A O 1
ATOM 3027 N N . LYS A 1 383 ? -5.108 -13.314 -2.757 1.00 80.62 383 LYS A N 1
ATOM 3028 C CA . LYS A 1 383 ? -5.362 -12.258 -3.739 1.00 80.62 383 LYS A CA 1
ATOM 3029 C C . LYS A 1 383 ? -5.827 -12.899 -5.048 1.00 80.62 383 LYS A C 1
ATOM 3031 O O . LYS A 1 383 ? -5.342 -13.956 -5.446 1.00 80.62 383 LYS A O 1
ATOM 3036 N N . ASN A 1 384 ? -6.750 -12.244 -5.750 1.00 59.75 384 ASN A N 1
ATOM 3037 C CA . ASN A 1 384 ? -7.080 -12.592 -7.133 1.00 59.75 384 ASN A CA 1
ATOM 3038 C C . ASN A 1 384 ? -5.920 -12.171 -8.044 1.00 59.75 384 ASN A C 1
ATOM 3040 O O . ASN A 1 384 ? -6.012 -11.182 -8.756 1.00 59.75 384 ASN A O 1
ATOM 3044 N N . LEU A 1 385 ? -4.812 -12.896 -7.956 1.00 53.94 385 LEU A N 1
ATOM 3045 C CA . LEU A 1 385 ? -3.707 -12.828 -8.896 1.00 53.94 385 LEU A CA 1
ATOM 3046 C C . LEU A 1 385 ? -3.871 -14.048 -9.788 1.00 53.94 385 LEU A C 1
ATOM 3048 O O . LEU A 1 385 ? -3.883 -15.168 -9.276 1.00 53.94 385 LEU A O 1
ATOM 3052 N N . ASN A 1 386 ? -4.088 -13.841 -11.083 1.00 44.53 386 ASN A N 1
ATOM 3053 C CA . ASN A 1 386 ? -4.122 -14.933 -12.039 1.00 44.53 386 ASN A CA 1
ATOM 3054 C C . ASN A 1 386 ? -2.661 -15.315 -12.347 1.00 44.53 386 ASN A C 1
ATOM 3056 O O . ASN A 1 386 ? -1.953 -14.524 -12.958 1.00 44.53 386 ASN A O 1
ATOM 3060 N N . PRO A 1 387 ? -2.146 -16.478 -11.918 1.00 40.62 387 PRO A N 1
ATOM 3061 C CA . PRO A 1 387 ? -0.718 -16.805 -12.055 1.00 40.62 387 PRO A CA 1
ATOM 3062 C C . PRO A 1 387 ? -0.292 -17.100 -13.496 1.00 40.62 387 PRO A C 1
ATOM 3064 O O . PRO A 1 387 ? 0.899 -17.183 -13.767 1.00 40.62 387 PRO A O 1
ATOM 3067 N N . ASN A 1 388 ? -1.270 -17.231 -14.401 1.00 39.88 388 ASN A N 1
ATOM 3068 C CA . ASN A 1 388 ? -1.085 -17.382 -15.843 1.00 39.88 388 ASN A CA 1
ATOM 3069 C C . ASN A 1 388 ? -1.424 -16.101 -16.625 1.00 39.88 388 ASN A C 1
ATOM 3071 O O . ASN A 1 388 ? -1.389 -16.124 -17.855 1.00 39.88 388 ASN A O 1
ATOM 3075 N N . GLU A 1 389 ? -1.771 -14.986 -15.966 1.00 42.50 389 GLU A N 1
ATOM 3076 C CA . GLU A 1 389 ? -1.765 -13.704 -16.672 1.00 42.50 389 GLU A CA 1
ATOM 3077 C C . GLU A 1 389 ? -0.315 -13.416 -17.043 1.00 42.50 389 GLU A C 1
ATOM 3079 O O . GLU A 1 389 ? 0.528 -13.187 -16.176 1.00 42.50 389 GLU A O 1
ATOM 3084 N N . LYS A 1 390 ? -0.020 -13.439 -18.346 1.00 40.12 390 LYS A N 1
ATOM 3085 C CA . LYS A 1 390 ? 1.167 -12.787 -18.887 1.00 40.12 390 LYS A CA 1
ATOM 3086 C C . LYS A 1 390 ? 1.063 -11.339 -18.414 1.00 40.12 390 LYS A C 1
ATOM 3088 O O . LYS A 1 390 ? 0.270 -10.576 -18.962 1.00 40.12 390 LYS A O 1
ATOM 3093 N N . GLN A 1 391 ? 1.761 -10.994 -17.335 1.00 52.91 391 GLN A N 1
ATOM 3094 C CA . GLN A 1 391 ? 1.785 -9.633 -16.831 1.00 52.91 391 GLN A CA 1
ATOM 3095 C C . GLN A 1 391 ? 2.341 -8.798 -17.976 1.00 52.91 391 GLN A C 1
ATOM 3097 O O . GLN A 1 391 ? 3.512 -8.937 -18.327 1.00 52.91 391 GLN A O 1
ATOM 3102 N N . ILE A 1 392 ? 1.472 -8.029 -18.635 1.00 58.56 392 ILE A N 1
ATOM 3103 C CA . ILE A 1 392 ? 1.896 -7.142 -19.708 1.00 58.56 392 ILE A CA 1
ATOM 3104 C C . ILE A 1 392 ? 2.790 -6.113 -19.024 1.00 58.56 392 ILE A C 1
ATOM 3106 O O . ILE A 1 392 ? 2.298 -5.251 -18.290 1.00 58.56 392 ILE A O 1
ATOM 3110 N N . ASN A 1 393 ? 4.094 -6.296 -19.201 1.00 79.62 393 ASN A N 1
ATOM 3111 C CA . ASN A 1 393 ? 5.136 -5.505 -18.585 1.00 79.62 393 ASN A CA 1
ATOM 3112 C C . ASN A 1 393 ? 6.027 -4.960 -19.695 1.00 79.62 393 ASN A C 1
ATOM 3114 O O . ASN A 1 393 ? 6.656 -5.734 -20.419 1.00 79.62 393 ASN A O 1
ATOM 3118 N N . TYR A 1 394 ? 6.052 -3.643 -19.830 1.00 88.81 394 TYR A N 1
ATOM 3119 C CA . TYR A 1 394 ? 6.954 -2.948 -20.736 1.00 88.81 394 TYR A CA 1
ATOM 3120 C C . TYR A 1 394 ? 8.081 -2.338 -19.921 1.00 88.81 394 TYR A C 1
ATOM 3122 O O . TYR A 1 394 ? 7.834 -1.741 -18.875 1.00 88.81 394 TYR A O 1
ATOM 3130 N N . LYS A 1 395 ? 9.308 -2.487 -20.412 1.00 93.44 395 LYS A N 1
ATOM 3131 C CA . LYS A 1 395 ? 10.515 -1.956 -19.788 1.00 93.44 395 LYS A CA 1
ATOM 3132 C C . LYS A 1 395 ? 11.282 -1.154 -20.822 1.00 93.44 395 LYS A C 1
ATOM 3134 O O . LYS A 1 395 ? 11.710 -1.722 -21.827 1.00 93.44 395 LYS A O 1
ATOM 3139 N N . PHE A 1 396 ? 11.427 0.142 -20.583 1.00 97.00 396 PHE A N 1
ATOM 3140 C CA . PHE A 1 396 ? 12.132 1.066 -21.464 1.00 97.00 396 PHE A CA 1
ATOM 3141 C C . PHE A 1 396 ? 13.340 1.644 -20.746 1.00 97.00 396 PHE A C 1
ATOM 3143 O O . PHE A 1 396 ? 13.207 2.122 -19.619 1.00 97.00 396 PHE A O 1
ATOM 3150 N N . ASP A 1 397 ? 14.487 1.566 -21.408 1.00 97.75 397 ASP A N 1
ATOM 3151 C CA . ASP A 1 397 ? 15.746 2.170 -20.989 1.00 97.75 397 ASP A CA 1
ATOM 3152 C C . ASP A 1 397 ? 16.070 3.316 -21.947 1.00 97.75 397 ASP A C 1
ATOM 3154 O O . ASP A 1 397 ? 16.168 3.122 -23.165 1.00 97.75 397 ASP A O 1
ATOM 3158 N N . PHE A 1 398 ? 16.114 4.523 -21.402 1.00 98.38 398 PHE A N 1
ATOM 3159 C CA . PHE A 1 398 ? 16.177 5.762 -22.151 1.00 98.38 398 PHE A CA 1
ATOM 3160 C C . PHE A 1 398 ? 17.608 6.256 -22.233 1.00 98.38 398 PHE A C 1
ATOM 3162 O O . PHE A 1 398 ? 18.206 6.631 -21.233 1.00 98.38 398 PHE A O 1
ATOM 3169 N N . GLY A 1 399 ? 18.116 6.383 -23.453 1.00 95.62 399 GLY A N 1
ATOM 3170 C CA . GLY A 1 399 ? 19.478 6.832 -23.667 1.00 95.62 399 GLY A CA 1
ATOM 3171 C C . GLY A 1 399 ? 20.113 6.186 -24.885 1.00 95.62 399 GLY A C 1
ATOM 3172 O O . GLY A 1 399 ? 19.459 5.877 -25.883 1.00 95.62 399 GLY A O 1
ATOM 3173 N N . SER A 1 400 ? 21.428 6.041 -24.835 1.00 88.69 400 SER A N 1
ATOM 3174 C CA . SER A 1 400 ? 22.226 5.548 -25.958 1.00 88.69 400 SER A CA 1
ATOM 3175 C C . SER A 1 400 ? 22.422 4.034 -25.927 1.00 88.69 400 SER A C 1
ATOM 3177 O O . SER A 1 400 ? 22.668 3.449 -26.979 1.00 88.69 400 SER A O 1
ATOM 3179 N N . VAL A 1 401 ? 22.324 3.401 -24.755 1.00 82.31 401 VAL A N 1
ATOM 3180 C CA . VAL A 1 401 ? 22.517 1.954 -24.572 1.00 82.31 401 VAL A CA 1
ATOM 3181 C C . VAL A 1 401 ? 21.336 1.390 -23.781 1.00 82.31 401 VAL A C 1
ATOM 3183 O O . VAL A 1 401 ? 20.675 2.129 -23.070 1.00 82.31 401 VAL A O 1
ATOM 3186 N N . ALA A 1 402 ? 21.003 0.109 -23.963 1.00 83.00 402 ALA A N 1
ATOM 3187 C CA . ALA A 1 402 ? 20.022 -0.564 -23.111 1.00 83.00 402 ALA A CA 1
ATOM 3188 C C . ALA A 1 402 ? 20.666 -1.627 -22.225 1.00 83.00 402 ALA A C 1
ATOM 3190 O O . ALA A 1 402 ? 21.440 -2.461 -22.703 1.00 83.00 402 ALA A O 1
ATOM 3191 N N . GLU A 1 403 ? 20.256 -1.639 -20.963 1.00 85.69 403 GLU A N 1
ATOM 3192 C CA . GLU A 1 403 ? 20.457 -2.723 -20.011 1.00 85.69 403 GLU A CA 1
ATOM 3193 C C . GLU A 1 403 ? 19.711 -3.997 -20.468 1.00 85.69 403 GLU A C 1
ATOM 3195 O O . GLU A 1 403 ? 18.585 -3.922 -20.984 1.00 85.69 403 GLU A O 1
ATOM 3200 N N . PRO A 1 404 ? 20.279 -5.203 -20.271 1.00 82.94 404 PRO A N 1
ATOM 3201 C CA . PRO A 1 404 ? 19.598 -6.453 -20.585 1.00 82.94 404 PRO A CA 1
ATOM 3202 C C . PRO A 1 404 ? 18.190 -6.552 -19.977 1.00 82.94 404 PRO A C 1
ATOM 3204 O O . PRO A 1 404 ? 17.983 -6.388 -18.776 1.00 82.94 404 PRO A O 1
ATOM 3207 N N . GLY A 1 405 ? 17.207 -6.876 -20.820 1.00 80.75 405 GLY A N 1
ATOM 3208 C CA . GLY A 1 405 ? 15.798 -6.981 -20.423 1.00 80.75 405 GLY A CA 1
ATOM 3209 C C . GLY A 1 405 ? 14.994 -5.683 -20.555 1.00 80.75 405 GLY A C 1
ATOM 3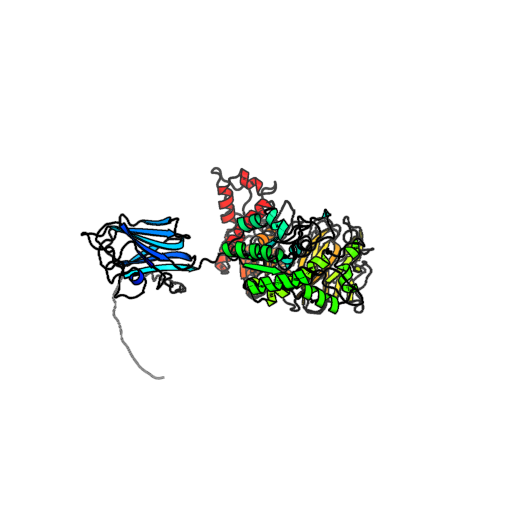210 O O . GLY A 1 405 ? 13.788 -5.711 -20.302 1.00 80.75 405 GLY A O 1
ATOM 3211 N N . TYR A 1 406 ? 15.622 -4.587 -20.989 1.00 87.81 406 TYR A N 1
ATOM 3212 C CA . TYR A 1 406 ? 14.954 -3.341 -21.356 1.00 87.81 406 TYR A CA 1
ATOM 3213 C C . TYR A 1 406 ? 14.994 -3.110 -22.867 1.00 87.81 406 TYR A C 1
ATOM 3215 O O . TYR A 1 406 ? 15.892 -3.550 -23.584 1.00 87.81 406 TYR A O 1
ATOM 3223 N N . THR A 1 407 ? 13.986 -2.396 -23.353 1.00 89.44 407 THR A N 1
ATOM 3224 C CA . THR A 1 407 ? 13.932 -1.884 -24.720 1.00 89.44 407 THR A CA 1
ATOM 3225 C C . THR A 1 407 ? 14.654 -0.545 -24.767 1.00 89.44 407 THR A C 1
ATOM 3227 O O . THR A 1 407 ? 14.268 0.369 -24.040 1.00 89.44 407 THR A O 1
ATOM 3230 N N . ASN A 1 408 ? 15.671 -0.410 -25.622 1.00 94.94 408 ASN A N 1
ATOM 3231 C CA . ASN A 1 408 ? 16.358 0.869 -25.800 1.00 94.94 408 ASN A CA 1
ATOM 3232 C C . ASN A 1 408 ? 15.428 1.913 -26.432 1.00 94.94 408 ASN A C 1
ATOM 3234 O O . ASN A 1 408 ? 14.769 1.640 -27.440 1.00 94.94 408 ASN A O 1
ATOM 3238 N N . VAL A 1 409 ? 15.430 3.119 -25.872 1.00 97.38 409 VAL A N 1
ATOM 3239 C CA . VAL A 1 409 ? 14.717 4.282 -26.394 1.00 97.38 409 VAL A CA 1
ATOM 3240 C C . VAL A 1 409 ? 15.670 5.471 -26.457 1.00 97.38 409 VAL A C 1
ATOM 3242 O O . VAL A 1 409 ? 15.878 6.196 -25.485 1.00 97.38 409 VAL A O 1
ATOM 3245 N N . SER A 1 410 ? 16.238 5.694 -27.639 1.00 97.50 410 SER A N 1
ATOM 3246 C CA . SER A 1 410 ? 17.066 6.869 -27.903 1.00 97.50 410 SER A CA 1
ATOM 3247 C C . SER A 1 410 ? 16.223 8.125 -28.112 1.00 97.50 410 SER A C 1
ATOM 3249 O O . SER A 1 410 ? 15.125 8.048 -28.656 1.00 97.50 410 SER A O 1
ATOM 3251 N N . ALA A 1 411 ? 16.748 9.303 -27.765 1.00 98.19 411 ALA A N 1
ATOM 3252 C CA . ALA A 1 411 ? 16.087 10.597 -27.970 1.00 98.19 411 ALA A CA 1
ATOM 3253 C C . ALA A 1 411 ? 15.626 10.850 -29.418 1.00 98.19 411 ALA A C 1
ATOM 3255 O O . ALA A 1 411 ? 14.658 11.573 -29.634 1.00 98.19 411 ALA A O 1
ATOM 3256 N N . SER A 1 412 ? 16.300 10.259 -30.409 1.00 97.38 412 SER A N 1
ATOM 3257 C CA . SER A 1 412 ? 15.937 10.364 -31.828 1.00 97.38 412 SER A CA 1
ATOM 3258 C C . SER A 1 412 ? 14.847 9.383 -32.273 1.00 97.38 412 SER A C 1
ATOM 3260 O O . SER A 1 412 ? 14.424 9.450 -33.426 1.00 97.38 412 SER A O 1
ATOM 3262 N N . LEU A 1 413 ? 14.406 8.463 -31.408 1.00 97.00 413 LEU A N 1
ATOM 3263 C CA . LEU A 1 413 ? 13.394 7.469 -31.746 1.00 97.00 413 LEU A CA 1
ATOM 3264 C C . LEU A 1 413 ? 12.023 8.138 -31.857 1.00 97.00 413 LEU A C 1
ATOM 3266 O O . LEU A 1 413 ? 11.377 8.413 -30.850 1.00 97.00 413 LEU A O 1
ATOM 3270 N N . GLU A 1 414 ? 11.574 8.381 -33.083 1.00 97.31 414 GLU A N 1
ATOM 3271 C CA . GLU A 1 414 ? 10.225 8.865 -33.367 1.00 97.31 414 GLU A CA 1
ATOM 3272 C C . GLU A 1 414 ? 9.171 7.796 -33.066 1.00 97.31 414 GLU A C 1
ATOM 3274 O O . GLU A 1 414 ? 9.390 6.607 -33.312 1.00 97.31 414 GLU A O 1
ATOM 3279 N N . TYR A 1 415 ? 8.021 8.217 -32.533 1.00 97.12 415 TYR A N 1
ATOM 3280 C CA . TYR A 1 415 ? 6.872 7.334 -32.364 1.00 97.12 415 TYR A CA 1
ATOM 3281 C C . TYR A 1 415 ? 6.472 6.710 -33.703 1.00 97.12 415 TYR A C 1
ATOM 3283 O O . TYR A 1 415 ? 6.202 7.404 -34.683 1.00 97.12 415 TYR A O 1
ATOM 3291 N N . ASN A 1 416 ? 6.391 5.381 -33.721 1.00 85.44 416 ASN A N 1
ATOM 3292 C CA . ASN A 1 416 ? 5.956 4.619 -34.880 1.00 85.44 416 ASN A CA 1
ATOM 3293 C C . ASN A 1 416 ? 4.817 3.665 -34.478 1.00 85.44 416 ASN A C 1
ATOM 3295 O O . ASN A 1 416 ? 5.075 2.730 -33.718 1.00 85.44 416 ASN A O 1
ATOM 3299 N N . PRO A 1 417 ? 3.596 3.817 -35.027 1.00 77.69 417 PRO A N 1
ATOM 3300 C CA . PRO A 1 417 ? 2.459 2.939 -34.724 1.00 77.69 417 PRO A CA 1
ATOM 3301 C C . PRO A 1 417 ? 2.697 1.446 -34.999 1.00 77.69 417 PRO A C 1
ATOM 3303 O O . PRO A 1 417 ? 2.042 0.594 -34.413 1.00 77.69 417 PRO A O 1
ATOM 3306 N N . SER A 1 418 ? 3.626 1.104 -35.898 1.00 72.94 418 SER A N 1
ATOM 3307 C CA . SER A 1 418 ? 3.962 -0.299 -36.197 1.00 72.94 418 SER A CA 1
ATOM 3308 C C . SER A 1 418 ? 4.836 -0.933 -35.113 1.00 72.94 418 SER A C 1
ATOM 3310 O O . SER A 1 418 ? 4.835 -2.150 -34.952 1.00 72.94 418 SER A O 1
ATOM 3312 N N . VAL A 1 419 ? 5.605 -0.109 -34.397 1.00 81.38 419 VAL A N 1
ATOM 3313 C CA . VAL A 1 419 ? 6.464 -0.515 -33.274 1.00 81.38 419 VAL A CA 1
ATOM 3314 C C . VAL A 1 419 ? 5.713 -0.371 -31.948 1.00 81.38 419 VAL A C 1
ATOM 3316 O O . VAL A 1 419 ? 5.923 -1.151 -31.022 1.00 81.38 419 VAL A O 1
ATOM 3319 N N . GLY A 1 420 ? 4.808 0.604 -31.876 1.00 82.00 420 GLY A N 1
ATOM 3320 C CA . GLY A 1 420 ? 3.943 0.855 -30.736 1.00 82.00 420 GLY A CA 1
ATOM 3321 C C . GLY A 1 420 ? 4.552 1.757 -29.668 1.00 82.00 420 GLY A C 1
ATOM 3322 O O . GLY A 1 420 ? 3.992 1.853 -28.585 1.00 82.00 420 GLY A O 1
ATOM 3323 N N . TYR A 1 421 ? 5.697 2.402 -29.911 1.00 96.75 421 TYR A N 1
ATOM 3324 C CA . TYR A 1 421 ? 6.274 3.379 -28.982 1.00 96.75 421 TYR A CA 1
ATOM 3325 C C . TYR A 1 421 ? 7.267 4.335 -29.662 1.00 96.75 421 TYR A C 1
ATOM 3327 O O . TYR A 1 421 ? 7.696 4.098 -30.791 1.00 96.75 421 TYR A O 1
ATOM 3335 N N . GLY A 1 422 ? 7.621 5.421 -28.968 1.00 96.69 422 GLY A N 1
ATOM 3336 C CA . GLY A 1 422 ? 8.643 6.403 -29.360 1.00 96.69 422 GLY A CA 1
ATOM 3337 C C . GLY A 1 422 ? 8.270 7.834 -28.960 1.00 96.69 422 GLY A C 1
ATOM 3338 O O . GLY A 1 422 ? 7.216 8.072 -28.375 1.00 96.69 422 GLY A O 1
ATOM 3339 N N . PHE A 1 423 ? 9.136 8.804 -29.244 1.00 98.62 423 PHE A N 1
ATOM 3340 C CA . PHE A 1 423 ? 8.894 10.215 -28.940 1.00 98.62 423 PHE A CA 1
ATOM 3341 C C . PHE A 1 423 ? 8.037 10.893 -30.007 1.00 98.62 423 PHE A C 1
ATOM 3343 O O . PHE A 1 423 ? 8.291 10.763 -31.202 1.00 98.62 423 PHE A O 1
ATOM 3350 N N . ASN A 1 424 ? 7.060 11.684 -29.570 1.00 98.19 424 ASN A N 1
ATOM 3351 C CA . ASN A 1 424 ? 6.175 12.431 -30.463 1.00 98.19 424 ASN A CA 1
ATOM 3352 C C . ASN A 1 424 ? 6.862 13.642 -31.123 1.00 98.19 424 ASN A C 1
ATOM 3354 O O . ASN A 1 424 ? 6.530 14.016 -32.241 1.00 98.19 424 ASN A O 1
ATOM 3358 N N . THR A 1 425 ? 7.832 14.270 -30.445 1.00 98.00 425 THR A N 1
ATOM 3359 C CA . THR A 1 425 ? 8.642 15.357 -31.028 1.00 98.00 425 THR A CA 1
ATOM 3360 C C . THR A 1 425 ? 10.138 15.157 -30.752 1.00 98.00 425 THR A C 1
ATOM 3362 O O . THR A 1 425 ? 10.702 15.879 -29.929 1.00 98.00 425 THR A O 1
ATOM 3365 N N . PRO A 1 426 ? 10.815 14.210 -31.434 1.00 97.81 426 PRO A N 1
ATOM 3366 C CA . PRO A 1 426 ? 12.219 13.857 -31.169 1.00 97.81 426 PRO A CA 1
ATOM 3367 C C . PRO A 1 426 ? 13.200 15.035 -31.249 1.00 97.81 426 PRO A C 1
ATOM 3369 O O . PRO A 1 426 ? 14.208 15.058 -30.552 1.00 97.81 426 PRO A O 1
ATOM 3372 N N . VAL A 1 427 ? 12.888 16.063 -32.049 1.00 97.94 427 VAL A N 1
ATOM 3373 C CA . VAL A 1 427 ? 13.687 17.302 -32.147 1.00 97.94 427 VAL A CA 1
ATOM 3374 C C . VAL A 1 427 ? 13.824 18.045 -30.809 1.00 97.94 427 VAL A C 1
ATOM 3376 O O . VAL A 1 427 ? 14.780 18.789 -30.607 1.00 97.94 427 VAL A O 1
ATOM 3379 N N . ASN A 1 428 ? 12.893 17.818 -29.880 1.00 98.44 428 ASN A N 1
ATOM 3380 C CA . ASN A 1 428 ? 12.881 18.404 -28.540 1.00 98.44 428 ASN A CA 1
ATOM 3381 C C . ASN A 1 428 ? 13.397 17.428 -27.470 1.00 98.44 428 ASN A C 1
ATOM 3383 O O . ASN A 1 428 ? 13.141 17.623 -26.277 1.00 98.44 428 ASN A O 1
ATOM 3387 N N . MET A 1 429 ? 14.119 16.387 -27.885 1.00 98.56 429 MET A N 1
ATOM 3388 C CA . MET A 1 429 ? 14.725 15.386 -27.016 1.00 98.56 429 MET A CA 1
ATOM 3389 C C . MET A 1 429 ? 16.243 15.374 -27.188 1.00 98.56 429 MET A C 1
ATOM 3391 O O . MET A 1 429 ? 16.779 15.692 -28.249 1.00 98.56 429 MET A O 1
ATOM 3395 N N . LYS A 1 430 ? 16.961 14.994 -26.130 1.00 98.25 430 LYS A N 1
ATOM 3396 C CA . LYS A 1 430 ? 18.425 14.887 -26.155 1.00 98.25 430 LYS A CA 1
ATOM 3397 C C . LYS A 1 430 ? 18.908 13.717 -25.302 1.00 98.25 430 LYS A C 1
ATOM 3399 O O . LYS A 1 430 ? 18.543 13.644 -24.138 1.00 98.25 430 LYS A O 1
ATOM 3404 N N . ASN A 1 431 ? 19.771 12.854 -25.837 1.00 98.31 431 ASN A N 1
ATOM 3405 C CA . ASN A 1 431 ? 20.466 11.847 -25.024 1.00 98.31 431 ASN A CA 1
ATOM 3406 C C . ASN A 1 431 ? 21.467 12.534 -24.089 1.00 98.31 431 ASN A C 1
ATOM 3408 O O . ASN A 1 431 ? 22.215 13.422 -24.512 1.00 98.31 431 ASN A O 1
ATOM 3412 N N . VAL A 1 432 ? 21.496 12.115 -22.829 1.00 97.62 432 VAL A N 1
ATOM 3413 C CA . VAL A 1 432 ? 22.427 12.608 -21.811 1.00 97.62 432 VAL A CA 1
ATOM 3414 C C . VAL A 1 432 ? 22.929 11.443 -20.961 1.00 97.62 432 VAL A C 1
ATOM 3416 O O . VAL A 1 432 ? 22.290 10.401 -20.876 1.00 97.62 432 VAL A O 1
ATOM 3419 N N . THR A 1 433 ? 24.086 11.611 -20.329 1.00 96.38 433 THR A N 1
ATOM 3420 C CA . THR A 1 433 ? 24.567 10.677 -19.302 1.00 96.38 433 THR A CA 1
ATOM 3421 C C . THR A 1 433 ? 23.795 10.878 -17.998 1.00 96.38 433 THR A C 1
ATOM 3423 O O . THR A 1 433 ? 23.319 11.986 -17.736 1.00 96.38 433 THR A O 1
ATOM 3426 N N . ALA A 1 434 ? 23.740 9.850 -17.154 1.00 96.19 434 ALA A N 1
ATOM 3427 C CA . ALA A 1 434 ? 23.204 9.932 -15.800 1.00 96.19 434 ALA A CA 1
ATOM 3428 C C . ALA A 1 434 ? 24.162 9.259 -14.802 1.00 96.19 434 ALA A C 1
ATOM 3430 O O . ALA A 1 434 ? 24.941 8.379 -15.154 1.00 96.19 434 ALA A O 1
ATOM 3431 N N . ALA A 1 435 ? 24.140 9.692 -13.543 1.00 92.44 435 ALA A N 1
ATOM 3432 C CA . ALA A 1 435 ? 25.077 9.213 -12.526 1.00 92.44 435 ALA A CA 1
ATOM 3433 C C . ALA A 1 435 ? 24.755 7.807 -11.971 1.00 92.44 435 ALA A C 1
ATOM 3435 O O . ALA A 1 435 ? 25.469 7.328 -11.089 1.00 92.44 435 ALA A O 1
ATOM 3436 N N . GLY A 1 436 ? 23.662 7.175 -12.413 1.00 89.00 436 GLY A N 1
ATOM 3437 C CA . GLY A 1 436 ? 23.220 5.868 -11.930 1.00 89.00 436 GLY A CA 1
ATOM 3438 C C . GLY A 1 436 ? 23.960 4.686 -12.567 1.00 89.00 436 GLY A C 1
ATOM 3439 O O . GLY A 1 436 ? 25.019 4.820 -13.173 1.00 89.00 436 GLY A O 1
ATOM 3440 N N . SER A 1 437 ? 23.392 3.490 -12.405 1.00 87.62 437 SER A N 1
ATOM 3441 C CA . SER A 1 437 ? 23.927 2.227 -12.941 1.00 87.62 437 SER A CA 1
ATOM 3442 C C . SER A 1 437 ? 22.830 1.442 -13.662 1.00 87.62 437 SER A C 1
ATOM 3444 O O . SER A 1 437 ? 21.648 1.697 -13.420 1.00 87.62 437 SER A O 1
ATOM 3446 N N . GLY A 1 438 ? 23.208 0.511 -14.544 1.00 91.81 438 GLY A N 1
ATOM 3447 C CA . GLY A 1 438 ? 22.267 -0.195 -15.422 1.00 91.81 438 GLY A CA 1
ATOM 3448 C C . GLY A 1 438 ? 21.443 0.787 -16.259 1.00 91.81 438 GLY A C 1
ATOM 3449 O O . GLY A 1 438 ? 21.991 1.778 -16.744 1.00 91.81 438 GLY A O 1
ATOM 3450 N N . ALA A 1 439 ? 20.120 0.600 -16.294 1.00 90.62 439 ALA A N 1
ATOM 3451 C CA . ALA A 1 439 ? 19.166 1.516 -16.939 1.00 90.62 439 ALA A CA 1
ATOM 3452 C C . ALA A 1 439 ? 19.082 2.923 -16.299 1.00 90.62 439 ALA A C 1
ATOM 3454 O O . ALA A 1 439 ? 18.230 3.727 -16.650 1.00 90.62 439 ALA A O 1
ATOM 3455 N N . GLY A 1 440 ? 19.898 3.214 -15.279 1.00 92.00 440 GLY A N 1
ATOM 3456 C CA . GLY A 1 440 ? 20.078 4.552 -14.707 1.00 92.00 440 GLY A CA 1
ATOM 3457 C C . GLY A 1 440 ? 21.393 5.230 -15.104 1.00 92.00 440 GLY A C 1
ATOM 3458 O O . GLY A 1 440 ? 21.704 6.281 -14.546 1.00 92.00 440 GLY A O 1
ATOM 3459 N N . SER A 1 441 ? 22.206 4.613 -15.970 1.00 93.56 441 SER A N 1
ATOM 3460 C CA . SER A 1 441 ? 23.530 5.129 -16.369 1.00 93.56 441 SER A CA 1
ATOM 3461 C C . SER A 1 441 ? 23.474 6.178 -17.488 1.00 93.56 441 SER A C 1
ATOM 3463 O O . SER A 1 441 ? 24.384 6.997 -17.650 1.00 93.56 441 SER A O 1
ATOM 3465 N N . ASP A 1 442 ? 22.375 6.221 -18.227 1.00 96.81 442 ASP A N 1
ATOM 3466 C CA . ASP A 1 442 ? 22.041 7.246 -19.200 1.00 96.81 442 ASP A CA 1
ATOM 3467 C C . ASP A 1 442 ? 20.567 7.656 -19.086 1.00 96.81 442 ASP A C 1
ATOM 3469 O O . ASP A 1 442 ? 19.822 7.195 -18.216 1.00 96.81 442 ASP A O 1
ATOM 3473 N N . ALA A 1 443 ? 20.203 8.689 -19.840 1.00 98.31 443 ALA A N 1
ATOM 3474 C CA . ALA A 1 443 ? 18.868 9.257 -19.843 1.00 98.31 443 ALA A CA 1
ATOM 3475 C C . ALA A 1 443 ? 18.570 9.957 -21.173 1.00 98.31 443 ALA A C 1
ATOM 3477 O O . ALA A 1 443 ? 19.452 10.279 -21.978 1.00 98.31 443 ALA A O 1
ATOM 3478 N N . VAL A 1 444 ? 17.308 10.332 -21.336 1.00 98.56 444 VAL A N 1
ATOM 3479 C CA . VAL A 1 444 ? 16.881 11.383 -22.263 1.00 98.56 444 VAL A CA 1
ATOM 3480 C C . VAL A 1 444 ? 16.469 12.636 -21.496 1.00 98.56 444 VAL A C 1
ATOM 3482 O O . VAL A 1 444 ? 15.867 12.563 -20.427 1.00 98.56 444 VAL A O 1
ATOM 3485 N N . GLN A 1 445 ? 16.772 13.805 -22.049 1.00 98.38 445 GLN A N 1
ATOM 3486 C CA . GLN A 1 445 ? 16.361 15.109 -21.548 1.00 98.38 445 GLN A CA 1
ATOM 3487 C C . GLN A 1 445 ? 15.231 15.673 -22.413 1.00 98.38 445 GLN A C 1
ATOM 3489 O O . GLN A 1 445 ? 15.360 15.741 -23.637 1.00 98.38 445 GLN A O 1
ATOM 3494 N N . PHE A 1 446 ? 14.166 16.148 -21.767 1.00 98.44 446 PHE A N 1
ATOM 3495 C CA . PHE A 1 446 ? 13.073 16.871 -22.415 1.00 98.44 446 PHE A CA 1
ATOM 3496 C C . PHE A 1 446 ? 13.433 18.360 -22.519 1.00 98.44 446 PHE A C 1
ATOM 3498 O O . PHE A 1 446 ? 13.621 19.034 -21.504 1.00 98.44 446 PHE A O 1
ATOM 3505 N N . LEU A 1 447 ? 13.551 18.879 -23.745 1.00 97.75 447 LEU A N 1
ATOM 3506 C CA . LEU A 1 447 ? 13.900 20.284 -24.017 1.00 97.75 447 LEU A CA 1
ATOM 3507 C C . LEU A 1 447 ? 12.665 21.191 -24.068 1.00 97.75 447 LEU A C 1
ATOM 3509 O O . LEU A 1 447 ? 12.743 22.373 -23.745 1.00 97.75 447 LEU A O 1
ATOM 3513 N N . THR A 1 448 ? 11.519 20.627 -24.445 1.00 97.25 448 THR A N 1
ATOM 3514 C CA . THR A 1 448 ? 10.200 21.258 -24.331 1.00 97.25 448 THR A CA 1
ATOM 3515 C C . THR A 1 448 ? 9.357 20.451 -23.359 1.00 97.25 448 THR A C 1
ATOM 3517 O O . THR A 1 448 ? 9.338 19.223 -23.413 1.00 97.25 448 THR A O 1
ATOM 3520 N N . PHE A 1 449 ? 8.667 21.130 -22.455 1.00 97.38 449 PHE A N 1
ATOM 3521 C CA . PHE A 1 449 ? 7.991 20.515 -21.320 1.00 97.38 449 PHE A CA 1
ATOM 3522 C C . PHE A 1 449 ? 6.762 21.337 -20.919 1.00 97.38 449 PHE A C 1
ATOM 3524 O O . PHE A 1 449 ? 6.466 22.375 -21.504 1.00 97.38 449 PHE A O 1
ATOM 3531 N N . GLY A 1 450 ? 6.037 20.840 -19.925 1.00 96.75 450 GLY A N 1
ATOM 3532 C CA . GLY A 1 450 ? 4.772 21.375 -19.435 1.00 96.75 450 GLY A CA 1
ATOM 3533 C C . GLY A 1 450 ? 3.707 20.298 -19.573 1.00 96.75 450 GLY A C 1
ATOM 3534 O O . GLY A 1 450 ? 3.762 19.502 -20.507 1.00 96.75 450 GLY A O 1
ATOM 3535 N N . THR A 1 451 ? 2.734 20.251 -18.667 1.00 97.25 451 THR A N 1
ATOM 3536 C CA . THR A 1 451 ? 1.717 19.184 -18.666 1.00 97.25 451 THR A CA 1
ATOM 3537 C C . THR A 1 451 ? 0.978 19.069 -19.999 1.00 97.25 451 THR A C 1
ATOM 3539 O O . THR A 1 451 ? 0.591 17.972 -20.372 1.00 97.25 451 THR A O 1
ATOM 3542 N N . LYS A 1 452 ? 0.833 20.174 -20.744 1.00 97.25 452 LYS A N 1
ATOM 3543 C CA . LYS A 1 452 ? 0.187 20.237 -22.068 1.00 97.25 452 LYS A CA 1
ATOM 3544 C C . LYS A 1 452 ? 1.148 20.136 -23.259 1.00 97.25 452 LYS A C 1
ATOM 3546 O O . LYS A 1 452 ? 0.714 20.292 -24.396 1.00 97.25 452 LYS A O 1
ATOM 3551 N N . SER A 1 453 ? 2.441 19.932 -23.019 1.00 97.88 453 SER A N 1
ATOM 3552 C CA . SER A 1 453 ? 3.430 19.781 -24.086 1.00 97.88 453 SER A CA 1
ATOM 3553 C C . SER A 1 453 ? 3.134 18.533 -24.914 1.00 97.88 453 SER A C 1
ATOM 3555 O O . SER A 1 453 ? 2.850 17.470 -24.366 1.00 97.88 453 SER A O 1
ATOM 3557 N N . SER A 1 454 ? 3.269 18.640 -26.235 1.00 97.69 454 SER A N 1
ATOM 3558 C CA . SER A 1 454 ? 3.229 17.479 -27.124 1.00 97.69 454 SER A CA 1
ATOM 3559 C C . SER A 1 454 ? 4.529 16.669 -27.089 1.00 97.69 454 SER A C 1
ATOM 3561 O O . SER A 1 454 ? 4.560 15.578 -27.651 1.00 97.69 454 SER A O 1
ATOM 3563 N N . ASN A 1 455 ? 5.593 17.171 -26.447 1.00 98.56 455 ASN A N 1
ATOM 3564 C CA . ASN A 1 455 ? 6.885 16.494 -26.328 1.00 98.56 455 ASN A CA 1
ATOM 3565 C C . ASN A 1 455 ? 6.821 15.365 -25.298 1.00 98.56 455 ASN A C 1
ATOM 3567 O O . ASN A 1 455 ? 7.223 15.522 -24.148 1.00 98.56 455 ASN A O 1
ATOM 3571 N N . THR A 1 456 ? 6.247 14.248 -25.723 1.00 98.75 456 THR A N 1
ATOM 3572 C CA . THR A 1 456 ? 5.945 13.076 -24.904 1.00 98.75 456 THR A CA 1
ATOM 3573 C C . THR A 1 456 ? 6.633 11.847 -25.476 1.00 98.75 456 THR A C 1
ATOM 3575 O O . THR A 1 456 ? 6.882 11.753 -26.681 1.00 98.75 456 THR A O 1
ATOM 3578 N N . PHE A 1 457 ? 6.960 10.911 -24.594 1.00 98.81 457 PHE A N 1
ATOM 3579 C CA . PHE A 1 457 ? 7.141 9.519 -24.957 1.00 98.81 457 PHE A CA 1
ATOM 3580 C C . PHE A 1 457 ? 5.761 8.864 -25.032 1.00 98.81 457 PHE A C 1
ATOM 3582 O O . PHE A 1 457 ? 4.980 8.937 -24.079 1.00 98.81 457 PHE A O 1
ATOM 3589 N N . ASN A 1 458 ? 5.482 8.237 -26.166 1.00 98.50 458 ASN A N 1
ATOM 3590 C CA . ASN A 1 458 ? 4.227 7.567 -26.454 1.00 98.50 458 ASN A CA 1
ATOM 3591 C C . ASN A 1 458 ? 4.454 6.063 -26.425 1.00 98.50 458 ASN A C 1
ATOM 3593 O O .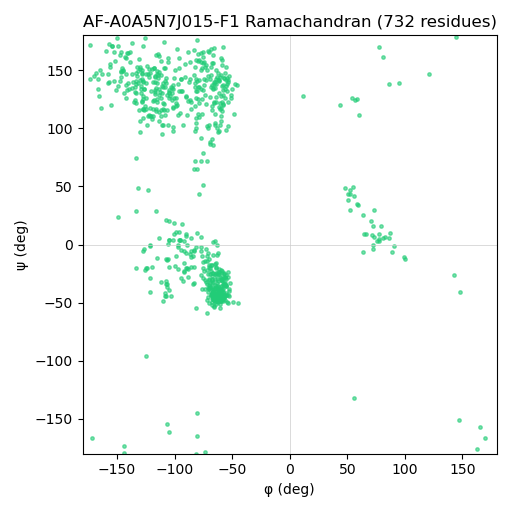 ASN A 1 458 ? 5.456 5.580 -26.957 1.00 98.50 458 ASN A O 1
ATOM 3597 N N . VAL A 1 459 ? 3.514 5.323 -25.847 1.00 97.69 459 VAL A N 1
ATOM 3598 C CA . VAL A 1 459 ? 3.494 3.860 -25.903 1.00 97.69 459 VAL A CA 1
ATOM 3599 C C . VAL A 1 459 ? 2.063 3.361 -26.037 1.00 97.69 459 VAL A C 1
ATOM 3601 O O . VAL A 1 459 ? 1.192 3.712 -25.244 1.00 97.69 459 VAL A O 1
ATOM 3604 N N . ASP A 1 460 ? 1.824 2.537 -27.048 1.00 92.25 460 ASP A N 1
ATOM 3605 C CA . ASP A 1 460 ? 0.546 1.902 -27.324 1.00 92.25 460 ASP A CA 1
ATOM 3606 C C . ASP A 1 460 ? 0.305 0.800 -26.290 1.00 92.25 460 ASP A C 1
ATOM 3608 O O . ASP A 1 460 ? 1.084 -0.144 -26.132 1.00 92.25 460 ASP A O 1
ATOM 3612 N N . LEU A 1 461 ? -0.789 0.933 -25.548 1.00 91.19 461 LEU A N 1
ATOM 3613 C CA . LEU A 1 461 ? -1.156 0.059 -24.443 1.00 91.19 461 LEU A CA 1
ATOM 3614 C C . LEU A 1 461 ? -2.628 -0.322 -24.581 1.00 91.19 461 LEU A C 1
ATOM 3616 O O . LEU A 1 461 ? -3.474 0.561 -24.695 1.00 91.19 461 LEU A O 1
ATOM 3620 N N . PRO A 1 462 ? -2.993 -1.613 -24.490 1.00 86.75 462 PRO A N 1
ATOM 3621 C CA . PRO A 1 462 ? -4.396 -1.985 -24.383 1.00 86.75 462 PRO A CA 1
ATOM 3622 C C . PRO A 1 462 ? -5.087 -1.232 -23.241 1.00 86.75 462 PRO A C 1
ATOM 3624 O O . PRO A 1 462 ? -4.508 -1.041 -22.175 1.00 86.75 462 PRO A O 1
ATOM 3627 N N . ASN A 1 463 ? -6.360 -0.882 -23.415 1.00 88.75 463 ASN A N 1
ATOM 3628 C CA . ASN A 1 463 ? -7.123 -0.242 -22.346 1.00 88.75 463 ASN A CA 1
ATOM 3629 C C . ASN A 1 463 ? -7.071 -1.055 -21.040 1.00 88.75 463 ASN A C 1
ATOM 3631 O O . ASN A 1 463 ? -7.133 -2.293 -21.031 1.00 88.75 463 ASN A O 1
ATOM 3635 N N . GLY A 1 464 ? -6.949 -0.342 -19.923 1.00 88.75 464 GLY A N 1
ATOM 3636 C CA . GLY A 1 464 ? -6.787 -0.946 -18.606 1.00 88.75 464 GLY A CA 1
ATOM 3637 C C . GLY A 1 464 ? -6.262 0.033 -17.567 1.00 88.75 464 GLY A C 1
ATOM 3638 O O . GLY A 1 464 ? -6.107 1.220 -17.831 1.00 88.75 464 GLY A O 1
ATOM 3639 N N . LEU A 1 465 ? -6.013 -0.464 -16.362 1.00 90.88 465 LEU A N 1
ATOM 3640 C CA . LEU A 1 465 ? -5.300 0.261 -15.318 1.00 90.88 465 LEU A CA 1
ATOM 3641 C C . LEU A 1 465 ? -3.864 -0.251 -15.265 1.00 90.88 465 LEU A C 1
ATOM 3643 O O . LEU A 1 465 ? -3.641 -1.464 -15.231 1.00 90.88 465 LEU A O 1
ATOM 3647 N N . TYR A 1 466 ? -2.918 0.677 -15.204 1.00 93.06 466 TYR A N 1
ATOM 3648 C CA . TYR A 1 466 ? -1.490 0.395 -15.177 1.00 93.06 466 TYR A CA 1
ATOM 3649 C C . TYR A 1 466 ? -0.844 0.973 -13.921 1.00 93.06 466 TYR A C 1
ATOM 3651 O O . TYR A 1 466 ? -1.285 2.007 -13.422 1.00 93.06 466 TYR A O 1
ATOM 3659 N N . GLU A 1 467 ? 0.191 0.304 -13.418 1.00 93.94 467 GLU A N 1
ATOM 3660 C CA . GLU A 1 467 ? 1.194 0.881 -12.521 1.00 93.94 467 GLU A CA 1
ATOM 3661 C C . GLU A 1 467 ? 2.415 1.257 -13.366 1.00 93.94 467 GLU A C 1
ATOM 3663 O O . GLU A 1 467 ? 2.929 0.426 -14.116 1.00 93.94 467 GLU A O 1
ATOM 3668 N N . VAL A 1 468 ? 2.838 2.515 -13.269 1.00 97.44 468 VAL A N 1
ATOM 3669 C CA . VAL A 1 468 ? 3.983 3.078 -13.986 1.00 97.44 468 VAL A CA 1
ATOM 3670 C C . VAL A 1 468 ? 5.040 3.424 -12.952 1.00 97.44 468 VAL A C 1
ATOM 3672 O O . VAL A 1 468 ? 4.809 4.301 -12.119 1.00 97.44 468 VAL A O 1
ATOM 3675 N N . ALA A 1 469 ? 6.172 2.727 -12.992 1.00 96.56 469 ALA A N 1
ATOM 3676 C CA . ALA A 1 469 ? 7.360 3.068 -12.226 1.00 96.56 469 ALA A CA 1
ATOM 3677 C C . ALA A 1 469 ? 8.295 3.914 -13.093 1.00 96.56 469 ALA A C 1
ATOM 3679 O O . ALA A 1 469 ? 8.554 3.588 -14.253 1.00 96.56 469 ALA A O 1
ATOM 3680 N N . VAL A 1 470 ? 8.771 5.012 -12.519 1.00 97.94 470 VAL A N 1
ATOM 3681 C CA . VAL A 1 470 ? 9.606 6.013 -13.177 1.00 97.94 470 VAL A CA 1
ATOM 3682 C C . VAL A 1 470 ? 10.955 6.053 -12.488 1.00 97.94 470 VAL A C 1
ATOM 3684 O O . VAL A 1 470 ? 11.004 6.167 -11.265 1.00 97.94 470 VAL A O 1
ATOM 3687 N N . THR A 1 471 ? 12.024 6.041 -13.278 1.00 97.56 471 THR A N 1
ATOM 3688 C CA . THR A 1 471 ? 13.387 6.333 -12.830 1.00 97.56 471 THR A CA 1
ATOM 3689 C C . THR A 1 471 ? 13.890 7.545 -13.595 1.00 97.56 471 THR A C 1
ATOM 3691 O O . THR A 1 471 ? 14.008 7.514 -14.821 1.00 97.56 471 THR A O 1
ATOM 3694 N N . LEU A 1 472 ? 14.168 8.632 -12.883 1.00 98.00 472 LEU A N 1
ATOM 3695 C CA . LEU A 1 472 ? 14.738 9.838 -13.475 1.00 98.00 472 LEU A CA 1
ATOM 3696 C C . LEU A 1 472 ? 16.243 9.687 -13.698 1.00 98.00 472 LEU A C 1
ATOM 3698 O O . LEU A 1 472 ? 16.891 8.888 -13.029 1.00 98.00 472 LEU A O 1
ATOM 3702 N N . GLY A 1 473 ? 16.795 10.503 -14.594 1.00 97.00 473 GLY A N 1
ATOM 3703 C CA . GLY A 1 473 ? 18.243 10.666 -14.707 1.00 97.00 473 GLY A CA 1
ATOM 3704 C C . GLY A 1 473 ? 18.784 11.630 -13.651 1.00 97.00 473 GLY A C 1
ATOM 3705 O O . GLY A 1 473 ? 18.286 11.718 -12.523 1.00 97.00 473 GLY A O 1
ATOM 3706 N N . ASP A 1 474 ? 19.800 12.403 -14.024 1.00 96.19 474 ASP A N 1
ATOM 3707 C CA . ASP A 1 474 ? 20.304 13.481 -13.176 1.00 96.19 474 ASP A CA 1
ATOM 3708 C C . ASP A 1 474 ? 19.264 14.602 -13.061 1.00 96.19 474 ASP A C 1
ATOM 3710 O O . ASP A 1 474 ? 18.874 15.219 -14.057 1.00 96.19 474 ASP A O 1
ATOM 3714 N N . THR A 1 475 ? 18.809 14.879 -11.836 1.00 92.00 475 THR A N 1
ATOM 3715 C CA . THR A 1 475 ? 17.714 15.819 -11.575 1.00 92.00 475 THR A CA 1
ATOM 3716 C C . THR A 1 475 ? 17.959 16.635 -10.313 1.00 92.00 475 THR A C 1
ATOM 3718 O O . THR A 1 475 ? 18.338 16.129 -9.257 1.00 92.00 475 THR A O 1
ATOM 3721 N N . THR A 1 476 ? 17.676 17.937 -10.400 1.00 93.56 476 THR A N 1
ATOM 3722 C CA . THR A 1 476 ? 17.557 18.779 -9.201 1.00 93.56 476 THR A CA 1
ATOM 3723 C C . THR A 1 476 ? 16.175 18.621 -8.576 1.00 93.56 476 THR A C 1
ATOM 3725 O O . THR A 1 476 ? 16.069 18.347 -7.384 1.00 93.56 476 THR A O 1
ATOM 3728 N N . ARG A 1 477 ? 15.123 18.840 -9.376 1.00 95.25 477 ARG A N 1
ATOM 3729 C CA . ARG A 1 477 ? 13.719 18.686 -8.991 1.00 95.25 477 ARG A CA 1
ATOM 3730 C C . ARG A 1 477 ? 12.855 18.627 -10.247 1.00 95.25 477 ARG A C 1
ATOM 3732 O O . ARG A 1 477 ? 12.800 19.606 -10.993 1.00 95.25 477 ARG A O 1
ATOM 3739 N N . THR A 1 478 ? 12.179 17.507 -10.444 1.00 97.06 478 THR A N 1
ATOM 3740 C CA . THR A 1 478 ? 11.444 17.184 -11.670 1.00 97.06 478 THR A CA 1
ATOM 3741 C C . THR A 1 478 ? 10.092 16.593 -11.307 1.00 97.06 478 THR A C 1
ATOM 3743 O O . THR A 1 478 ? 9.996 15.807 -10.371 1.00 97.06 478 THR A O 1
ATOM 3746 N N . SER A 1 479 ? 9.049 16.963 -12.039 1.00 98.19 479 SER A N 1
ATOM 3747 C CA . SER A 1 479 ? 7.728 16.343 -11.913 1.00 98.19 479 SER A CA 1
ATOM 3748 C C . SER A 1 479 ? 7.477 15.428 -13.108 1.00 98.19 479 SER A C 1
ATOM 3750 O O . SER A 1 479 ? 8.061 15.611 -14.175 1.00 98.19 479 SER A O 1
ATOM 3752 N N . VAL A 1 480 ? 6.593 14.449 -12.949 1.00 98.62 480 VAL A N 1
ATOM 3753 C CA . VAL A 1 480 ? 6.158 13.573 -14.043 1.00 98.62 480 VAL A CA 1
ATOM 3754 C C . VAL A 1 480 ? 4.763 13.999 -14.459 1.00 98.62 480 VAL A C 1
ATOM 3756 O O . VAL A 1 480 ? 3.882 14.141 -13.608 1.00 98.62 480 VAL A O 1
ATOM 3759 N N . ALA A 1 481 ? 4.553 14.182 -15.756 1.00 98.75 481 ALA A N 1
ATOM 3760 C CA . ALA A 1 481 ? 3.245 14.435 -16.332 1.00 98.75 481 ALA A CA 1
ATOM 3761 C C . ALA A 1 481 ? 2.889 13.316 -17.307 1.00 98.75 481 ALA A C 1
ATOM 3763 O O . ALA A 1 481 ? 3.728 12.839 -18.064 1.00 98.75 481 ALA A O 1
ATOM 3764 N N . ALA A 1 482 ? 1.634 12.895 -17.280 1.00 98.62 482 ALA A N 1
ATOM 3765 C CA . ALA A 1 482 ? 1.093 11.974 -18.263 1.00 98.62 482 ALA A CA 1
ATOM 3766 C C . ALA A 1 482 ? -0.368 12.310 -18.501 1.00 98.62 482 ALA A C 1
ATOM 3768 O O . ALA A 1 482 ? -1.060 12.772 -17.584 1.00 98.62 482 ALA A O 1
ATOM 3769 N N . GLU A 1 483 ? -0.834 12.081 -19.723 1.00 97.62 483 GLU A N 1
ATOM 3770 C CA . GLU A 1 483 ? -2.205 12.386 -20.117 1.00 97.62 483 GLU A CA 1
ATOM 3771 C C . GLU A 1 483 ? -2.560 13.856 -19.858 1.00 97.62 483 GLU A C 1
ATOM 3773 O O . GLU A 1 483 ? -3.621 14.188 -19.330 1.00 97.62 483 GLU A O 1
ATOM 3778 N N . GLY A 1 484 ? -1.652 14.779 -20.165 1.00 97.44 484 GLY A N 1
ATOM 3779 C CA . GLY A 1 484 ? -1.955 16.204 -20.069 1.00 97.44 484 GLY A CA 1
ATOM 3780 C C . GLY A 1 484 ? -1.976 16.790 -18.649 1.00 97.44 484 GLY A C 1
ATOM 3781 O O . GLY A 1 484 ? -2.347 17.954 -18.505 1.00 97.44 484 GLY A O 1
ATOM 3782 N N . VAL A 1 485 ? -1.664 16.022 -17.597 1.00 98.44 485 VAL A N 1
ATOM 3783 C CA . VAL A 1 485 ? -1.696 16.477 -16.190 1.00 98.44 485 VAL A CA 1
ATOM 3784 C C . VAL A 1 485 ? -0.531 15.898 -15.380 1.00 98.44 485 VAL A C 1
ATOM 3786 O O . VAL A 1 485 ? 0.116 14.942 -15.812 1.00 98.44 485 VAL A O 1
ATOM 3789 N N . TYR A 1 486 ? -0.258 16.449 -14.195 1.00 98.56 486 TYR A N 1
ATOM 3790 C CA . TYR A 1 486 ? 0.763 15.905 -13.300 1.00 98.56 486 TYR A CA 1
ATOM 3791 C C . TYR A 1 486 ? 0.357 14.541 -12.734 1.00 98.56 486 TYR A C 1
ATOM 3793 O O . TYR A 1 486 ? -0.811 14.275 -12.446 1.00 98.56 486 TYR A O 1
ATOM 3801 N N . GLN A 1 487 ? 1.352 13.681 -12.532 1.00 98.31 487 GLN A N 1
ATOM 3802 C CA . GLN A 1 487 ? 1.194 12.357 -11.937 1.00 98.31 487 GLN A CA 1
ATOM 3803 C C . GLN A 1 487 ? 2.033 12.182 -10.671 1.00 98.31 487 GLN A C 1
ATOM 3805 O O . GLN A 1 487 ? 1.532 11.606 -9.704 1.00 98.31 487 GLN A O 1
ATOM 3810 N N . VAL A 1 488 ? 3.267 12.697 -10.682 1.00 97.69 488 VAL A N 1
ATOM 3811 C CA . VAL A 1 488 ? 4.211 12.690 -9.555 1.00 97.69 488 VAL A CA 1
ATOM 3812 C C . VAL A 1 488 ? 4.820 14.079 -9.426 1.00 97.69 488 VAL A C 1
ATOM 3814 O O . VAL A 1 488 ? 5.172 14.695 -10.434 1.00 97.69 488 VAL A O 1
ATOM 3817 N N . MET A 1 489 ? 4.952 14.567 -8.195 1.00 97.12 489 MET A N 1
ATOM 3818 C CA . MET A 1 489 ? 5.404 15.926 -7.916 1.00 97.12 489 MET A CA 1
ATOM 3819 C C . MET A 1 489 ? 6.845 15.953 -7.405 1.00 97.12 489 MET A C 1
ATOM 3821 O O . MET A 1 489 ? 7.175 15.262 -6.448 1.00 97.12 489 MET A O 1
ATOM 3825 N N . ASN A 1 490 ? 7.669 16.843 -7.968 1.00 96.19 490 ASN A N 1
ATOM 3826 C CA . ASN A 1 490 ? 8.917 17.312 -7.356 1.00 96.19 490 ASN A CA 1
ATOM 3827 C C . ASN A 1 490 ? 9.896 16.216 -6.882 1.00 96.19 490 ASN A C 1
ATOM 3829 O O . ASN A 1 490 ? 10.517 16.347 -5.828 1.00 96.19 490 ASN A O 1
ATOM 3833 N N . MET A 1 491 ? 10.106 15.181 -7.690 1.00 96.75 491 MET A N 1
ATOM 3834 C CA . MET A 1 491 ? 11.148 14.176 -7.477 1.00 96.75 491 MET A CA 1
ATOM 3835 C C . MET A 1 491 ? 12.543 14.820 -7.472 1.00 96.75 491 MET A C 1
ATOM 3837 O O . MET A 1 491 ? 12.896 15.554 -8.402 1.00 96.75 491 MET A O 1
ATOM 3841 N N . THR A 1 492 ? 13.345 14.553 -6.434 1.00 92.00 492 THR A N 1
ATOM 3842 C CA . THR A 1 492 ? 14.686 15.141 -6.231 1.00 92.00 492 THR A CA 1
ATOM 3843 C C . THR A 1 492 ? 15.772 14.082 -6.063 1.00 92.00 492 THR A C 1
ATOM 3845 O O . THR A 1 492 ? 15.544 13.066 -5.413 1.00 92.00 492 THR A O 1
ATOM 3848 N N . GLY A 1 493 ? 16.984 14.382 -6.538 1.00 90.38 493 GLY A N 1
ATOM 3849 C CA . GLY A 1 493 ? 18.142 13.489 -6.451 1.00 90.38 493 GLY A CA 1
ATOM 3850 C C . GLY A 1 493 ? 18.314 12.648 -7.713 1.00 90.38 493 GLY A C 1
ATOM 3851 O O . GLY A 1 493 ? 17.338 12.185 -8.295 1.00 90.38 493 GLY A O 1
ATOM 3852 N N . ASN A 1 494 ? 19.559 12.478 -8.154 1.00 92.31 494 ASN A N 1
ATOM 3853 C CA . ASN A 1 494 ? 19.871 11.703 -9.356 1.00 92.31 494 ASN A CA 1
ATOM 3854 C C . ASN A 1 494 ? 19.370 10.264 -9.203 1.00 92.31 494 ASN A C 1
ATOM 3856 O O . ASN A 1 494 ? 19.536 9.668 -8.136 1.00 92.31 494 ASN A O 1
ATOM 3860 N N . GLY A 1 495 ? 18.752 9.716 -10.250 1.00 91.19 495 GLY A N 1
ATOM 3861 C CA . GLY A 1 495 ? 18.187 8.369 -10.177 1.00 91.19 495 GLY A CA 1
ATOM 3862 C C . GLY A 1 495 ? 16.916 8.277 -9.329 1.00 91.19 495 GLY A C 1
ATOM 3863 O O . GLY A 1 495 ? 16.564 7.179 -8.908 1.00 91.19 495 GLY A O 1
ATOM 3864 N N . ALA A 1 496 ? 16.252 9.398 -9.010 1.00 93.06 496 ALA A N 1
ATOM 3865 C CA . ALA A 1 496 ? 15.039 9.376 -8.195 1.00 93.06 496 ALA A CA 1
ATOM 3866 C C . ALA A 1 496 ? 13.976 8.465 -8.816 1.00 93.06 496 ALA A C 1
ATOM 3868 O O . ALA A 1 496 ? 13.682 8.558 -10.011 1.00 93.06 496 ALA A O 1
ATOM 3869 N N . THR A 1 497 ? 13.374 7.626 -7.975 1.00 94.00 497 THR A N 1
ATOM 3870 C CA . THR A 1 497 ? 12.330 6.686 -8.368 1.00 94.00 497 THR A CA 1
ATOM 3871 C C . THR A 1 497 ? 11.011 6.983 -7.672 1.00 94.00 497 THR A C 1
ATOM 3873 O O . THR A 1 497 ? 10.978 7.417 -6.518 1.00 94.00 497 THR A O 1
ATOM 3876 N N . ASP A 1 498 ? 9.915 6.758 -8.390 1.00 94.12 498 ASP A N 1
ATOM 3877 C CA . ASP A 1 498 ? 8.560 6.747 -7.841 1.00 94.12 498 ASP A CA 1
ATOM 3878 C C . ASP A 1 498 ? 7.638 5.919 -8.742 1.00 94.12 498 ASP A C 1
ATOM 3880 O O . ASP A 1 498 ? 8.026 5.494 -9.833 1.00 94.12 498 ASP A O 1
ATOM 3884 N N . LYS A 1 499 ? 6.404 5.689 -8.304 1.00 94.56 499 LYS A N 1
ATOM 3885 C CA . LYS A 1 499 ? 5.394 4.996 -9.089 1.00 94.56 499 LYS A CA 1
ATOM 3886 C C . LYS A 1 499 ? 3.995 5.541 -8.865 1.00 94.56 499 LYS A C 1
ATOM 3888 O O . LYS A 1 499 ? 3.625 5.967 -7.775 1.00 94.56 499 LYS A O 1
ATOM 3893 N N . PHE A 1 500 ? 3.171 5.453 -9.899 1.00 94.88 500 PHE A N 1
ATOM 3894 C CA . PHE A 1 500 ? 1.773 5.866 -9.843 1.00 94.88 500 PHE A CA 1
ATOM 3895 C C . PHE A 1 500 ? 0.887 4.932 -10.662 1.00 94.88 500 PHE A C 1
ATOM 3897 O O . PHE A 1 500 ? 1.353 4.199 -11.531 1.00 94.88 500 PHE A O 1
ATOM 3904 N N . GLN A 1 501 ? -0.417 4.963 -10.383 1.00 94.38 501 GLN A N 1
ATOM 3905 C CA . GLN A 1 501 ? -1.407 4.237 -11.174 1.00 94.38 501 GLN A CA 1
ATOM 3906 C C . GLN A 1 501 ? -2.129 5.168 -12.140 1.00 94.38 501 GLN A C 1
ATOM 3908 O O . GLN A 1 501 ? -2.541 6.262 -11.744 1.00 94.38 501 GLN A O 1
ATOM 3913 N N . ILE A 1 502 ? -2.341 4.720 -13.376 1.00 96.62 502 ILE A N 1
ATOM 3914 C CA . ILE A 1 502 ? -3.016 5.502 -14.414 1.00 96.62 502 ILE A CA 1
ATOM 3915 C C . ILE A 1 502 ? -3.941 4.621 -15.268 1.00 96.62 502 ILE A C 1
ATOM 3917 O O . ILE A 1 502 ? -3.556 3.510 -15.644 1.00 96.62 502 ILE A O 1
ATOM 3921 N N . PRO A 1 503 ? -5.193 5.050 -15.525 1.00 96.19 503 PRO A N 1
ATOM 3922 C CA . PRO A 1 503 ? -6.069 4.360 -16.458 1.00 96.19 503 PRO A CA 1
ATOM 3923 C C . PRO A 1 503 ? -5.743 4.783 -17.894 1.00 96.19 503 PRO A C 1
ATOM 3925 O O . PRO A 1 503 ? -5.682 5.975 -18.179 1.00 96.19 503 PRO A O 1
ATOM 3928 N N . ILE A 1 504 ? -5.607 3.806 -18.786 1.00 96.94 504 ILE A N 1
ATOM 3929 C CA . ILE A 1 504 ? -5.494 4.000 -20.233 1.00 96.94 504 ILE A CA 1
ATOM 3930 C C . ILE A 1 504 ? -6.852 3.707 -20.866 1.00 96.94 504 ILE A C 1
ATOM 3932 O O . ILE A 1 504 ? -7.448 2.651 -20.610 1.00 96.94 504 ILE A O 1
ATOM 3936 N N . THR A 1 505 ? -7.368 4.663 -21.639 1.00 94.06 505 THR A N 1
ATOM 3937 C CA . THR A 1 505 ? -8.743 4.636 -22.178 1.00 94.06 505 THR A CA 1
ATOM 3938 C C . THR A 1 505 ? -8.833 4.763 -23.694 1.00 94.06 505 THR A C 1
ATOM 3940 O O . THR A 1 505 ? -9.854 4.385 -24.267 1.00 94.06 505 THR A O 1
ATOM 3943 N N . ASP A 1 506 ? -7.793 5.278 -24.330 1.00 91.69 506 ASP A N 1
ATOM 3944 C CA . ASP A 1 506 ? -7.677 5.555 -25.765 1.00 91.69 506 ASP A CA 1
ATOM 3945 C C . ASP A 1 506 ? -6.627 4.676 -26.459 1.00 91.69 506 ASP A C 1
ATOM 3947 O O . ASP A 1 506 ? -6.395 4.820 -27.656 1.00 91.69 506 ASP A O 1
ATOM 3951 N N . GLY A 1 507 ? -6.049 3.715 -25.738 1.00 92.38 507 GLY A N 1
ATOM 3952 C CA . GLY A 1 507 ? -5.089 2.766 -26.286 1.00 92.38 507 GLY A CA 1
ATOM 3953 C C . GLY A 1 507 ? -3.635 3.244 -26.290 1.00 92.38 507 GLY A C 1
ATOM 3954 O O . GLY A 1 507 ? -2.790 2.532 -26.828 1.00 92.38 507 GLY A O 1
ATOM 3955 N N . GLN A 1 508 ? -3.319 4.404 -25.706 1.00 96.81 508 GLN A N 1
ATOM 3956 C CA . GLN A 1 508 ? -1.956 4.936 -25.669 1.00 96.81 508 GLN A CA 1
ATOM 3957 C C . GLN A 1 508 ? -1.677 5.629 -24.327 1.00 96.81 508 GLN A C 1
ATOM 3959 O O . GLN A 1 508 ? -2.572 6.187 -23.706 1.00 96.81 508 GLN A O 1
ATOM 3964 N N . LEU A 1 509 ? -0.435 5.559 -23.851 1.00 98.44 509 LEU A N 1
ATOM 3965 C CA . LEU A 1 509 ? 0.075 6.406 -22.773 1.00 98.44 509 LEU A CA 1
ATOM 3966 C C . LEU A 1 509 ? 0.980 7.476 -23.379 1.00 98.44 509 LEU A C 1
ATOM 3968 O O . LEU A 1 509 ? 1.946 7.137 -24.064 1.00 98.44 509 LEU A O 1
ATOM 3972 N N . ASN A 1 510 ? 0.719 8.739 -23.054 1.00 98.56 510 ASN A N 1
ATOM 3973 C CA . ASN A 1 510 ? 1.567 9.881 -23.383 1.00 98.56 510 ASN A CA 1
ATOM 3974 C C . ASN A 1 510 ? 2.182 10.441 -22.096 1.00 98.56 510 ASN A C 1
ATOM 3976 O O . ASN A 1 510 ? 1.480 11.014 -21.258 1.00 98.56 510 ASN A O 1
ATOM 3980 N N . ILE A 1 511 ? 3.496 10.283 -21.929 1.00 98.75 511 ILE A N 1
ATOM 3981 C CA . ILE A 1 511 ? 4.219 10.638 -20.700 1.00 98.75 511 ILE A CA 1
ATOM 3982 C C . ILE A 1 511 ? 5.424 11.535 -20.989 1.00 98.75 511 ILE A C 1
ATOM 3984 O O . ILE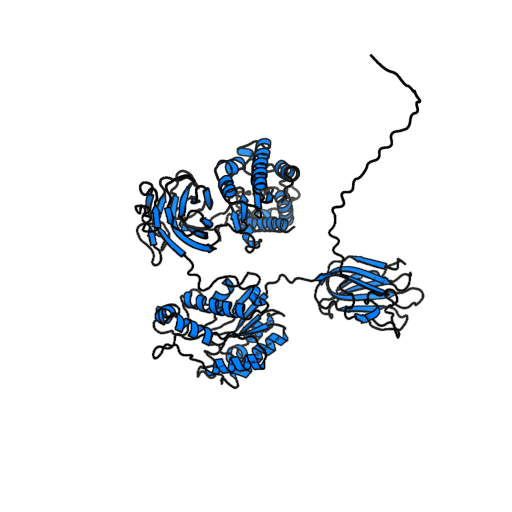 A 1 511 ? 6.129 11.366 -21.979 1.00 98.75 511 ILE A O 1
ATOM 3988 N N . LEU A 1 512 ? 5.685 12.494 -20.104 1.00 98.69 512 LEU A N 1
ATOM 3989 C CA . LEU A 1 512 ? 6.896 13.304 -20.103 1.00 98.69 512 LEU A CA 1
ATOM 3990 C C . LEU A 1 512 ? 7.376 13.591 -18.681 1.00 98.69 512 LEU A C 1
ATOM 3992 O O . LEU A 1 512 ? 6.603 13.563 -17.720 1.00 98.69 512 LEU A O 1
ATOM 3996 N N . VAL A 1 513 ? 8.650 13.953 -18.557 1.00 98.50 513 VAL A N 1
ATOM 3997 C CA . VAL A 1 513 ? 9.141 14.643 -17.362 1.00 98.50 513 VAL A CA 1
ATOM 3998 C C . VAL A 1 513 ? 9.118 16.150 -17.597 1.00 98.50 513 VAL A C 1
ATOM 4000 O O . VAL A 1 513 ? 9.336 16.635 -18.707 1.00 98.50 513 VAL A O 1
ATOM 4003 N N . THR A 1 514 ? 8.778 16.903 -16.560 1.00 97.50 514 THR A N 1
ATOM 4004 C CA . THR A 1 514 ? 8.480 18.329 -16.660 1.00 97.50 514 THR A CA 1
ATOM 4005 C C . THR A 1 514 ? 8.965 19.101 -15.434 1.00 97.50 514 THR A C 1
ATOM 4007 O O . THR A 1 514 ? 9.581 18.551 -14.517 1.00 97.50 514 THR A O 1
ATOM 4010 N N . GLU A 1 515 ? 8.714 20.404 -15.440 1.00 93.25 515 GLU A N 1
ATOM 4011 C CA . GLU A 1 515 ? 9.269 21.349 -14.495 1.00 93.25 515 GLU A CA 1
ATOM 4012 C C . GLU A 1 515 ? 8.852 21.033 -13.055 1.00 93.25 515 GLU A C 1
ATOM 4014 O O . GLU A 1 515 ? 7.678 21.047 -12.697 1.00 93.25 515 GLU A O 1
ATOM 4019 N N . GLY A 1 516 ? 9.846 20.742 -12.213 1.00 89.88 516 GLY A N 1
ATOM 4020 C CA . GLY A 1 516 ? 9.723 20.851 -10.757 1.00 89.88 516 GLY A CA 1
ATOM 4021 C C . GLY A 1 516 ? 10.487 22.064 -10.216 1.00 89.88 516 GLY A C 1
ATOM 4022 O O . GLY A 1 516 ? 10.085 22.712 -9.246 1.00 89.88 516 GLY A O 1
ATOM 4023 N N . LYS A 1 517 ? 11.619 22.411 -10.837 1.00 90.81 517 LYS A N 1
ATOM 4024 C CA . LYS A 1 517 ? 12.362 23.651 -10.586 1.00 90.81 517 LYS A CA 1
ATOM 4025 C C . LYS A 1 517 ? 12.783 24.275 -11.909 1.00 90.81 517 LYS A C 1
ATOM 4027 O O . LYS A 1 517 ? 13.515 23.648 -12.671 1.00 90.81 517 LYS A O 1
ATOM 4032 N N . ALA A 1 518 ? 12.369 25.519 -12.122 1.00 89.19 518 ALA A N 1
ATOM 4033 C CA . ALA A 1 518 ? 12.659 26.249 -13.345 1.00 89.19 518 ALA A CA 1
ATOM 4034 C C . ALA A 1 518 ? 14.158 26.361 -13.648 1.00 89.19 518 ALA A C 1
ATOM 4036 O O . ALA A 1 518 ? 14.995 26.495 -12.746 1.00 89.19 518 ALA A O 1
ATOM 4037 N N . GLY A 1 519 ? 14.487 26.286 -14.940 1.00 90.00 519 GLY A N 1
ATOM 4038 C CA . GLY A 1 519 ? 15.857 26.396 -15.450 1.00 90.00 519 GLY A CA 1
ATOM 4039 C C . GLY A 1 519 ? 16.766 25.203 -15.127 1.00 90.00 519 GLY A C 1
ATOM 4040 O O . GLY A 1 519 ? 17.989 25.354 -15.119 1.00 90.00 519 GLY A O 1
ATOM 4041 N N . LYS A 1 520 ? 16.203 24.030 -14.814 1.00 93.69 520 LYS A N 1
ATOM 4042 C CA . LYS A 1 520 ? 16.949 22.782 -14.585 1.00 93.69 520 LYS A CA 1
ATOM 4043 C C . LYS A 1 520 ? 16.648 21.749 -15.668 1.00 93.69 520 LYS A C 1
ATOM 4045 O O . LYS A 1 520 ? 15.689 21.886 -16.415 1.00 93.69 520 LYS A O 1
ATOM 4050 N N . ALA A 1 521 ? 17.518 20.747 -15.779 1.00 92.50 521 ALA A N 1
ATOM 4051 C CA . ALA A 1 521 ? 17.315 19.638 -16.702 1.00 92.50 521 ALA A CA 1
ATOM 4052 C C . ALA A 1 521 ? 16.234 18.689 -16.164 1.00 92.50 521 ALA A C 1
ATOM 4054 O O . ALA A 1 521 ? 16.234 18.371 -14.972 1.00 92.50 521 ALA A O 1
ATOM 4055 N N . PHE A 1 522 ? 15.351 18.234 -17.055 1.00 97.56 522 PHE A N 1
ATOM 4056 C CA . PHE A 1 522 ? 14.309 17.247 -16.773 1.00 97.56 522 PHE A CA 1
ATOM 4057 C C . PHE A 1 522 ? 14.630 15.989 -17.570 1.00 97.56 522 PHE A C 1
ATOM 4059 O O . PHE A 1 522 ? 14.530 15.981 -18.800 1.00 97.56 522 PHE A O 1
ATOM 4066 N N . THR A 1 523 ? 15.098 14.964 -16.865 1.00 98.25 523 THR A N 1
ATOM 4067 C CA . THR A 1 523 ? 15.690 13.761 -17.454 1.00 98.25 523 THR A CA 1
ATOM 4068 C C . THR A 1 523 ? 14.940 12.506 -17.022 1.00 98.25 523 THR A C 1
ATOM 4070 O O . THR A 1 523 ? 14.474 12.407 -15.887 1.00 98.25 523 THR A O 1
ATOM 4073 N N . LEU A 1 524 ? 14.825 11.543 -17.931 1.00 98.56 524 LEU A N 1
ATOM 4074 C CA . LEU A 1 524 ? 14.175 10.253 -17.719 1.00 98.56 524 LEU A CA 1
ATOM 4075 C C . LEU A 1 524 ? 15.145 9.146 -18.130 1.00 98.56 524 LEU A C 1
ATOM 4077 O O . LEU A 1 524 ? 15.631 9.174 -19.257 1.00 98.56 524 LEU A O 1
ATOM 4081 N N . SER A 1 525 ? 15.411 8.211 -17.223 1.00 98.50 525 SER A N 1
ATOM 4082 C CA . SER A 1 525 ? 16.332 7.090 -17.437 1.00 98.50 525 SER A CA 1
ATOM 4083 C C . SER A 1 525 ? 15.594 5.787 -17.712 1.00 98.50 525 SER A C 1
ATOM 4085 O O . SER A 1 525 ? 15.920 5.091 -18.659 1.00 98.50 525 SER A O 1
ATOM 4087 N N . ALA A 1 526 ? 14.535 5.472 -16.959 1.00 98.00 526 ALA A N 1
ATOM 4088 C CA . ALA A 1 526 ? 13.781 4.241 -17.192 1.00 98.00 526 ALA A CA 1
ATOM 4089 C C . ALA A 1 526 ? 12.281 4.388 -16.924 1.00 98.00 526 ALA A C 1
ATOM 4091 O O . ALA A 1 526 ? 11.851 5.173 -16.071 1.00 98.00 526 ALA A O 1
ATOM 4092 N N . LEU A 1 527 ? 11.492 3.575 -17.632 1.00 98.31 527 LEU A N 1
ATOM 4093 C CA . LEU A 1 527 ? 10.077 3.339 -17.347 1.00 98.31 527 LEU A CA 1
ATOM 4094 C C . LEU A 1 527 ? 9.787 1.843 -17.278 1.00 98.31 527 LEU A C 1
ATOM 4096 O O . LEU A 1 527 ? 10.144 1.088 -18.183 1.00 98.31 527 LEU A O 1
ATOM 4100 N N . GLU A 1 528 ? 9.053 1.437 -16.245 1.00 95.50 528 GLU A N 1
ATOM 4101 C CA . GLU A 1 528 ? 8.430 0.115 -16.171 1.00 95.50 528 GLU A CA 1
ATOM 4102 C C . GLU A 1 528 ? 6.914 0.268 -16.080 1.00 95.50 528 GLU A C 1
ATOM 4104 O O . GLU A 1 528 ? 6.394 0.938 -15.187 1.00 95.50 528 GLU A O 1
ATOM 4109 N N . ILE A 1 529 ? 6.192 -0.345 -17.015 1.00 96.81 529 ILE A N 1
ATOM 4110 C CA . ILE A 1 529 ? 4.747 -0.183 -17.168 1.00 96.81 529 ILE A CA 1
ATOM 4111 C C . ILE A 1 529 ? 4.094 -1.548 -17.055 1.00 96.81 529 ILE A C 1
ATOM 4113 O O . ILE A 1 529 ? 4.221 -2.392 -17.939 1.00 96.81 529 ILE A O 1
ATOM 4117 N N . THR A 1 530 ? 3.352 -1.744 -15.974 1.00 89.19 530 THR A N 1
ATOM 4118 C CA . THR A 1 530 ? 2.718 -3.014 -15.637 1.00 89.19 530 THR A CA 1
ATOM 4119 C C . THR A 1 530 ? 1.203 -2.880 -15.675 1.00 89.19 530 THR A C 1
ATOM 4121 O O . THR A 1 530 ? 0.632 -2.077 -14.934 1.00 89.19 530 THR A O 1
ATOM 4124 N N . LYS A 1 531 ? 0.519 -3.699 -16.484 1.00 85.50 531 LYS A N 1
ATOM 4125 C CA . LYS A 1 531 ? -0.949 -3.785 -16.428 1.00 85.50 531 LYS A CA 1
ATOM 4126 C C . LYS A 1 531 ? -1.374 -4.452 -15.120 1.00 85.50 531 LYS A C 1
ATOM 4128 O O . LYS A 1 531 ? -0.919 -5.549 -14.807 1.00 85.50 531 LYS A O 1
ATOM 4133 N N . ILE A 1 532 ? -2.254 -3.795 -14.366 1.00 84.06 532 ILE A N 1
ATOM 4134 C CA . ILE A 1 532 ? -2.759 -4.286 -13.072 1.00 84.06 532 ILE A CA 1
ATOM 4135 C C . ILE A 1 532 ? -4.263 -4.593 -13.082 1.00 84.06 532 ILE A C 1
ATOM 4137 O O . ILE A 1 532 ? -4.775 -5.172 -12.126 1.00 84.06 532 ILE A O 1
ATOM 4141 N N . SER A 1 533 ? -4.989 -4.185 -14.128 1.00 81.94 533 SER A N 1
ATOM 4142 C CA . SER A 1 533 ? -6.401 -4.529 -14.343 1.00 81.94 533 SER A CA 1
ATOM 4143 C C . SER A 1 533 ? -6.814 -4.261 -15.791 1.00 81.94 533 SER A C 1
ATOM 4145 O O . SER A 1 533 ? -6.393 -3.270 -16.385 1.00 81.94 533 SER A O 1
ATOM 4147 N N . ASP A 1 534 ? -7.721 -5.070 -16.340 1.00 82.44 534 ASP A N 1
ATOM 4148 C CA . ASP A 1 534 ? -8.384 -4.786 -17.625 1.00 82.44 534 ASP A CA 1
ATOM 4149 C C . ASP A 1 534 ? -9.404 -3.643 -17.543 1.00 82.44 534 ASP A C 1
ATOM 4151 O O . ASP A 1 534 ? -9.836 -3.099 -18.558 1.00 82.44 534 ASP A O 1
ATOM 4155 N N . LYS A 1 535 ? -9.804 -3.241 -16.333 1.00 83.88 535 LYS A N 1
ATOM 4156 C CA . LYS A 1 535 ? -10.708 -2.103 -16.146 1.00 83.88 535 LYS A CA 1
ATOM 4157 C C . LYS A 1 535 ? -9.905 -0.811 -16.183 1.00 83.88 535 LYS A C 1
ATOM 4159 O O . LYS A 1 535 ? -9.104 -0.568 -15.287 1.00 83.88 535 LYS A O 1
ATOM 4164 N N . SER A 1 536 ? -10.210 0.063 -17.134 1.00 88.38 536 SER A N 1
ATOM 4165 C CA . SER A 1 536 ? -9.655 1.417 -17.265 1.00 88.38 536 SER A CA 1
ATOM 4166 C C . SER A 1 536 ? -10.237 2.406 -16.242 1.00 88.38 536 SER A C 1
ATOM 4168 O O . SER A 1 536 ? -10.748 3.474 -16.570 1.00 88.38 536 SER A O 1
ATOM 4170 N N . LYS A 1 537 ? -10.212 2.033 -14.958 1.00 87.25 537 LYS A N 1
ATOM 4171 C CA . LYS A 1 537 ? -10.694 2.863 -13.848 1.00 87.25 537 LYS A CA 1
ATOM 4172 C C . LYS A 1 537 ? -9.690 2.844 -12.714 1.00 87.25 537 LYS A C 1
ATOM 4174 O O . LYS A 1 537 ? -9.225 1.777 -12.325 1.00 87.25 537 LYS A O 1
ATOM 4179 N N . THR A 1 538 ? -9.409 4.015 -12.150 1.00 87.38 538 THR A N 1
ATOM 4180 C CA . THR A 1 538 ? -8.598 4.119 -10.937 1.00 87.38 538 THR A CA 1
ATOM 4181 C C . THR A 1 538 ? -9.279 3.406 -9.772 1.00 87.38 538 THR A C 1
ATOM 4183 O O . THR A 1 538 ? -10.511 3.395 -9.654 1.00 87.38 538 THR A O 1
ATOM 4186 N N . ASN A 1 539 ? -8.460 2.841 -8.883 1.00 87.62 539 ASN A N 1
ATOM 4187 C CA . ASN A 1 539 ? -8.905 2.409 -7.561 1.00 87.62 539 ASN A CA 1
ATOM 4188 C C . ASN A 1 539 ? -9.503 3.599 -6.786 1.00 87.62 539 ASN A C 1
ATOM 4190 O O . ASN A 1 539 ? -9.417 4.750 -7.233 1.00 87.62 539 ASN A O 1
ATOM 4194 N N . LYS A 1 540 ? -10.146 3.347 -5.637 1.00 91.44 540 LYS A N 1
ATOM 4195 C CA . LYS A 1 540 ? -10.479 4.479 -4.763 1.00 91.44 540 LYS A CA 1
ATOM 4196 C C . LYS A 1 540 ? -9.173 5.147 -4.350 1.00 91.44 540 LYS A C 1
ATOM 4198 O O . LYS A 1 540 ? -8.200 4.446 -4.079 1.00 91.44 540 LYS A O 1
ATOM 4203 N N . THR A 1 541 ? -9.154 6.467 -4.294 1.00 94.50 541 THR A N 1
ATOM 4204 C CA . THR A 1 541 ? -7.923 7.220 -4.049 1.00 94.50 541 THR A CA 1
ATOM 4205 C C . THR A 1 541 ? -8.143 8.272 -2.975 1.00 94.50 541 THR A C 1
ATOM 4207 O O . THR A 1 541 ? -9.182 8.930 -2.931 1.00 94.50 541 THR A O 1
ATOM 4210 N N . ILE A 1 542 ? -7.157 8.420 -2.100 1.00 96.50 542 ILE A N 1
ATOM 4211 C CA . ILE A 1 542 ? -6.981 9.572 -1.228 1.00 96.50 542 ILE A CA 1
ATOM 4212 C C . ILE A 1 542 ? -5.974 10.484 -1.922 1.00 96.50 542 ILE A C 1
ATOM 4214 O O . ILE A 1 542 ? -4.804 10.127 -2.061 1.00 96.50 542 ILE A O 1
ATOM 4218 N N . TYR A 1 543 ? -6.445 11.635 -2.382 1.00 98.31 543 TYR A N 1
ATOM 4219 C CA . TYR A 1 543 ? -5.602 12.704 -2.896 1.00 98.31 543 TYR A CA 1
ATOM 4220 C C . TYR A 1 543 ? -5.229 13.621 -1.737 1.00 98.31 543 TYR A C 1
ATOM 4222 O O . TYR A 1 543 ? -6.117 14.072 -1.015 1.00 98.31 543 TYR A O 1
ATOM 4230 N N . ILE A 1 544 ? -3.939 13.876 -1.551 1.00 98.44 544 ILE A N 1
ATOM 4231 C CA . ILE A 1 544 ? -3.431 14.780 -0.518 1.00 98.44 544 ILE A CA 1
ATOM 4232 C C . ILE A 1 544 ? -2.916 16.038 -1.208 1.00 98.44 544 ILE A C 1
ATOM 4234 O O . ILE A 1 544 ? -2.236 15.957 -2.229 1.00 98.44 544 ILE A O 1
ATOM 4238 N N . SER A 1 545 ? -3.258 17.195 -0.660 1.00 98.31 545 SER A N 1
ATOM 4239 C CA . SER A 1 545 ? -2.729 18.489 -1.081 1.00 98.31 545 SER A CA 1
ATOM 4240 C C . SER A 1 545 ? -2.190 19.255 0.109 1.00 98.31 545 SER A C 1
ATOM 4242 O O . SER A 1 545 ? -2.756 19.175 1.201 1.00 98.31 545 SER A O 1
ATOM 4244 N N . GLY A 1 546 ? -1.139 20.019 -0.147 1.00 98.00 546 GLY A N 1
ATOM 4245 C CA . GLY A 1 546 ? -0.553 20.926 0.815 1.00 98.00 546 GLY A CA 1
ATOM 4246 C C . GLY A 1 546 ? 0.829 21.399 0.410 1.00 98.00 546 GLY A C 1
ATOM 4247 O O . GLY A 1 546 ? 1.191 21.395 -0.773 1.00 98.00 546 GLY A O 1
ATOM 4248 N N . ASP A 1 547 ? 1.594 21.811 1.411 1.00 97.38 547 ASP A N 1
ATOM 4249 C CA . ASP A 1 547 ? 2.880 22.476 1.247 1.00 97.38 547 ASP A CA 1
ATOM 4250 C C . ASP A 1 547 ? 4.086 21.580 1.600 1.00 97.38 547 ASP A C 1
ATOM 4252 O O . ASP A 1 547 ? 4.037 20.351 1.509 1.00 97.38 547 ASP A O 1
ATOM 4256 N N . SER A 1 548 ? 5.206 22.201 1.990 1.00 97.50 548 SER A N 1
ATOM 4257 C CA . SER A 1 548 ? 6.456 21.532 2.363 1.00 97.50 548 SER A CA 1
ATOM 4258 C C . SER A 1 548 ? 6.342 20.650 3.602 1.00 97.50 548 SER A C 1
ATOM 4260 O O . SER A 1 548 ? 7.200 19.790 3.799 1.00 97.50 548 SER A O 1
ATOM 4262 N N . THR A 1 549 ? 5.334 20.851 4.445 1.00 98.44 549 THR A N 1
ATOM 4263 C CA . THR A 1 549 ? 5.105 20.032 5.639 1.00 98.44 549 THR A CA 1
ATOM 4264 C C . THR A 1 549 ? 4.196 18.829 5.377 1.00 98.44 549 THR A C 1
ATOM 4266 O O . THR A 1 549 ? 4.072 17.944 6.228 1.00 98.44 549 THR A O 1
ATOM 4269 N N . VAL A 1 550 ? 3.624 18.760 4.171 1.00 98.69 550 VAL A N 1
ATOM 4270 C CA . VAL A 1 550 ? 2.732 17.692 3.710 1.00 98.69 550 VAL A CA 1
ATOM 4271 C C . VAL A 1 550 ? 3.420 16.806 2.672 1.00 98.69 550 VAL A C 1
ATOM 4273 O O . VAL A 1 550 ? 3.323 15.589 2.786 1.00 98.69 550 VAL A O 1
ATOM 4276 N N . CYS A 1 551 ? 4.172 17.407 1.743 1.00 98.00 551 CYS A N 1
ATOM 4277 C CA . CYS A 1 551 ? 4.658 16.758 0.526 1.00 98.00 551 CYS A CA 1
ATOM 4278 C C . CYS A 1 551 ? 5.687 15.635 0.694 1.00 98.00 551 CYS A C 1
ATOM 4280 O O . CYS A 1 551 ? 6.416 15.546 1.685 1.00 98.00 551 CYS A O 1
ATOM 4282 N N . ASN A 1 552 ? 5.820 14.852 -0.378 1.00 97.25 552 ASN A N 1
ATOM 4283 C CA . ASN A 1 552 ? 6.907 13.904 -0.573 1.00 97.25 552 ASN A CA 1
ATOM 4284 C C . ASN A 1 552 ? 8.283 14.590 -0.668 1.00 97.25 552 ASN A C 1
ATOM 4286 O O . ASN A 1 552 ? 8.442 15.652 -1.275 1.00 97.25 552 ASN A O 1
ATOM 4290 N N . TYR A 1 553 ? 9.289 13.916 -0.117 1.00 94.94 553 TYR A N 1
ATOM 4291 C CA . TYR A 1 553 ? 10.719 14.180 -0.253 1.00 94.94 553 TYR A CA 1
ATOM 4292 C C . TYR A 1 553 ? 11.429 12.894 -0.674 1.00 94.94 553 TYR A C 1
ATOM 4294 O O . TYR A 1 553 ? 11.042 11.800 -0.259 1.00 94.94 553 TYR A O 1
ATOM 4302 N N . TYR A 1 554 ? 12.496 13.027 -1.463 1.00 92.44 554 TYR A N 1
ATOM 4303 C CA . TYR A 1 554 ? 13.179 11.893 -2.087 1.00 92.44 554 TYR A CA 1
ATOM 4304 C C . TYR A 1 554 ? 14.621 11.725 -1.570 1.00 92.44 554 TYR A C 1
ATOM 4306 O O . TYR A 1 554 ? 15.269 12.732 -1.269 1.00 92.44 554 TYR A O 1
ATOM 4314 N N . PRO A 1 555 ? 15.140 10.481 -1.476 1.00 92.00 555 PRO A N 1
ATOM 4315 C CA . PRO A 1 555 ? 14.451 9.215 -1.772 1.00 92.00 555 PRO A CA 1
ATOM 4316 C C . PRO A 1 555 ? 13.300 8.919 -0.796 1.00 92.00 555 PRO A C 1
ATOM 4318 O O . PRO A 1 555 ? 13.421 9.167 0.404 1.00 92.00 555 PRO A O 1
ATOM 4321 N N . ILE A 1 556 ? 12.178 8.404 -1.313 1.00 83.69 556 ILE A N 1
ATOM 4322 C CA . ILE A 1 556 ? 10.893 8.354 -0.589 1.00 83.69 556 ILE A CA 1
ATOM 4323 C C . ILE A 1 556 ? 10.961 7.555 0.725 1.00 83.69 556 ILE A C 1
ATOM 4325 O O . ILE A 1 556 ? 10.300 7.893 1.712 1.00 83.69 556 ILE A O 1
ATOM 4329 N N . ASP A 1 557 ? 11.829 6.549 0.791 1.00 80.69 557 ASP A N 1
ATOM 4330 C CA . ASP A 1 557 ? 11.965 5.680 1.961 1.00 80.69 557 ASP A CA 1
ATOM 4331 C C . ASP A 1 557 ? 12.964 6.201 3.002 1.00 80.69 557 ASP A C 1
ATOM 4333 O O . ASP A 1 557 ? 12.876 5.835 4.174 1.00 80.69 557 ASP A O 1
ATOM 4337 N N . THR A 1 558 ? 13.894 7.078 2.611 1.00 84.38 558 THR A N 1
ATOM 4338 C CA . THR A 1 558 ? 15.059 7.436 3.442 1.00 84.38 558 THR A CA 1
ATOM 4339 C C . THR A 1 558 ? 15.254 8.934 3.663 1.00 84.38 558 THR A C 1
ATOM 4341 O O . THR A 1 558 ? 16.120 9.313 4.451 1.00 84.38 558 THR A O 1
ATOM 4344 N N . SER A 1 559 ? 14.457 9.801 3.029 1.00 87.25 559 SER A N 1
ATOM 4345 C CA . SER A 1 559 ? 14.574 11.257 3.176 1.00 87.25 559 SER A CA 1
ATOM 4346 C C . SER A 1 559 ? 14.517 11.706 4.647 1.00 87.25 559 SER A C 1
ATOM 4348 O O . SER A 1 559 ? 13.636 11.290 5.404 1.00 87.25 559 SER A O 1
ATOM 4350 N N . LEU A 1 560 ? 15.455 12.568 5.062 1.00 88.50 560 LEU A N 1
ATOM 4351 C CA . LEU A 1 560 ? 15.497 13.097 6.432 1.00 88.50 560 LEU A CA 1
ATOM 4352 C C . LEU A 1 560 ? 14.364 14.098 6.688 1.00 88.50 560 LEU A C 1
ATOM 4354 O O . LEU A 1 560 ? 13.671 13.998 7.698 1.00 88.50 560 LEU A O 1
ATOM 4358 N N . GLN A 1 561 ? 14.179 15.048 5.771 1.00 93.88 561 GLN A N 1
ATOM 4359 C CA . GLN A 1 561 ? 13.001 15.909 5.731 1.00 93.88 561 GLN A CA 1
ATOM 4360 C C . GLN A 1 561 ? 11.858 15.146 5.063 1.00 93.88 561 GLN A C 1
ATOM 4362 O O . GLN A 1 561 ? 12.083 14.370 4.130 1.00 93.88 561 GLN A O 1
ATOM 4367 N N . CYS A 1 562 ? 10.648 15.317 5.579 1.00 92.81 562 CYS A N 1
ATOM 4368 C CA . CYS A 1 562 ? 9.490 14.556 5.142 1.00 92.81 562 CYS A CA 1
ATOM 4369 C C . CYS A 1 562 ? 8.222 15.339 5.469 1.00 92.81 562 CYS A C 1
ATOM 4371 O O . CYS A 1 562 ? 8.119 15.910 6.555 1.00 92.81 562 CYS A O 1
ATOM 4373 N N . GLY A 1 563 ? 7.245 15.330 4.570 1.00 98.06 563 GLY A N 1
ATOM 4374 C CA . GLY A 1 563 ? 5.900 15.769 4.896 1.00 98.06 563 GLY A CA 1
ATOM 4375 C C . GLY A 1 563 ? 5.067 14.636 5.491 1.00 98.06 563 GLY A C 1
ATOM 4376 O O . GLY A 1 563 ? 5.371 13.453 5.309 1.00 98.06 563 GLY A O 1
ATOM 4377 N N . TRP A 1 564 ? 4.022 14.966 6.247 1.00 98.38 564 TRP A N 1
ATOM 4378 C CA . TRP A 1 564 ? 3.178 13.936 6.859 1.00 98.38 564 TRP A CA 1
ATOM 4379 C C . TRP A 1 564 ? 2.339 13.166 5.824 1.00 98.38 564 TRP A C 1
ATOM 4381 O O . TRP A 1 564 ? 2.014 12.000 6.059 1.00 98.38 564 TRP A O 1
ATOM 4391 N N . GLY A 1 565 ? 2.040 13.765 4.664 1.00 97.31 565 GLY A N 1
ATOM 4392 C CA . GLY A 1 565 ? 1.338 13.119 3.551 1.00 97.31 565 GLY A CA 1
ATOM 4393 C C . GLY A 1 565 ? 2.092 11.892 3.038 1.00 97.31 565 GLY A C 1
ATOM 4394 O O . GLY A 1 565 ? 1.508 10.810 2.935 1.00 97.31 565 GLY A O 1
ATOM 4395 N N . GLN A 1 566 ? 3.413 12.019 2.884 1.00 95.88 566 GLN A N 1
ATOM 4396 C CA . GLN A 1 566 ? 4.331 10.926 2.538 1.00 95.88 566 GLN A CA 1
ATOM 4397 C C . GLN A 1 566 ? 4.280 9.751 3.531 1.00 95.88 566 GLN A C 1
ATOM 4399 O O . GLN A 1 566 ? 4.471 8.597 3.147 1.00 95.88 566 GLN A O 1
ATOM 4404 N N . MET A 1 567 ? 4.043 10.016 4.823 1.00 94.94 567 MET A N 1
ATOM 4405 C CA . MET A 1 567 ? 4.034 8.990 5.881 1.00 94.94 567 MET A CA 1
ATOM 4406 C C . MET A 1 567 ? 2.643 8.393 6.132 1.00 94.94 567 MET A C 1
ATOM 4408 O O . MET A 1 567 ? 2.529 7.316 6.726 1.00 94.94 567 MET A O 1
ATOM 4412 N N . LEU A 1 568 ? 1.576 9.043 5.657 1.00 93.69 568 LEU A N 1
ATOM 4413 C CA . LEU A 1 568 ? 0.193 8.594 5.833 1.00 93.69 568 LEU A CA 1
ATOM 4414 C C . LEU A 1 568 ? -0.067 7.138 5.385 1.00 93.69 568 LEU A C 1
ATOM 4416 O O . LEU A 1 568 ? -0.795 6.435 6.100 1.00 93.69 568 LEU A O 1
ATOM 4420 N N . PRO A 1 569 ? 0.529 6.625 4.283 1.00 89.25 569 PRO A N 1
ATOM 4421 C CA . PRO A 1 569 ? 0.341 5.236 3.864 1.00 89.25 569 PRO A CA 1
ATOM 4422 C C . PRO A 1 569 ? 0.681 4.184 4.922 1.00 89.25 569 PRO A C 1
ATOM 4424 O O . PRO A 1 569 ? 0.076 3.114 4.916 1.00 89.25 569 PRO A O 1
ATOM 4427 N N . GLN A 1 570 ? 1.577 4.483 5.869 1.00 86.69 570 GLN A N 1
ATOM 4428 C CA . GLN A 1 570 ? 1.957 3.553 6.940 1.00 86.69 570 GLN A CA 1
ATOM 4429 C C . GLN A 1 570 ? 0.807 3.278 7.926 1.00 86.69 570 GLN A C 1
ATOM 4431 O O . GLN A 1 570 ? 0.770 2.231 8.571 1.00 86.69 570 GLN A O 1
ATOM 4436 N N . PHE A 1 571 ? -0.155 4.200 8.037 1.00 84.38 571 PHE A N 1
ATOM 4437 C CA . PHE A 1 571 ? -1.223 4.150 9.043 1.00 84.38 571 PHE A CA 1
ATOM 4438 C C . PHE A 1 571 ? -2.601 3.787 8.482 1.00 84.38 571 PHE A C 1
ATOM 4440 O O . PHE A 1 571 ? -3.530 3.487 9.252 1.00 84.38 571 PHE A O 1
ATOM 4447 N N . LEU A 1 572 ? -2.743 3.817 7.155 1.00 81.06 572 LEU A N 1
ATOM 4448 C CA . LEU A 1 572 ? -3.984 3.538 6.443 1.00 81.06 572 LEU A CA 1
ATOM 4449 C C . LEU A 1 572 ? -3.969 2.164 5.767 1.00 81.06 572 LEU A C 1
ATOM 4451 O O . LEU A 1 572 ? -2.946 1.512 5.562 1.00 81.06 572 LEU A O 1
ATOM 4455 N N . SER A 1 573 ? -5.165 1.670 5.452 1.00 61.88 573 SER A N 1
ATOM 4456 C CA . SER A 1 573 ? -5.315 0.421 4.721 1.00 61.88 573 SER A CA 1
ATOM 4457 C C . SER A 1 573 ? -5.137 0.615 3.224 1.00 61.88 573 SER A C 1
ATOM 4459 O O . SER A 1 573 ? -6.089 1.003 2.553 1.00 61.88 573 SER A O 1
ATOM 4461 N N . ASN A 1 574 ? -3.987 0.211 2.681 1.00 56.28 574 ASN A N 1
ATOM 4462 C CA . ASN A 1 574 ? -3.760 0.134 1.229 1.00 56.28 574 ASN A CA 1
ATOM 4463 C C . ASN A 1 574 ? -4.674 -0.876 0.492 1.00 56.28 574 ASN A C 1
ATOM 4465 O O . ASN A 1 574 ? -4.583 -1.017 -0.721 1.00 56.28 574 ASN A O 1
ATOM 4469 N N . LYS A 1 575 ? -5.566 -1.589 1.202 1.00 47.91 575 LYS A N 1
ATOM 4470 C CA . LYS A 1 575 ? -6.559 -2.495 0.595 1.00 47.91 575 LYS A CA 1
ATOM 4471 C C . LYS A 1 575 ? -7.725 -1.774 -0.063 1.00 47.91 575 LYS A C 1
ATOM 4473 O O . LYS A 1 575 ? -8.362 -2.353 -0.934 1.00 47.91 575 LYS A O 1
ATOM 4478 N N . GLU A 1 576 ? -8.067 -0.583 0.425 1.00 61.53 576 GLU A N 1
ATOM 4479 C CA . GLU A 1 576 ? -9.263 0.126 -0.035 1.00 61.53 576 GLU A CA 1
ATOM 4480 C C . GLU A 1 576 ? -8.920 1.388 -0.820 1.00 61.53 576 GLU A C 1
ATOM 4482 O O . GLU A 1 576 ? -9.651 1.700 -1.754 1.00 61.53 576 GLU A O 1
ATOM 4487 N N . TYR A 1 577 ? -7.813 2.063 -0.493 1.00 77.31 577 TYR A N 1
ATOM 4488 C CA . TYR A 1 577 ? -7.433 3.324 -1.120 1.00 77.31 577 TYR A CA 1
ATOM 4489 C C . TYR A 1 577 ? -5.990 3.303 -1.623 1.00 77.31 577 TYR A C 1
ATOM 4491 O O . TYR A 1 577 ? -5.082 2.878 -0.907 1.00 77.31 577 TYR A O 1
ATOM 4499 N N . GLN A 1 578 ? -5.790 3.825 -2.829 1.00 88.56 578 GLN A N 1
ATOM 4500 C CA . GLN A 1 578 ? -4.519 4.399 -3.248 1.00 88.56 578 GLN A CA 1
ATOM 4501 C C . GLN A 1 578 ? -4.296 5.729 -2.539 1.00 88.56 578 GLN A C 1
ATOM 4503 O O . GLN A 1 578 ? -5.258 6.426 -2.227 1.00 88.56 578 GLN A O 1
ATOM 4508 N N . ILE A 1 579 ? -3.042 6.095 -2.302 1.00 91.38 579 ILE A N 1
ATOM 4509 C CA . ILE A 1 579 ? -2.689 7.399 -1.739 1.00 91.38 579 ILE A CA 1
ATOM 4510 C C . ILE A 1 579 ? -1.833 8.119 -2.766 1.00 91.38 579 ILE A C 1
ATOM 4512 O O . ILE A 1 579 ? -0.838 7.576 -3.236 1.00 91.38 579 ILE A O 1
ATOM 4516 N N . ARG A 1 580 ? -2.261 9.322 -3.142 1.00 95.50 580 ARG A N 1
ATOM 4517 C CA . ARG A 1 580 ? -1.555 10.183 -4.086 1.00 95.50 580 ARG A CA 1
ATOM 4518 C C . ARG A 1 580 ? -1.295 11.513 -3.416 1.00 95.50 580 ARG A C 1
ATOM 4520 O O . ARG A 1 580 ? -2.211 12.324 -3.276 1.00 95.50 580 ARG A O 1
ATOM 4527 N N . ASP A 1 581 ? -0.057 11.696 -2.983 1.00 97.31 581 ASP A N 1
ATOM 4528 C CA . ASP A 1 581 ? 0.390 12.965 -2.441 1.00 97.31 581 ASP A CA 1
ATOM 4529 C C . ASP A 1 581 ? 0.756 13.916 -3.581 1.00 97.31 581 ASP A C 1
ATOM 4531 O O . ASP A 1 581 ? 1.725 13.706 -4.309 1.00 97.31 581 ASP A O 1
ATOM 4535 N N . MET A 1 582 ? -0.086 14.931 -3.762 1.00 98.00 582 MET A N 1
ATOM 4536 C CA . MET A 1 582 ? 0.074 15.973 -4.768 1.00 98.00 582 MET A CA 1
ATOM 4537 C C . MET A 1 582 ? 0.627 17.261 -4.151 1.00 98.00 582 MET A C 1
ATOM 4539 O O . MET A 1 582 ? 0.724 18.258 -4.861 1.00 98.00 582 MET A O 1
ATOM 4543 N N . ALA A 1 583 ? 0.958 17.280 -2.855 1.00 97.94 583 ALA A N 1
ATOM 4544 C CA . ALA A 1 583 ? 1.514 18.444 -2.178 1.00 97.94 583 ALA A CA 1
ATOM 4545 C C . ALA A 1 583 ? 2.916 18.799 -2.696 1.00 97.94 583 ALA A C 1
ATOM 4547 O O . ALA A 1 583 ? 3.654 17.952 -3.205 1.00 97.94 583 ALA A O 1
ATOM 4548 N N . THR A 1 584 ? 3.316 20.063 -2.540 1.00 95.81 584 THR A N 1
ATOM 4549 C CA . THR A 1 584 ? 4.637 20.543 -2.978 1.00 95.81 584 THR A CA 1
ATOM 4550 C C . THR A 1 584 ? 5.201 21.622 -2.067 1.00 95.81 584 THR A C 1
ATOM 4552 O O . THR A 1 584 ? 4.484 22.504 -1.606 1.00 95.81 584 THR A O 1
ATOM 4555 N N . GLY A 1 585 ? 6.520 21.618 -1.866 1.00 92.88 585 GLY A N 1
ATOM 4556 C CA . GLY A 1 585 ? 7.180 22.626 -1.039 1.00 92.88 585 GLY A CA 1
ATOM 4557 C C . GLY A 1 585 ? 6.964 24.068 -1.510 1.00 92.88 585 GLY A C 1
ATOM 4558 O O . GLY A 1 585 ? 7.149 24.371 -2.687 1.00 92.88 585 GLY A O 1
ATOM 4559 N N . GLY A 1 586 ? 6.618 24.951 -0.567 1.00 89.38 586 GLY A N 1
ATOM 4560 C CA . GLY A 1 586 ? 6.352 26.374 -0.817 1.00 89.38 586 GLY A CA 1
ATOM 4561 C C . GLY A 1 586 ? 4.980 26.678 -1.426 1.00 89.38 586 GLY A C 1
ATOM 4562 O O . GLY A 1 586 ? 4.720 27.834 -1.745 1.00 89.38 586 GLY A O 1
ATOM 4563 N N . GLN A 1 587 ? 4.124 25.667 -1.592 1.00 95.31 587 GLN A N 1
ATOM 4564 C CA . GLN A 1 587 ? 2.807 25.842 -2.194 1.00 95.31 587 GLN A CA 1
ATOM 4565 C C . GLN A 1 587 ? 1.829 26.575 -1.266 1.00 95.31 587 GLN A C 1
ATOM 4567 O O . GLN A 1 587 ? 1.979 26.543 -0.042 1.00 95.31 587 GLN A O 1
ATOM 4572 N N . PHE A 1 588 ? 0.843 27.225 -1.876 1.00 97.88 588 PHE A N 1
ATOM 4573 C CA . PHE A 1 588 ? -0.273 27.947 -1.261 1.00 97.88 588 PHE A CA 1
ATOM 4574 C C . PHE A 1 588 ? -1.564 27.650 -2.049 1.00 97.88 588 PHE A C 1
ATOM 4576 O O . PHE A 1 588 ? -1.501 27.113 -3.159 1.00 97.88 588 PHE A O 1
ATOM 4583 N N . ALA A 1 589 ? -2.735 27.964 -1.495 1.00 98.19 589 ALA A N 1
ATOM 4584 C CA . ALA A 1 589 ? -4.024 27.493 -1.997 1.00 98.19 589 ALA A CA 1
ATOM 4585 C C . ALA A 1 589 ? -4.294 27.909 -3.452 1.00 98.19 589 ALA A C 1
ATOM 4587 O O . ALA A 1 589 ? -4.685 27.069 -4.267 1.00 98.19 589 ALA A O 1
ATOM 4588 N N . ARG A 1 590 ? -4.047 29.176 -3.814 1.00 98.44 590 ARG A N 1
ATOM 4589 C CA . ARG A 1 590 ? -4.227 29.649 -5.199 1.00 98.44 590 ARG A CA 1
ATOM 4590 C C . ARG A 1 590 ? -3.281 28.984 -6.182 1.00 98.44 590 ARG A C 1
ATOM 4592 O O . ARG A 1 590 ? -3.749 28.513 -7.211 1.00 98.44 590 ARG A O 1
ATOM 4599 N N . GLY A 1 591 ? -1.989 28.912 -5.860 1.00 97.31 591 GLY A N 1
ATOM 4600 C CA . GLY A 1 591 ? -1.007 28.249 -6.721 1.00 97.31 591 GLY A CA 1
ATOM 4601 C C . GLY A 1 591 ? -1.371 26.781 -6.949 1.00 97.31 591 GLY A C 1
ATOM 4602 O O . GLY A 1 591 ? -1.403 26.307 -8.079 1.00 97.31 591 GLY A O 1
ATOM 4603 N N . PHE A 1 592 ? -1.791 26.069 -5.898 1.00 98.19 592 PHE A N 1
ATOM 4604 C CA . PHE A 1 592 ? -2.263 24.689 -6.036 1.00 98.19 592 PHE A CA 1
ATOM 4605 C C . PHE A 1 592 ? -3.479 24.561 -6.967 1.00 98.19 592 PHE A C 1
ATOM 4607 O O . PHE A 1 592 ? -3.551 23.625 -7.775 1.00 98.19 592 PHE A O 1
ATOM 4614 N N . ARG A 1 593 ? -4.442 25.486 -6.848 1.00 98.38 593 ARG A N 1
ATOM 4615 C CA . ARG A 1 593 ? -5.655 25.512 -7.672 1.00 98.38 593 ARG A CA 1
ATOM 4616 C C . ARG A 1 593 ? -5.345 25.820 -9.139 1.00 98.38 593 ARG A C 1
ATOM 4618 O O . ARG A 1 593 ? -5.865 25.131 -10.016 1.00 98.38 593 ARG A O 1
ATOM 4625 N N . ASP A 1 594 ? -4.512 26.826 -9.383 1.00 97.56 594 ASP A N 1
ATOM 4626 C CA . ASP A 1 594 ? -4.364 27.460 -10.696 1.00 97.56 594 ASP A CA 1
ATOM 4627 C C . ASP A 1 594 ? -3.203 26.866 -11.519 1.00 97.56 594 ASP A C 1
ATOM 4629 O O . ASP A 1 594 ? -3.306 26.783 -12.742 1.00 97.56 594 ASP A O 1
ATOM 4633 N N . ASP A 1 595 ? -2.153 26.341 -10.874 1.00 94.88 595 ASP A N 1
ATOM 4634 C CA . ASP A 1 595 ? -0.916 25.901 -11.548 1.00 94.88 595 ASP A CA 1
ATOM 4635 C C . ASP A 1 595 ? -0.903 24.397 -11.906 1.00 94.88 595 ASP A C 1
ATOM 4637 O O . ASP A 1 595 ? 0.140 23.796 -12.178 1.00 94.88 595 ASP A O 1
ATOM 4641 N N . GLY A 1 596 ? -2.080 23.758 -11.921 1.00 95.69 596 GLY A N 1
ATOM 4642 C CA . GLY A 1 596 ? -2.299 22.427 -12.504 1.00 95.69 596 GLY A CA 1
ATOM 4643 C C . GLY A 1 596 ? -2.314 21.241 -11.531 1.00 95.69 596 GLY A C 1
ATOM 4644 O O . GLY A 1 596 ? -2.735 20.146 -11.917 1.00 95.69 596 GLY A O 1
ATOM 4645 N N . GLN A 1 597 ? -1.931 21.402 -10.260 1.00 97.75 597 GLN A N 1
ATOM 4646 C CA . GLN A 1 597 ? -2.046 20.310 -9.275 1.00 97.75 597 GLN A CA 1
ATOM 4647 C C . GLN A 1 597 ? -3.508 19.943 -9.016 1.00 97.75 597 GLN A C 1
ATOM 4649 O O . GLN A 1 597 ? -3.877 18.766 -9.073 1.00 97.75 597 GLN A O 1
ATOM 4654 N N . PHE A 1 598 ? -4.360 20.946 -8.804 1.00 98.62 598 PHE A N 1
ATOM 4655 C CA . PHE A 1 598 ? -5.787 20.716 -8.635 1.00 98.62 598 PHE A CA 1
ATOM 4656 C C . PHE A 1 598 ? -6.440 20.167 -9.909 1.00 98.62 598 PHE A C 1
ATOM 4658 O O . PHE A 1 598 ? -7.233 19.230 -9.826 1.00 98.62 598 PHE A O 1
ATOM 4665 N N . GLU A 1 599 ? -6.039 20.643 -11.094 1.00 98.44 599 GLU A N 1
ATOM 4666 C CA . GLU A 1 599 ? -6.473 20.069 -12.378 1.00 98.44 599 GLU A CA 1
ATOM 4667 C C . GLU A 1 599 ? -6.167 18.561 -12.453 1.00 98.44 599 GLU A C 1
ATOM 4669 O O . GLU A 1 599 ? -7.018 17.756 -12.844 1.00 98.44 599 GLU A O 1
ATOM 4674 N N . SER A 1 600 ? -4.973 18.165 -12.003 1.00 98.19 600 SER A N 1
ATOM 4675 C CA . SER A 1 600 ? -4.522 16.770 -11.992 1.00 98.19 600 SER A CA 1
ATOM 4676 C C . SER A 1 600 ? -5.399 15.885 -11.104 1.00 98.19 600 SER A C 1
ATOM 4678 O O . SER A 1 600 ? -5.742 14.764 -11.484 1.00 98.19 600 SER A O 1
ATOM 4680 N N . ILE A 1 601 ? -5.833 16.399 -9.950 1.00 98.44 601 ILE A N 1
ATOM 4681 C CA . ILE A 1 601 ? -6.800 15.714 -9.082 1.00 98.44 601 ILE A CA 1
ATOM 4682 C C . ILE A 1 601 ? -8.165 15.645 -9.770 1.00 98.44 601 ILE A C 1
ATOM 4684 O O . ILE A 1 601 ? -8.756 14.568 -9.874 1.00 98.44 601 ILE A O 1
ATOM 4688 N N . MET A 1 602 ? -8.655 16.773 -10.287 1.00 98.56 602 MET A N 1
ATOM 4689 C CA . MET A 1 602 ? -9.983 16.894 -10.893 1.00 98.56 602 MET A CA 1
ATOM 4690 C C . MET A 1 602 ? -10.177 16.022 -12.137 1.00 98.56 602 MET A C 1
ATOM 4692 O O . MET A 1 602 ? -11.316 15.641 -12.440 1.00 98.56 602 MET A O 1
ATOM 4696 N N . LYS A 1 603 ? -9.086 15.652 -12.819 1.00 97.56 603 LYS A N 1
ATOM 4697 C CA . LYS A 1 603 ? -9.106 14.691 -13.925 1.00 97.56 603 LYS A CA 1
ATOM 4698 C C . LYS A 1 603 ? -9.542 13.286 -13.491 1.00 97.56 603 LYS A C 1
ATOM 4700 O O . LYS A 1 603 ? -10.229 12.609 -14.255 1.00 97.56 603 LYS A O 1
ATOM 4705 N N . TYR A 1 604 ? -9.179 12.843 -12.286 1.00 97.25 604 TYR A N 1
ATOM 4706 C CA . TYR A 1 604 ? -9.353 11.444 -11.863 1.00 97.25 604 TYR A CA 1
ATOM 4707 C C . TYR A 1 604 ? -10.251 11.247 -10.639 1.00 97.25 604 TYR A C 1
ATOM 4709 O O . TYR A 1 604 ? -10.738 10.130 -10.426 1.00 97.25 604 TYR A O 1
ATOM 4717 N N . ILE A 1 605 ? -10.465 12.294 -9.841 1.00 98.12 605 ILE A N 1
ATOM 4718 C CA . ILE A 1 605 ? -11.261 12.220 -8.619 1.00 98.12 605 ILE A CA 1
ATOM 4719 C C . ILE A 1 605 ? -12.735 11.950 -8.934 1.00 98.12 605 ILE A C 1
ATOM 4721 O O . ILE A 1 605 ? -13.340 12.537 -9.836 1.00 98.12 605 ILE A O 1
ATOM 4725 N N . LYS A 1 606 ? -13.324 11.024 -8.182 1.00 96.19 606 LYS A N 1
ATOM 4726 C CA . LYS A 1 606 ? -14.675 10.500 -8.425 1.00 96.19 606 LYS A CA 1
ATOM 4727 C C . LYS A 1 606 ? -15.352 10.102 -7.119 1.00 96.19 606 LYS A C 1
ATOM 4729 O O . LYS A 1 606 ? -14.736 10.003 -6.059 1.00 96.19 606 LYS A O 1
ATOM 4734 N N . LYS A 1 607 ? -16.648 9.798 -7.201 1.00 96.69 607 LYS A N 1
ATOM 4735 C CA . LYS A 1 607 ? -17.415 9.258 -6.076 1.00 96.69 607 LYS A CA 1
ATOM 4736 C C . LYS A 1 607 ? -16.721 8.047 -5.444 1.00 96.69 607 LYS A C 1
ATOM 4738 O O . LYS A 1 607 ? -16.452 7.053 -6.113 1.00 96.69 607 LYS A O 1
ATOM 4743 N N . GLY A 1 608 ? -16.515 8.125 -4.131 1.00 93.62 608 GLY A N 1
ATOM 4744 C CA . GLY A 1 608 ? -15.807 7.111 -3.347 1.00 93.62 608 GLY A CA 1
ATOM 4745 C C . GLY A 1 608 ? -14.352 7.462 -3.039 1.00 93.62 608 GLY A C 1
ATOM 4746 O O . GLY A 1 608 ? -13.785 6.818 -2.162 1.00 93.62 608 GLY A O 1
ATOM 4747 N N . ASP A 1 609 ? -13.791 8.482 -3.690 1.00 96.81 609 ASP A N 1
ATOM 4748 C CA . ASP A 1 609 ? -12.477 9.040 -3.365 1.00 96.81 609 ASP A CA 1
ATOM 4749 C C . ASP A 1 609 ? -12.566 10.053 -2.213 1.00 96.81 609 ASP A C 1
ATOM 4751 O O . ASP A 1 609 ? -13.654 10.506 -1.825 1.00 96.81 609 ASP A O 1
ATOM 4755 N N . CYS A 1 610 ? -11.402 10.411 -1.674 1.00 97.06 610 CYS A N 1
ATOM 4756 C CA . CYS A 1 610 ? -11.234 11.427 -0.643 1.00 97.06 610 CYS A CA 1
ATOM 4757 C C . CYS A 1 610 ? -10.184 12.454 -1.080 1.00 97.06 610 CYS A C 1
ATOM 4759 O O . CYS A 1 610 ? -9.158 12.082 -1.647 1.00 97.06 610 CYS A O 1
ATOM 4761 N N . PHE A 1 611 ? -10.424 13.725 -0.784 1.00 98.62 611 PHE A N 1
ATOM 4762 C CA . PHE A 1 611 ? -9.477 14.816 -0.958 1.00 98.62 611 PHE A CA 1
ATOM 4763 C C . PHE A 1 611 ? -9.132 15.413 0.404 1.00 98.62 611 PHE A C 1
ATOM 4765 O O . PHE A 1 611 ? -10.010 15.954 1.076 1.00 98.62 611 PHE A O 1
ATOM 4772 N N . ILE A 1 612 ? -7.875 15.275 0.818 1.00 98.62 612 ILE A N 1
ATOM 4773 C CA . ILE A 1 612 ? -7.350 15.841 2.059 1.00 98.62 612 ILE A CA 1
ATOM 4774 C C . ILE A 1 612 ? -6.627 17.141 1.723 1.00 98.62 612 ILE A C 1
ATOM 4776 O O . ILE A 1 612 ? -5.661 17.137 0.959 1.00 98.62 612 ILE A O 1
ATOM 4780 N N . LEU A 1 613 ? -7.117 18.237 2.295 1.00 98.31 613 LEU A N 1
ATOM 4781 C CA . LEU A 1 613 ? -6.749 19.596 1.928 1.00 98.31 613 LEU A CA 1
ATOM 4782 C C . LEU A 1 613 ? -6.169 20.349 3.133 1.00 98.31 613 LEU A C 1
ATOM 4784 O O . LEU A 1 613 ? -6.900 20.657 4.075 1.00 98.31 613 LEU A O 1
ATOM 4788 N N . GLU A 1 614 ? -4.864 20.637 3.085 1.00 98.50 614 GLU A N 1
ATOM 4789 C CA . GLU A 1 614 ? -4.131 21.410 4.095 1.00 98.50 614 GLU A CA 1
ATOM 4790 C C . GLU A 1 614 ? -3.370 22.573 3.444 1.00 98.50 614 GLU A C 1
ATOM 4792 O O . GLU A 1 614 ? -2.441 22.342 2.681 1.00 98.50 614 GLU A O 1
ATOM 4797 N N . PHE A 1 615 ? -3.722 23.814 3.773 1.00 98.31 615 PHE A N 1
ATOM 4798 C CA . PHE A 1 615 ? -2.976 25.019 3.389 1.00 98.31 615 PHE A CA 1
ATOM 4799 C C . PHE A 1 615 ? -3.084 26.071 4.500 1.00 98.31 615 PHE A C 1
ATOM 4801 O O . PHE A 1 615 ? -3.931 25.956 5.391 1.00 98.31 615 PHE A O 1
ATOM 4808 N N . GLY A 1 616 ? -2.231 27.094 4.439 1.00 97.06 616 GLY A N 1
ATOM 4809 C CA . GLY A 1 616 ? -2.210 28.220 5.369 1.00 97.06 616 GLY A CA 1
ATOM 4810 C C . GLY A 1 616 ? -0.804 28.727 5.707 1.00 97.06 616 GLY A C 1
ATOM 4811 O O . GLY A 1 616 ? -0.645 29.894 6.067 1.00 97.06 616 GLY A O 1
ATOM 4812 N N . ILE A 1 617 ? 0.234 27.881 5.617 1.00 97.38 617 ILE A N 1
ATOM 4813 C CA . ILE A 1 617 ? 1.601 28.242 6.050 1.00 97.38 617 ILE A CA 1
ATOM 4814 C C . ILE A 1 617 ? 2.222 29.302 5.135 1.00 97.38 617 ILE A C 1
ATOM 4816 O O . ILE A 1 617 ? 2.880 30.234 5.609 1.00 97.38 617 ILE A O 1
ATOM 4820 N N . ASN A 1 618 ? 2.059 29.148 3.819 1.00 97.69 618 ASN A N 1
ATOM 4821 C CA . ASN A 1 618 ? 2.655 30.051 2.830 1.00 97.69 618 ASN A CA 1
ATOM 4822 C C . ASN A 1 618 ? 1.680 31.126 2.350 1.00 97.69 618 ASN A C 1
ATOM 4824 O O . ASN A 1 618 ? 2.121 32.165 1.866 1.00 97.69 618 ASN A O 1
ATOM 4828 N N . ASP A 1 619 ? 0.383 30.888 2.507 1.00 97.81 619 ASP A N 1
ATOM 4829 C CA . ASP A 1 619 ? -0.719 31.655 1.928 1.00 97.81 619 ASP A CA 1
ATOM 4830 C C . ASP A 1 619 ? -0.670 33.126 2.332 1.00 97.81 619 ASP A C 1
ATOM 4832 O O . ASP A 1 619 ? -0.812 34.003 1.485 1.00 97.81 619 ASP A O 1
ATOM 4836 N N . SER A 1 620 ? -0.293 33.421 3.579 1.00 88.69 620 SER A N 1
ATOM 4837 C CA . SER A 1 620 ? -0.179 34.803 4.059 1.00 88.69 620 SER A CA 1
ATOM 4838 C C . SER A 1 620 ? 0.881 35.652 3.347 1.00 88.69 620 SER A C 1
ATOM 4840 O O . SER A 1 620 ? 0.979 36.850 3.606 1.00 88.69 620 SER A O 1
ATOM 4842 N N . LYS A 1 621 ? 1.725 35.048 2.502 1.00 94.81 621 LYS A N 1
ATOM 4843 C CA . LYS A 1 621 ? 2.701 35.758 1.661 1.00 94.81 621 LYS A CA 1
ATOM 4844 C C . LYS A 1 621 ? 2.137 36.134 0.289 1.00 94.81 621 LYS A C 1
ATOM 4846 O O . LYS A 1 621 ? 2.719 36.992 -0.368 1.00 94.81 621 LYS A O 1
ATOM 4851 N N . TYR A 1 622 ? 1.067 35.476 -0.152 1.00 95.50 622 TYR A N 1
ATOM 4852 C CA . TYR A 1 622 ? 0.586 35.526 -1.535 1.00 95.50 622 TYR A CA 1
ATOM 4853 C C . TYR A 1 622 ? -0.868 35.980 -1.655 1.00 95.50 622 TYR A C 1
ATOM 4855 O O . TYR A 1 622 ? -1.272 36.440 -2.720 1.00 95.50 622 TYR A O 1
ATOM 4863 N N . GLU A 1 623 ? -1.648 35.874 -0.583 1.00 96.12 623 GLU A N 1
ATOM 4864 C CA . GLU A 1 623 ? -3.066 36.204 -0.581 1.00 96.12 623 GLU A CA 1
ATOM 4865 C C . GLU A 1 623 ? -3.552 36.661 0.790 1.00 96.12 623 GLU A C 1
ATOM 4867 O O . GLU A 1 623 ? -2.943 36.395 1.827 1.00 96.12 623 GLU A O 1
ATOM 4872 N N . THR A 1 624 ? -4.665 37.389 0.786 1.00 98.06 624 THR A N 1
ATOM 4873 C CA . THR A 1 624 ? -5.375 37.747 2.014 1.00 98.06 624 THR A CA 1
ATOM 4874 C C . THR A 1 624 ? -6.135 36.543 2.571 1.00 98.06 624 THR A C 1
ATOM 4876 O O . THR A 1 624 ? -6.525 35.641 1.831 1.00 98.06 624 THR A O 1
ATOM 4879 N N . GLU A 1 625 ? -6.435 36.548 3.872 1.00 97.94 625 GLU A N 1
ATOM 4880 C CA . GLU A 1 625 ? -7.215 35.472 4.504 1.00 97.94 625 GLU A CA 1
ATOM 4881 C C . GLU A 1 625 ? -8.599 35.279 3.853 1.00 97.94 625 GLU A C 1
ATOM 4883 O O . GLU A 1 625 ? -9.084 34.156 3.720 1.00 97.94 625 GLU A O 1
ATOM 4888 N N . ALA A 1 626 ? -9.225 36.371 3.401 1.00 97.88 626 ALA A N 1
ATOM 4889 C CA . ALA A 1 626 ? -10.505 36.320 2.701 1.00 97.88 626 ALA A CA 1
ATOM 4890 C C . ALA A 1 626 ? -10.387 35.624 1.336 1.00 97.88 626 ALA A C 1
ATOM 4892 O O . ALA A 1 626 ? -11.236 34.805 0.987 1.00 97.88 626 ALA A O 1
ATOM 4893 N N . GLU A 1 627 ? -9.329 35.917 0.577 1.00 98.44 627 GLU A N 1
ATOM 4894 C CA . GLU A 1 627 ? -9.060 35.240 -0.692 1.00 98.44 627 GLU A CA 1
ATOM 4895 C C . GLU A 1 627 ? -8.748 33.761 -0.482 1.00 98.44 627 GLU A C 1
ATOM 4897 O O . GLU A 1 627 ? -9.370 32.924 -1.135 1.00 98.44 627 GLU A O 1
ATOM 4902 N N . PHE A 1 628 ? -7.858 33.443 0.466 1.00 98.69 628 PHE A N 1
ATOM 4903 C CA . PHE A 1 628 ? -7.553 32.072 0.879 1.00 98.69 628 PHE A CA 1
ATOM 4904 C C . PHE A 1 628 ? -8.836 31.287 1.157 1.00 98.69 628 PHE A C 1
ATOM 4906 O O . PHE A 1 628 ? -9.056 30.203 0.610 1.00 98.69 628 PHE A O 1
ATOM 4913 N N . LYS A 1 629 ? -9.734 31.871 1.959 1.00 98.56 629 LYS A N 1
ATOM 4914 C CA . LYS A 1 629 ? -10.996 31.237 2.331 1.00 98.56 629 LYS A CA 1
ATOM 4915 C C . LYS A 1 629 ? -11.863 30.925 1.108 1.00 98.56 629 LYS A C 1
ATOM 4917 O O . LYS A 1 629 ? -12.401 29.822 1.003 1.00 98.56 629 LYS A O 1
ATOM 4922 N N . GLU A 1 630 ? -11.986 31.858 0.168 1.00 98.62 630 GLU A N 1
ATOM 4923 C CA . GLU A 1 630 ? -12.800 31.652 -1.034 1.00 98.62 630 GLU A CA 1
ATOM 4924 C C . GLU A 1 630 ? -12.163 30.683 -2.039 1.00 98.62 630 GLU A C 1
ATOM 4926 O O . GLU A 1 630 ? -12.874 29.899 -2.668 1.00 98.62 630 GLU A O 1
ATOM 4931 N N . ILE A 1 631 ? -10.834 30.644 -2.139 1.00 98.81 631 ILE A N 1
ATOM 4932 C CA . ILE A 1 631 ? -10.117 29.666 -2.970 1.00 98.81 631 ILE A CA 1
ATOM 4933 C C . ILE A 1 631 ? -10.281 28.250 -2.412 1.00 98.81 631 ILE A C 1
ATOM 4935 O O . ILE A 1 631 ? -10.624 27.320 -3.147 1.00 98.81 631 ILE A O 1
ATOM 4939 N N . MET A 1 632 ? -10.096 28.083 -1.101 1.00 98.75 632 MET A N 1
ATOM 4940 C CA . MET A 1 632 ? -10.325 26.811 -0.417 1.00 98.75 632 MET A CA 1
ATOM 4941 C C . MET A 1 632 ? -11.782 26.360 -0.588 1.00 98.75 632 MET A C 1
ATOM 4943 O O . MET A 1 632 ? -12.036 25.198 -0.914 1.00 98.75 632 MET A O 1
ATOM 4947 N N . ARG A 1 633 ? -12.748 27.283 -0.456 1.00 98.81 633 ARG A N 1
ATOM 4948 C CA . ARG A 1 633 ? -14.175 27.018 -0.700 1.00 98.81 633 ARG A CA 1
ATOM 4949 C C . ARG A 1 633 ? -14.443 26.516 -2.115 1.00 98.81 633 ARG A C 1
ATOM 4951 O O . ARG A 1 633 ? -15.191 25.554 -2.293 1.00 98.81 633 ARG A O 1
ATOM 4958 N N . ASP A 1 634 ? -13.861 27.169 -3.112 1.00 98.81 634 ASP A N 1
ATOM 4959 C CA . ASP A 1 634 ? -14.010 26.799 -4.515 1.00 98.81 634 ASP A CA 1
ATOM 4960 C C . ASP A 1 634 ? -13.503 25.370 -4.774 1.00 98.81 634 ASP A C 1
ATOM 4962 O O . ASP A 1 634 ? -14.255 24.531 -5.281 1.00 98.81 634 ASP A O 1
ATOM 4966 N N . MET A 1 635 ? -12.298 25.031 -4.297 1.00 98.81 635 MET A N 1
ATOM 4967 C CA . MET A 1 635 ? -11.766 23.666 -4.403 1.00 98.81 635 MET A CA 1
ATOM 4968 C C . MET A 1 635 ? -12.679 22.629 -3.729 1.00 98.81 635 MET A C 1
ATOM 4970 O O . MET A 1 635 ? -12.981 21.586 -4.319 1.00 98.81 635 MET A O 1
ATOM 4974 N N . ILE A 1 636 ? -13.186 22.922 -2.522 1.00 98.81 636 ILE A N 1
ATOM 4975 C CA . ILE A 1 636 ? -14.131 22.048 -1.806 1.00 98.81 636 ILE A CA 1
ATOM 4976 C C . ILE A 1 636 ? -15.390 21.803 -2.650 1.00 98.81 636 ILE A C 1
ATOM 4978 O O . ILE A 1 636 ? -15.824 20.656 -2.810 1.00 98.81 636 ILE A O 1
ATOM 4982 N N . LYS A 1 637 ? -15.988 22.866 -3.199 1.00 98.69 637 LYS A N 1
ATOM 4983 C CA . LYS A 1 637 ? -17.225 22.783 -3.989 1.00 98.69 637 LYS A CA 1
ATOM 4984 C C . LYS A 1 637 ? -17.027 21.984 -5.270 1.00 98.69 637 LYS A C 1
ATOM 4986 O O . LYS A 1 637 ? -17.858 21.127 -5.577 1.00 98.69 637 LYS A O 1
ATOM 4991 N N . GLN A 1 638 ? -15.924 22.205 -5.978 1.00 98.81 638 GLN A N 1
ATOM 4992 C CA . GLN A 1 638 ? -15.602 21.470 -7.199 1.00 98.81 638 GLN A CA 1
ATOM 4993 C C . GLN A 1 638 ? -15.420 19.967 -6.929 1.00 98.81 638 GLN A C 1
ATOM 4995 O O . GLN A 1 638 ? -16.012 19.137 -7.628 1.00 98.81 638 GLN A O 1
ATOM 5000 N N . VAL A 1 639 ? -14.700 19.595 -5.865 1.00 98.75 639 VAL A N 1
ATOM 5001 C CA . VAL A 1 639 ? -14.503 18.183 -5.493 1.00 98.75 639 VAL A CA 1
ATOM 5002 C C . VAL A 1 639 ? -15.806 17.523 -5.035 1.00 98.75 639 VAL A C 1
ATOM 5004 O O . VAL A 1 639 ? -16.126 16.412 -5.473 1.00 98.75 639 VAL A O 1
ATOM 5007 N N . LYS A 1 640 ? -16.620 18.212 -4.223 1.00 98.25 640 LYS A N 1
ATOM 5008 C CA . LYS A 1 640 ? -17.964 17.732 -3.852 1.00 98.25 640 LYS A CA 1
ATOM 5009 C C . LYS A 1 640 ? -18.855 17.549 -5.082 1.00 98.25 640 LYS A C 1
ATOM 5011 O O . LYS A 1 640 ? -19.613 16.581 -5.137 1.00 98.25 640 LYS A O 1
ATOM 5016 N N . GLY A 1 641 ? -18.718 18.411 -6.091 1.00 98.19 641 GLY A N 1
ATOM 5017 C CA . GLY A 1 641 ? -19.396 18.287 -7.384 1.00 98.19 641 GLY A CA 1
ATOM 5018 C C . GLY A 1 641 ? -19.069 16.989 -8.136 1.00 98.19 641 GLY A C 1
ATOM 5019 O O . GLY A 1 641 ? -19.926 16.454 -8.835 1.00 98.19 641 GLY A O 1
ATOM 5020 N N . LYS A 1 642 ? -17.874 16.413 -7.934 1.00 97.94 642 LYS A N 1
ATOM 5021 C CA . LYS A 1 642 ? -17.482 15.082 -8.451 1.00 97.94 642 LYS A CA 1
ATOM 5022 C C . LYS A 1 642 ? -17.984 13.914 -7.586 1.00 97.94 642 LYS A C 1
ATOM 5024 O O . LYS A 1 642 ? -17.770 12.747 -7.922 1.00 97.94 642 LYS A O 1
ATOM 5029 N N . GLY A 1 643 ? -18.655 14.207 -6.470 1.00 97.56 643 GLY A N 1
ATOM 5030 C CA . GLY A 1 643 ? -19.181 13.228 -5.517 1.00 97.56 643 GLY A CA 1
ATOM 5031 C C . GLY A 1 643 ? -18.133 12.619 -4.580 1.00 97.56 643 GLY A C 1
ATOM 5032 O O . GLY A 1 643 ? -18.441 11.643 -3.891 1.00 97.56 643 GLY A O 1
ATOM 5033 N N . ALA A 1 644 ? -16.907 13.149 -4.570 1.00 98.12 644 ALA A N 1
ATOM 5034 C CA . ALA A 1 644 ? -15.851 12.737 -3.651 1.00 98.12 644 ALA A CA 1
ATOM 5035 C C . ALA A 1 644 ? -16.007 13.414 -2.281 1.00 98.12 644 ALA A C 1
ATOM 5037 O O . ALA A 1 644 ? -16.677 14.441 -2.142 1.00 98.12 644 ALA A O 1
ATOM 5038 N N . LYS A 1 645 ? -15.404 12.815 -1.252 1.00 97.69 645 LYS A N 1
ATOM 5039 C CA . LYS A 1 645 ? -15.356 13.408 0.089 1.00 97.69 645 LYS A CA 1
ATOM 5040 C C . LYS A 1 645 ? -14.205 14.404 0.169 1.00 97.69 645 LYS A C 1
ATOM 5042 O O . LYS A 1 645 ? -13.159 14.170 -0.424 1.00 97.69 645 LYS A O 1
ATOM 5047 N N . VAL A 1 646 ? -14.386 15.469 0.940 1.00 98.69 646 VAL A N 1
ATOM 5048 C CA . VAL A 1 646 ? -13.324 16.429 1.263 1.00 98.69 646 VAL A CA 1
ATOM 5049 C C . VAL A 1 646 ? -13.088 16.393 2.765 1.00 98.69 646 VAL A C 1
ATOM 5051 O O . VAL A 1 646 ? -14.054 16.284 3.516 1.00 98.69 646 VAL A O 1
ATOM 5054 N N . VAL A 1 647 ? -11.831 16.462 3.189 1.00 98.69 647 VAL A N 1
ATOM 5055 C CA . VAL A 1 647 ? -11.416 16.582 4.589 1.00 98.69 647 VAL A CA 1
ATOM 5056 C C . VAL A 1 647 ? -10.453 17.756 4.682 1.00 98.69 647 VAL A C 1
ATOM 5058 O O . VAL A 1 647 ? -9.432 17.766 3.996 1.00 98.69 647 VAL A O 1
ATOM 5061 N N . LEU A 1 648 ? -10.781 18.737 5.518 1.00 98.81 648 LEU A N 1
ATOM 5062 C CA . LEU A 1 648 ? -9.886 19.853 5.806 1.00 98.81 648 LEU A CA 1
ATOM 5063 C C . LEU A 1 648 ? -8.935 19.488 6.940 1.00 98.81 648 LEU A C 1
ATOM 5065 O O . LEU A 1 648 ? -9.337 18.829 7.901 1.00 98.81 648 LEU A O 1
ATOM 5069 N N . VAL A 1 649 ? -7.691 19.944 6.837 1.00 98.81 649 VAL A N 1
ATOM 5070 C CA . VAL A 1 649 ? -6.673 19.796 7.879 1.00 98.81 649 VAL A CA 1
ATOM 5071 C C . VAL A 1 649 ? -6.087 21.170 8.194 1.00 98.81 649 VAL A C 1
ATOM 5073 O O . VAL A 1 649 ? -5.800 21.945 7.284 1.00 98.81 649 VAL A O 1
ATOM 5076 N N . THR A 1 650 ? -5.944 21.505 9.476 1.00 98.75 650 THR A N 1
ATOM 5077 C CA . THR A 1 650 ? -5.263 22.739 9.909 1.00 98.75 650 THR A CA 1
ATOM 5078 C C . THR A 1 650 ? -3.776 22.468 10.115 1.00 98.75 650 THR A C 1
ATOM 5080 O O . THR A 1 650 ? -3.419 21.565 10.865 1.00 98.75 650 THR A O 1
ATOM 5083 N N . SER A 1 651 ? -2.893 23.264 9.513 1.00 98.12 651 SER A N 1
ATOM 5084 C CA . SER A 1 651 ? -1.447 23.046 9.638 1.00 98.12 651 SER A CA 1
ATOM 5085 C C . SER A 1 651 ? -0.935 23.161 11.078 1.00 98.12 651 SER A C 1
ATOM 5087 O O . SER A 1 651 ? -1.346 24.045 11.843 1.00 98.12 651 SER A O 1
ATOM 5089 N N . GLN A 1 652 ? 0.010 22.293 11.448 1.00 98.44 652 GLN A N 1
ATOM 5090 C CA . GLN A 1 652 ? 0.714 22.356 12.733 1.00 98.44 652 GLN A CA 1
ATOM 5091 C C . GLN A 1 652 ? 1.484 23.675 12.946 1.00 98.44 652 GLN A C 1
ATOM 5093 O O . GLN A 1 652 ? 1.804 24.411 12.013 1.00 98.44 652 GLN A O 1
ATOM 5098 N N . GLY A 1 653 ? 1.802 23.973 14.208 1.00 97.81 653 GLY A N 1
ATOM 5099 C CA . GLY A 1 653 ? 2.692 25.076 14.585 1.00 97.81 653 GLY A CA 1
ATOM 5100 C C . GLY A 1 653 ? 4.174 24.816 14.302 1.00 97.81 653 GLY A C 1
ATOM 5101 O O . GLY A 1 653 ? 4.558 23.758 13.803 1.00 97.81 653 GLY A O 1
ATOM 5102 N N . LYS A 1 654 ? 5.012 25.791 14.663 1.00 98.56 654 LYS A N 1
ATOM 5103 C CA . LYS A 1 654 ? 6.474 25.657 14.679 1.00 98.56 654 LYS A CA 1
ATOM 5104 C C . LYS A 1 654 ? 6.931 24.975 15.962 1.00 98.56 654 LYS A C 1
ATOM 5106 O O . LYS A 1 654 ? 6.347 25.199 17.013 1.00 98.56 654 LYS A O 1
ATOM 5111 N N . ALA A 1 655 ? 8.069 24.289 15.912 1.00 98.25 655 ALA A N 1
ATOM 5112 C CA . ALA A 1 655 ? 8.689 23.628 17.064 1.00 98.25 655 ALA A CA 1
ATOM 5113 C C . ALA A 1 655 ? 8.909 24.539 18.288 1.00 98.25 655 ALA A C 1
ATOM 5115 O O . ALA A 1 655 ? 9.045 24.054 19.409 1.00 98.25 655 ALA A O 1
ATOM 5116 N N . THR A 1 656 ? 8.991 25.853 18.069 1.00 98.00 656 THR A N 1
ATOM 5117 C CA . THR A 1 656 ? 9.285 26.872 19.081 1.00 98.00 656 THR A CA 1
ATOM 5118 C C . THR A 1 656 ? 8.047 27.546 19.665 1.00 98.00 656 THR A C 1
ATOM 5120 O O . THR A 1 656 ? 8.203 28.478 20.445 1.00 98.00 656 THR A O 1
ATOM 5123 N N . ASP A 1 657 ? 6.833 27.136 19.294 1.00 98.38 657 ASP A N 1
ATOM 5124 C CA . ASP A 1 657 ? 5.591 27.814 19.693 1.00 98.38 657 ASP A CA 1
ATOM 5125 C C . ASP A 1 657 ? 5.151 27.474 21.129 1.00 98.38 657 ASP A C 1
ATOM 5127 O O . ASP A 1 657 ? 3.979 27.211 21.389 1.00 98.38 657 ASP A O 1
ATOM 5131 N N . PHE A 1 658 ? 6.106 27.466 22.061 1.00 98.44 658 PHE A N 1
ATOM 5132 C CA . PHE A 1 658 ? 5.907 27.247 23.489 1.00 98.44 658 PHE A CA 1
ATOM 5133 C C . PHE A 1 658 ? 5.831 28.579 24.239 1.00 98.44 658 PHE A C 1
ATOM 5135 O O . PHE A 1 658 ? 6.619 29.492 23.986 1.00 98.44 658 PHE A O 1
ATOM 5142 N N . ASP A 1 659 ? 4.901 28.680 25.186 1.00 96.88 659 ASP A N 1
ATOM 5143 C CA . ASP A 1 659 ? 4.860 29.784 26.143 1.00 96.88 659 ASP A CA 1
ATOM 5144 C C . ASP A 1 659 ? 5.843 29.573 27.316 1.00 96.88 659 ASP A C 1
ATOM 5146 O O . ASP A 1 659 ? 6.544 28.563 27.414 1.00 96.88 659 ASP A O 1
ATOM 5150 N N . LEU A 1 660 ? 5.878 30.532 28.248 1.00 94.81 660 LEU A N 1
ATOM 5151 C CA . LEU A 1 660 ? 6.727 30.461 29.446 1.00 94.81 660 LEU A CA 1
ATOM 5152 C C . LEU A 1 660 ? 6.359 29.307 30.398 1.00 94.81 660 LEU A C 1
ATOM 5154 O O . LEU A 1 660 ? 7.163 28.955 31.257 1.00 94.81 660 LEU A O 1
ATOM 5158 N N . ASN A 1 661 ? 5.173 28.710 30.244 1.00 95.50 661 ASN A N 1
ATOM 5159 C CA . ASN A 1 661 ? 4.712 27.555 31.013 1.00 95.50 661 ASN A CA 1
ATOM 5160 C C . ASN A 1 661 ? 4.953 26.230 30.270 1.00 95.50 661 ASN A C 1
ATOM 5162 O O . ASN A 1 661 ? 4.447 25.191 30.698 1.00 95.50 661 ASN A O 1
ATOM 5166 N N . ASN A 1 662 ? 5.723 26.250 29.174 1.00 93.75 662 ASN A N 1
ATOM 5167 C CA . ASN A 1 662 ? 6.002 25.094 28.326 1.00 93.75 662 ASN A CA 1
ATOM 5168 C C . ASN A 1 662 ? 4.722 24.471 27.725 1.00 93.75 662 ASN A C 1
ATOM 5170 O O . ASN A 1 662 ? 4.647 23.260 27.498 1.00 93.75 662 ASN A O 1
ATOM 5174 N N . VAL A 1 663 ? 3.727 25.309 27.420 1.00 98.06 663 VAL A N 1
ATOM 5175 C CA . VAL A 1 663 ? 2.525 24.941 26.667 1.00 98.06 663 VAL A CA 1
ATOM 5176 C C . VAL A 1 663 ? 2.700 25.354 25.211 1.00 98.06 663 VAL A C 1
ATOM 5178 O O . VAL A 1 663 ? 2.899 26.528 24.908 1.00 98.06 663 VAL A O 1
ATOM 5181 N N . HIS A 1 664 ? 2.610 24.386 24.298 1.00 98.69 664 HIS A N 1
ATOM 5182 C CA . HIS A 1 664 ? 2.675 24.644 22.863 1.00 98.69 664 HIS A CA 1
ATOM 5183 C C . HIS A 1 664 ? 1.318 25.133 22.334 1.00 98.69 664 HIS A C 1
ATOM 5185 O O . HIS A 1 664 ? 0.297 24.487 22.579 1.00 98.69 664 HIS A O 1
ATOM 5191 N N . SER A 1 665 ? 1.292 26.211 21.545 1.00 97.94 665 SER A N 1
ATOM 5192 C CA . SER A 1 665 ? 0.072 26.720 20.902 1.00 97.94 665 SER A CA 1
ATOM 5193 C C . SER A 1 665 ? 0.351 27.441 19.583 1.00 97.94 665 SER A C 1
ATOM 5195 O O . SER A 1 665 ? 1.196 28.326 19.508 1.00 97.94 665 SER A O 1
ATOM 5197 N N . ALA A 1 666 ? -0.419 27.110 18.545 1.00 97.31 666 ALA A N 1
ATOM 5198 C CA . ALA A 1 666 ? -0.354 27.762 17.234 1.00 97.31 666 ALA A CA 1
ATOM 5199 C C . ALA A 1 666 ? -1.744 28.130 16.689 1.00 97.31 666 ALA A C 1
ATOM 5201 O O . ALA A 1 666 ? -1.952 28.167 15.475 1.00 97.31 666 ALA A O 1
ATOM 5202 N N . VAL A 1 667 ? -2.697 28.387 17.590 1.00 96.94 667 VAL A N 1
ATOM 5203 C CA . VAL A 1 667 ? -4.128 28.520 17.265 1.00 96.94 667 VAL A CA 1
ATOM 5204 C C . VAL A 1 667 ? -4.471 29.693 16.349 1.00 96.94 667 VAL A C 1
ATOM 5206 O O . VAL A 1 667 ? -5.457 29.601 15.619 1.00 96.94 667 VAL A O 1
ATOM 5209 N N . ASP A 1 668 ? -3.644 30.740 16.361 1.00 96.56 668 ASP A N 1
ATOM 5210 C CA . ASP A 1 668 ? -3.810 31.969 15.572 1.00 96.56 668 ASP A CA 1
ATOM 5211 C C . ASP A 1 668 ? -2.929 32.005 14.317 1.00 96.56 668 ASP A C 1
ATOM 5213 O O . ASP A 1 668 ? -2.794 33.039 13.664 1.00 96.56 668 ASP A O 1
ATOM 5217 N N . LYS A 1 669 ? -2.283 30.886 13.979 1.00 97.00 669 LYS A N 1
ATOM 5218 C CA . LYS A 1 669 ? -1.409 30.806 12.811 1.00 97.00 669 LYS A CA 1
ATOM 5219 C C . LYS A 1 669 ? -2.129 30.237 11.593 1.00 97.00 669 LYS A C 1
ATOM 5221 O O . LYS A 1 669 ? -3.141 29.548 11.705 1.00 97.00 669 LYS A O 1
ATOM 5226 N N . TRP A 1 670 ? -1.543 30.505 10.428 1.00 97.31 670 TRP A N 1
ATOM 5227 C CA . TRP A 1 670 ? -1.820 29.792 9.176 1.00 97.31 670 TRP A CA 1
ATOM 5228 C C . TRP A 1 670 ? -3.285 29.849 8.723 1.00 97.31 670 TRP A C 1
ATOM 5230 O O . TRP A 1 670 ? -3.814 28.861 8.227 1.00 97.31 670 TRP A O 1
ATOM 5240 N N . TYR A 1 671 ? -3.974 30.969 8.970 1.00 98.19 671 TYR A N 1
ATOM 5241 C CA . TYR A 1 671 ? -5.403 31.130 8.659 1.00 98.19 671 TYR A CA 1
ATOM 5242 C C . TYR A 1 671 ? -6.296 30.010 9.216 1.00 98.19 671 TYR A C 1
ATOM 5244 O O . TYR A 1 671 ? -7.364 29.707 8.676 1.00 98.19 671 TYR A O 1
ATOM 5252 N N . ARG A 1 672 ? -5.887 29.406 10.342 1.00 98.12 672 ARG A N 1
ATOM 5253 C CA . ARG A 1 672 ? -6.602 28.297 10.979 1.00 98.12 672 ARG A CA 1
ATOM 5254 C C . ARG A 1 672 ? -8.073 28.622 11.221 1.00 98.12 672 ARG A C 1
ATOM 5256 O O . ARG A 1 672 ? -8.919 27.775 10.947 1.00 98.12 672 ARG A O 1
ATOM 5263 N N . HIS A 1 673 ? -8.386 29.821 11.716 1.00 97.94 673 HIS A N 1
ATOM 5264 C CA . HIS A 1 673 ? -9.769 30.236 11.987 1.00 97.94 673 HIS A CA 1
ATOM 5265 C C . HIS A 1 673 ? -10.640 30.168 10.727 1.00 97.94 673 HIS A C 1
ATOM 5267 O O . HIS A 1 673 ? -11.760 29.661 10.787 1.00 97.94 673 HIS A O 1
ATOM 5273 N N . SER A 1 674 ? -10.106 30.578 9.574 1.00 98.44 674 SER A N 1
ATOM 5274 C CA . SER A 1 674 ? -10.791 30.451 8.286 1.00 98.44 674 SER A CA 1
ATOM 5275 C C . SER A 1 674 ? -10.963 29.002 7.837 1.00 98.44 674 SER A C 1
ATOM 5277 O O . SER A 1 674 ? -12.053 28.645 7.392 1.00 98.44 674 SER A O 1
ATOM 5279 N N . THR A 1 675 ? -9.954 28.143 8.009 1.00 98.44 675 THR A N 1
ATOM 5280 C CA . THR A 1 675 ? -10.060 26.701 7.706 1.00 98.44 675 THR A CA 1
ATOM 5281 C C . THR A 1 675 ? -11.106 26.004 8.582 1.00 98.44 675 THR A C 1
ATOM 5283 O O . THR A 1 675 ? -11.911 25.219 8.081 1.00 98.44 675 THR A O 1
ATOM 5286 N N . VAL A 1 676 ? -11.147 26.322 9.881 1.00 98.69 676 VAL A N 1
ATOM 5287 C CA . VAL A 1 676 ? -12.155 25.799 10.820 1.00 98.69 676 VAL A CA 1
ATOM 5288 C C . VAL A 1 676 ? -13.554 26.271 10.418 1.00 98.69 676 VAL A C 1
ATOM 5290 O O . VAL A 1 676 ? -14.461 25.452 10.282 1.00 98.69 676 VAL A O 1
ATOM 5293 N N . ALA A 1 677 ? -13.723 27.570 10.156 1.00 98.56 677 ALA A N 1
ATOM 5294 C CA . ALA A 1 677 ? -15.002 28.124 9.720 1.00 98.56 677 ALA A CA 1
ATOM 5295 C C . ALA A 1 677 ? -15.483 27.492 8.402 1.00 98.56 677 ALA A C 1
ATOM 5297 O O . ALA A 1 677 ? -16.662 27.171 8.264 1.00 98.56 677 ALA A O 1
ATOM 5298 N N . LEU A 1 678 ? -14.577 27.252 7.447 1.00 98.38 678 LEU A N 1
ATOM 5299 C CA . LEU A 1 678 ? -14.907 26.588 6.184 1.00 98.38 678 LEU A CA 1
ATOM 5300 C C . LEU A 1 678 ? -15.419 25.164 6.370 1.00 98.38 678 LEU A C 1
ATOM 5302 O O . LEU A 1 678 ? -16.338 24.764 5.654 1.00 98.38 678 LEU A O 1
ATOM 5306 N N . ALA A 1 679 ? -14.855 24.403 7.309 1.00 98.56 679 ALA A N 1
ATOM 5307 C CA . ALA A 1 679 ? -15.324 23.050 7.584 1.00 98.56 679 ALA A CA 1
ATOM 5308 C C . ALA A 1 679 ? -16.804 23.044 7.993 1.00 98.56 679 ALA A C 1
ATOM 5310 O O . ALA A 1 679 ? -17.605 22.268 7.457 1.00 98.56 679 ALA A O 1
ATOM 5311 N N . ASP A 1 680 ? -17.182 23.977 8.867 1.00 98.12 680 ASP A N 1
ATOM 5312 C CA . ASP A 1 680 ? -18.556 24.147 9.329 1.00 98.12 680 ASP A CA 1
ATOM 5313 C C . ASP A 1 680 ? -19.481 24.715 8.248 1.00 98.12 680 ASP A C 1
ATOM 5315 O O . ASP A 1 680 ? -20.624 24.265 8.119 1.00 98.12 680 ASP A O 1
ATOM 5319 N N . GLU A 1 681 ? -19.021 25.690 7.465 1.00 98.56 681 GLU A N 1
ATOM 5320 C CA . GLU A 1 681 ? -19.798 26.320 6.393 1.00 98.56 681 GLU A CA 1
ATOM 5321 C C . GLU A 1 681 ? -20.084 25.340 5.247 1.00 98.56 681 GLU A C 1
ATOM 5323 O O . GLU A 1 681 ? -21.229 25.203 4.815 1.00 98.56 681 GLU A O 1
ATOM 5328 N N . GLU A 1 682 ? -19.066 24.606 4.791 1.00 98.38 682 GLU A N 1
ATOM 5329 C CA . GLU A 1 682 ? -19.171 23.662 3.674 1.00 98.38 682 GLU A CA 1
ATOM 5330 C C . GLU A 1 682 ? -19.576 22.245 4.110 1.00 98.38 682 GLU A C 1
ATOM 5332 O O . GLU A 1 682 ? -19.759 21.363 3.259 1.00 98.38 682 GLU A O 1
ATOM 5337 N N . LYS A 1 683 ? -19.773 22.025 5.418 1.00 98.00 683 LYS A N 1
ATOM 5338 C CA . LYS A 1 683 ? -20.184 20.746 6.021 1.00 98.00 683 LYS A CA 1
ATOM 5339 C C . LYS A 1 683 ? -19.247 19.601 5.637 1.00 98.00 683 LYS A C 1
ATOM 5341 O O . LYS A 1 683 ? -19.693 18.541 5.191 1.00 98.00 683 LYS A O 1
ATOM 5346 N N . VAL A 1 684 ? -17.947 19.833 5.789 1.00 98.12 684 VAL A N 1
ATOM 5347 C CA . VAL A 1 684 ? -16.895 18.842 5.535 1.00 98.12 684 VAL A CA 1
ATOM 5348 C C . VAL A 1 684 ? -16.175 18.488 6.839 1.00 98.12 684 VAL A C 1
ATOM 5350 O O . VAL A 1 684 ? -16.048 19.347 7.709 1.00 98.12 684 VAL A O 1
ATOM 5353 N N . PRO A 1 685 ? -15.718 17.235 7.018 1.00 98.31 685 PRO A N 1
ATOM 5354 C CA . PRO A 1 685 ? -14.898 16.865 8.164 1.00 98.31 685 PRO A CA 1
ATOM 5355 C C . PRO A 1 685 ? -13.654 17.745 8.317 1.00 98.31 685 PRO A C 1
ATOM 5357 O O . PRO A 1 685 ? -13.009 18.102 7.328 1.00 98.31 685 PRO A O 1
ATOM 5360 N N . LEU A 1 686 ? -13.304 18.020 9.572 1.00 98.56 686 LEU A N 1
ATOM 5361 C CA . LEU A 1 686 ? -12.113 18.754 9.975 1.00 98.56 686 LEU A CA 1
ATOM 5362 C C . LEU A 1 686 ? -11.206 17.852 10.809 1.00 98.56 686 LEU A C 1
ATOM 5364 O O . LEU A 1 686 ? -11.647 17.251 11.788 1.00 98.56 686 LEU A O 1
ATOM 5368 N N . ILE A 1 687 ? -9.926 17.828 10.462 1.00 98.69 687 ILE A N 1
ATOM 5369 C CA . ILE A 1 687 ? -8.850 17.338 11.317 1.00 98.69 687 ILE A CA 1
ATOM 5370 C C . ILE A 1 687 ? -8.097 18.566 11.807 1.00 98.69 687 ILE A C 1
ATOM 5372 O O . ILE A 1 687 ? -7.316 19.167 11.072 1.00 98.69 687 ILE A O 1
ATOM 5376 N N . ASP A 1 688 ? -8.332 18.954 13.057 1.00 98.50 688 ASP A N 1
ATOM 5377 C CA . ASP A 1 688 ? -7.655 20.111 13.641 1.00 98.50 688 ASP A CA 1
ATOM 5378 C C . ASP A 1 688 ? -6.238 19.737 14.105 1.00 98.50 688 ASP A C 1
ATOM 5380 O O . ASP A 1 688 ? -5.931 19.691 15.303 1.00 98.50 688 ASP A O 1
ATOM 5384 N N . LEU A 1 689 ? -5.386 19.379 13.139 1.00 98.75 689 LEU A N 1
ATOM 5385 C CA . LEU A 1 689 ? -4.025 18.912 13.376 1.00 98.75 689 LEU A CA 1
ATOM 5386 C C . LEU A 1 689 ? -3.207 19.965 14.133 1.00 98.75 689 LEU A C 1
ATOM 5388 O O . LEU A 1 689 ? -2.415 19.576 14.982 1.00 98.75 689 LEU A O 1
ATOM 5392 N N . ASN A 1 690 ? -3.482 21.260 13.957 1.00 98.62 690 ASN A N 1
ATOM 5393 C CA . ASN A 1 690 ? -2.900 22.340 14.756 1.00 98.62 690 ASN A CA 1
ATOM 5394 C C . ASN A 1 690 ? -3.080 22.150 16.275 1.00 98.62 690 ASN A C 1
ATOM 5396 O O . ASN A 1 690 ? -2.106 22.212 17.034 1.00 98.62 690 ASN A O 1
ATOM 5400 N N . ILE A 1 691 ? -4.311 21.882 16.728 1.00 98.56 691 ILE A N 1
ATOM 5401 C CA . ILE A 1 691 ? -4.618 21.645 18.148 1.00 98.56 691 ILE A CA 1
ATOM 5402 C C . ILE A 1 691 ? -4.056 20.300 18.601 1.00 98.56 691 ILE A C 1
ATOM 5404 O O . ILE A 1 691 ? -3.448 20.193 19.670 1.00 98.56 691 ILE A O 1
ATOM 5408 N N . LEU A 1 692 ? -4.256 19.259 17.794 1.00 98.69 692 LEU A N 1
ATOM 5409 C CA . LEU A 1 692 ? -3.875 17.896 18.152 1.00 98.69 692 LEU A CA 1
ATOM 5410 C C . LEU A 1 692 ? -2.353 17.735 18.252 1.00 98.69 692 LEU A C 1
ATOM 5412 O O . LEU A 1 692 ? -1.862 17.103 19.192 1.00 98.69 692 LEU A O 1
ATOM 5416 N N . SER A 1 693 ? -1.601 18.340 17.331 1.00 98.56 693 SER A N 1
ATOM 5417 C CA . SER A 1 693 ? -0.142 18.359 17.369 1.00 98.56 693 SER A CA 1
ATOM 5418 C C . SER A 1 693 ? 0.356 19.214 18.533 1.00 98.56 693 SER A C 1
ATOM 5420 O O . SER A 1 693 ? 1.212 18.749 19.276 1.00 98.56 693 SER A O 1
ATOM 5422 N N . SER A 1 694 ? -0.228 20.395 18.779 1.00 98.69 694 SER A N 1
ATOM 5423 C CA . SER A 1 694 ? 0.136 21.260 19.915 1.00 98.69 694 SER A CA 1
ATOM 5424 C C . SER A 1 694 ? -0.062 20.568 21.267 1.00 98.69 694 SER A C 1
ATOM 5426 O O . SER A 1 694 ? 0.794 20.654 22.151 1.00 98.69 694 SER A O 1
ATOM 5428 N N . LYS A 1 695 ? -1.144 19.794 21.420 1.00 98.31 695 LYS A N 1
ATOM 5429 C CA . LYS A 1 695 ? -1.368 18.964 22.611 1.00 98.31 695 LYS A CA 1
ATOM 5430 C C . LYS A 1 695 ? -0.271 17.910 22.778 1.00 98.31 695 LYS A C 1
ATOM 5432 O O . LYS A 1 695 ? 0.202 17.682 23.891 1.00 98.31 695 LYS A O 1
ATOM 5437 N N . TYR A 1 696 ? 0.139 17.270 21.686 1.00 98.00 696 TYR A N 1
ATOM 5438 C CA . TYR A 1 696 ? 1.227 16.299 21.722 1.00 98.00 696 TYR A CA 1
ATOM 5439 C C . TYR A 1 696 ? 2.577 16.956 22.044 1.00 98.00 696 TYR A C 1
ATOM 5441 O O . TYR A 1 696 ? 3.284 16.468 22.921 1.00 98.00 696 TYR A O 1
ATOM 5449 N N . TYR A 1 697 ? 2.908 18.078 21.409 1.00 98.56 697 TYR A N 1
ATOM 5450 C CA . TYR A 1 697 ? 4.145 18.819 21.659 1.00 98.56 697 TYR A CA 1
ATOM 5451 C C . TYR A 1 697 ? 4.237 19.298 23.109 1.00 98.56 697 TYR A C 1
ATOM 5453 O O . TYR A 1 697 ? 5.246 19.059 23.767 1.00 98.56 697 TYR A O 1
ATOM 5461 N N . THR A 1 698 ? 3.143 19.832 23.663 1.00 98.00 698 THR A N 1
ATOM 5462 C CA . THR A 1 698 ? 3.035 20.142 25.101 1.00 98.00 698 THR A CA 1
ATOM 5463 C C . THR A 1 698 ? 3.355 18.922 25.969 1.00 98.00 698 THR A C 1
ATOM 5465 O O . THR A 1 698 ? 4.093 19.030 26.941 1.00 98.00 698 THR A O 1
ATOM 5468 N N . SER A 1 699 ? 2.850 17.736 25.606 1.00 97.81 699 SER A N 1
ATOM 5469 C CA . SER A 1 699 ? 3.049 16.517 26.405 1.00 97.81 699 SER A CA 1
ATOM 5470 C C . SER A 1 699 ? 4.486 15.989 26.425 1.00 97.81 699 SER A C 1
ATOM 5472 O O . SER A 1 699 ? 4.842 15.261 27.348 1.00 97.81 699 SER A O 1
ATOM 5474 N N . ILE A 1 700 ? 5.302 16.333 25.424 1.00 97.25 700 ILE A N 1
ATOM 5475 C CA . ILE A 1 700 ? 6.704 15.896 25.331 1.00 97.25 700 ILE A CA 1
ATOM 5476 C C . ILE A 1 700 ? 7.700 17.018 25.662 1.00 97.25 700 ILE A C 1
ATOM 5478 O O . ILE A 1 700 ? 8.881 16.748 25.863 1.00 97.25 700 ILE A O 1
ATOM 5482 N N . GLY A 1 701 ? 7.229 18.265 25.736 1.00 96.69 701 GLY A N 1
ATOM 5483 C CA . GLY A 1 701 ? 8.034 19.450 26.009 1.00 96.69 701 GLY A CA 1
ATOM 5484 C C . GLY A 1 701 ? 8.845 19.952 24.811 1.00 96.69 701 GLY A C 1
ATOM 5485 O O . GLY A 1 701 ? 8.961 19.299 23.767 1.00 96.69 701 GLY A O 1
ATOM 5486 N N . GLN A 1 702 ? 9.417 21.145 24.975 1.00 97.50 702 GLN A N 1
ATOM 5487 C CA . GLN A 1 702 ? 10.112 21.879 23.917 1.00 97.50 702 GLN A CA 1
ATOM 5488 C C . GLN A 1 702 ? 11.318 21.135 23.329 1.00 97.50 702 GLN A C 1
ATOM 5490 O O . GLN A 1 702 ? 11.437 21.033 22.109 1.00 97.50 702 GLN A O 1
ATOM 5495 N N . GLU A 1 703 ? 12.199 20.576 24.165 1.00 96.50 703 GLU A N 1
ATOM 5496 C CA . GLU A 1 703 ? 13.425 19.920 23.685 1.00 96.50 703 GLU A CA 1
ATOM 5497 C C . GLU A 1 703 ? 13.121 18.671 22.841 1.00 96.50 703 GLU A C 1
ATOM 5499 O O . GLU A 1 703 ? 13.715 18.461 21.782 1.00 96.50 703 GLU A O 1
ATOM 5504 N N . ALA A 1 704 ? 12.162 17.847 23.277 1.00 96.00 704 ALA A N 1
ATOM 5505 C CA . ALA A 1 704 ? 11.739 16.675 22.517 1.00 96.00 704 ALA A CA 1
ATOM 5506 C C . ALA A 1 704 ? 10.994 17.073 21.237 1.00 96.00 704 ALA A C 1
ATOM 5508 O O . ALA A 1 704 ? 11.181 16.437 20.201 1.00 96.00 704 ALA A O 1
ATOM 5509 N N . THR A 1 705 ? 10.201 18.148 21.283 1.00 98.06 705 THR A N 1
ATOM 5510 C CA . THR A 1 705 ? 9.521 18.688 20.099 1.00 98.06 705 THR A CA 1
ATOM 5511 C C . THR A 1 705 ? 10.523 19.174 19.057 1.00 98.06 705 THR A C 1
ATOM 5513 O O . THR A 1 705 ? 10.381 18.829 17.889 1.00 98.06 705 THR A O 1
ATOM 5516 N N . ALA A 1 706 ? 11.581 19.886 19.454 1.00 97.75 706 ALA A N 1
ATOM 5517 C CA . ALA A 1 706 ? 12.621 20.345 18.531 1.00 97.75 706 ALA A CA 1
ATOM 5518 C C . ALA A 1 706 ? 13.273 19.189 17.745 1.00 97.75 706 ALA A C 1
ATOM 5520 O O . ALA A 1 706 ? 13.576 19.341 16.565 1.00 97.75 706 ALA A O 1
ATOM 5521 N N . LYS A 1 707 ? 13.403 18.001 18.356 1.00 96.81 707 LYS A N 1
ATOM 5522 C CA . LYS A 1 707 ? 13.943 16.787 17.710 1.00 96.81 707 LYS A CA 1
ATOM 5523 C C . LYS A 1 707 ? 13.013 16.176 16.653 1.00 96.81 707 LYS A C 1
ATOM 5525 O O . LYS A 1 707 ? 13.429 15.253 15.958 1.00 96.81 707 LYS A O 1
ATOM 5530 N N . LEU A 1 708 ? 11.779 16.662 16.510 1.00 97.38 708 LEU A N 1
ATOM 5531 C CA . LEU A 1 708 ? 10.823 16.241 15.474 1.00 97.38 708 LEU A CA 1
ATOM 5532 C C . LEU A 1 708 ? 10.849 17.139 14.230 1.00 97.38 708 LEU A C 1
ATOM 5534 O O . LEU A 1 708 ? 10.170 16.848 13.245 1.00 97.38 708 LEU A O 1
ATOM 5538 N N . PHE A 1 709 ? 11.629 18.216 14.258 1.00 98.50 709 PHE A N 1
ATOM 5539 C CA . PHE A 1 709 ? 11.742 19.167 13.164 1.00 98.50 709 PHE A CA 1
ATOM 5540 C C . PHE A 1 709 ? 13.159 19.178 12.593 1.00 98.50 709 PHE A C 1
ATOM 5542 O O . PHE A 1 709 ? 14.117 18.678 13.189 1.00 98.50 709 PHE A O 1
ATOM 5549 N N . MET A 1 710 ? 13.277 19.734 11.396 1.00 97.75 710 MET A N 1
ATOM 5550 C CA . MET A 1 710 ? 14.536 20.227 10.865 1.00 97.75 710 MET A CA 1
ATOM 5551 C C . MET A 1 710 ? 15.004 21.428 11.702 1.00 97.75 710 MET A C 1
ATOM 5553 O O . MET A 1 710 ? 14.252 21.999 12.496 1.00 97.75 710 MET A O 1
ATOM 5557 N N . SER A 1 711 ? 16.248 21.865 11.500 1.00 94.94 711 SER A N 1
ATOM 5558 C CA . SER A 1 711 ? 16.838 22.987 12.247 1.00 94.94 711 SER A CA 1
ATOM 5559 C C . SER A 1 711 ? 16.127 24.337 12.051 1.00 94.94 711 SER A C 1
ATOM 5561 O O . SER A 1 711 ? 16.463 25.301 12.728 1.00 94.94 711 SER A O 1
ATOM 5563 N N . ASP A 1 712 ? 15.162 24.429 11.134 1.00 95.06 712 ASP A N 1
ATOM 5564 C CA . ASP A 1 712 ? 14.416 25.650 10.815 1.00 95.06 712 ASP A CA 1
ATOM 5565 C C . ASP A 1 712 ? 13.111 25.834 11.605 1.00 95.06 712 ASP A C 1
ATOM 5567 O O . ASP A 1 712 ? 12.394 26.811 11.376 1.00 95.06 712 ASP A O 1
ATOM 5571 N N . SER A 1 713 ? 12.800 24.925 12.537 1.00 95.56 713 SER A N 1
ATOM 5572 C CA . SER A 1 713 ? 11.600 24.912 13.393 1.00 95.56 713 SER A CA 1
ATOM 5573 C C . SER A 1 713 ? 10.246 24.765 12.686 1.00 95.56 713 SER A C 1
ATOM 5575 O O . SER A 1 713 ? 9.238 24.644 13.377 1.00 95.56 713 SER A O 1
ATOM 5577 N N . LEU A 1 714 ? 10.184 24.781 11.352 1.00 97.62 714 LEU A N 1
ATOM 5578 C CA . LEU A 1 714 ? 8.927 24.732 10.599 1.00 97.62 714 LEU A CA 1
ATOM 5579 C C . LEU A 1 714 ? 8.729 23.378 9.927 1.00 97.62 714 LEU A C 1
ATOM 5581 O O . LEU A 1 714 ? 7.634 22.824 9.974 1.00 97.62 714 LEU A O 1
ATOM 5585 N N . HIS A 1 715 ? 9.775 22.841 9.304 1.00 98.50 715 HIS A N 1
ATOM 5586 C CA . HIS A 1 715 ? 9.661 21.611 8.539 1.00 98.50 715 HIS A CA 1
ATOM 5587 C C . HIS A 1 715 ? 9.844 20.396 9.448 1.00 98.50 715 HIS A C 1
ATOM 5589 O O . HIS A 1 715 ? 10.878 20.290 10.113 1.00 98.50 715 HIS A O 1
ATOM 5595 N N . PRO A 1 716 ? 8.889 19.453 9.483 1.00 98.06 716 PRO A N 1
ATOM 5596 C CA . PRO A 1 716 ? 9.089 18.193 10.177 1.00 98.06 716 PRO A CA 1
ATOM 5597 C C . PRO A 1 716 ? 10.256 17.411 9.564 1.00 98.06 716 PRO A C 1
ATOM 5599 O O . PRO A 1 716 ? 10.436 17.360 8.343 1.00 98.06 716 PRO A O 1
ATOM 5602 N N . ASN A 1 717 ? 11.037 16.756 10.417 1.00 96.19 717 ASN A N 1
ATOM 5603 C CA . ASN A 1 717 ? 11.866 15.647 9.961 1.00 96.19 717 ASN A CA 1
ATOM 5604 C C . ASN A 1 717 ? 11.002 14.376 9.865 1.00 96.19 717 ASN A C 1
ATOM 5606 O O . ASN A 1 717 ? 9.828 14.373 10.245 1.00 96.19 717 ASN A O 1
ATOM 5610 N N . ARG A 1 718 ? 11.569 13.268 9.383 1.00 92.38 718 ARG A N 1
ATOM 5611 C CA . ARG A 1 718 ? 10.842 12.003 9.205 1.00 92.38 718 ARG A CA 1
ATOM 5612 C C . ARG A 1 718 ? 10.122 11.531 10.473 1.00 92.38 718 ARG A C 1
ATOM 5614 O O . ARG A 1 718 ? 8.983 11.086 10.378 1.00 92.38 718 ARG A O 1
ATOM 5621 N N . ALA A 1 719 ? 10.722 11.669 11.657 1.00 89.31 719 ALA A N 1
ATOM 5622 C CA . ALA A 1 719 ? 10.068 11.281 12.909 1.00 89.31 719 ALA A CA 1
ATOM 5623 C C . ALA A 1 719 ? 8.859 12.180 13.231 1.00 89.31 719 ALA A C 1
ATOM 5625 O O . ALA A 1 719 ? 7.796 11.679 13.609 1.00 89.31 719 ALA A O 1
ATOM 5626 N N . GLY A 1 720 ? 8.988 13.495 13.029 1.00 95.88 720 GLY A N 1
ATOM 5627 C CA . GLY A 1 720 ? 7.872 14.433 13.168 1.00 95.88 720 GLY A CA 1
ATOM 5628 C C . GLY A 1 720 ? 6.747 14.169 12.172 1.00 95.88 720 GLY A C 1
ATOM 5629 O O . GLY A 1 720 ? 5.582 14.119 12.564 1.00 95.88 720 GLY A O 1
ATOM 5630 N N . ALA A 1 721 ? 7.087 13.912 10.910 1.00 98.25 721 ALA A N 1
ATOM 5631 C CA . ALA A 1 721 ? 6.133 13.580 9.856 1.00 98.25 721 ALA A CA 1
ATOM 5632 C C . ALA A 1 721 ? 5.360 12.287 10.151 1.00 98.25 721 ALA A C 1
ATOM 5634 O O . ALA A 1 721 ? 4.136 12.267 10.035 1.00 98.25 721 ALA A O 1
ATOM 5635 N N . ILE A 1 722 ? 6.049 11.231 10.609 1.00 92.06 722 ILE A N 1
ATOM 5636 C CA . ILE A 1 722 ? 5.421 9.978 11.067 1.00 92.06 722 ILE A CA 1
ATOM 5637 C C . ILE A 1 722 ? 4.418 10.274 12.180 1.00 92.06 722 ILE A C 1
ATOM 5639 O O . ILE A 1 722 ? 3.295 9.761 12.175 1.00 92.06 722 ILE A O 1
ATOM 5643 N N . LYS A 1 723 ? 4.795 11.124 13.139 1.00 97.38 723 LYS A N 1
ATOM 5644 C CA . LYS A 1 723 ? 3.912 11.462 14.248 1.00 97.38 723 LYS A CA 1
ATOM 5645 C C . LYS A 1 723 ? 2.675 12.231 13.789 1.00 97.38 723 LYS A C 1
ATOM 5647 O O . LYS A 1 723 ? 1.570 11.858 14.190 1.00 97.38 723 LYS A O 1
ATOM 5652 N N . LEU A 1 724 ? 2.839 13.258 12.963 1.00 98.44 724 LEU A N 1
ATOM 5653 C CA . LEU A 1 724 ? 1.726 14.027 12.399 1.00 98.44 724 LEU A CA 1
ATOM 5654 C C . LEU A 1 724 ? 0.789 13.120 11.590 1.00 98.44 724 LEU A C 1
ATOM 5656 O O . LEU A 1 724 ? -0.413 13.095 11.849 1.00 98.44 724 LEU A O 1
ATOM 5660 N N . ALA A 1 725 ? 1.342 12.270 10.723 1.00 97.75 725 ALA A N 1
ATOM 5661 C CA . ALA A 1 725 ? 0.583 11.296 9.945 1.00 97.75 725 ALA A CA 1
ATOM 5662 C C . ALA A 1 725 ? -0.206 10.322 10.833 1.00 97.75 725 ALA A C 1
ATOM 5664 O O . ALA A 1 725 ? -1.354 10.000 10.527 1.00 97.75 725 ALA A O 1
ATOM 5665 N N . SER A 1 726 ? 0.368 9.889 11.963 1.00 96.00 726 SER A N 1
ATOM 5666 C CA . SER A 1 726 ? -0.332 9.032 12.930 1.00 96.00 726 SER A CA 1
ATOM 5667 C C . SER A 1 726 ? -1.552 9.719 13.552 1.00 96.00 726 SER A C 1
ATOM 5669 O O . SER A 1 726 ? -2.584 9.073 13.743 1.00 96.00 726 SER A O 1
ATOM 5671 N N . ILE A 1 727 ? -1.458 11.027 13.830 1.00 97.19 727 ILE A N 1
ATOM 5672 C CA . ILE A 1 727 ? -2.563 11.833 14.363 1.00 97.19 727 ILE A CA 1
ATOM 5673 C C . ILE A 1 727 ? -3.646 11.962 13.292 1.00 97.19 727 ILE A C 1
ATOM 5675 O O . ILE A 1 727 ? -4.788 11.580 13.548 1.00 97.19 727 ILE A O 1
ATOM 5679 N N . VAL A 1 728 ? -3.282 12.392 12.078 1.00 97.75 728 VAL A N 1
ATOM 5680 C CA . VAL A 1 728 ? -4.215 12.510 10.944 1.00 97.75 728 VAL A CA 1
ATOM 5681 C C . VAL A 1 728 ? -4.939 11.184 10.694 1.00 97.75 728 VAL A C 1
ATOM 5683 O O . VAL A 1 728 ? -6.166 11.138 10.642 1.00 97.75 728 VAL A O 1
ATOM 5686 N N . ALA A 1 729 ? -4.204 10.073 10.622 1.00 93.69 729 ALA A N 1
ATOM 5687 C CA . ALA A 1 729 ? -4.784 8.752 10.411 1.00 93.69 729 ALA A CA 1
ATOM 5688 C C . ALA A 1 729 ? -5.689 8.287 11.560 1.00 93.69 729 ALA A C 1
ATOM 5690 O O . ALA A 1 729 ? -6.607 7.500 11.327 1.00 93.69 729 ALA A O 1
ATOM 5691 N N . SER A 1 730 ? -5.432 8.723 12.797 1.00 91.38 730 SER A N 1
ATOM 5692 C CA . SER A 1 730 ? -6.299 8.413 13.936 1.00 91.38 730 SER A CA 1
ATOM 5693 C C . SER A 1 730 ? -7.630 9.160 13.865 1.00 91.38 730 SER A C 1
ATOM 5695 O O . SER A 1 730 ? -8.662 8.565 14.167 1.00 91.38 730 SER A O 1
ATOM 5697 N N . GLU A 1 731 ? -7.627 10.410 13.395 1.00 94.19 731 GLU A N 1
ATOM 5698 C CA . GLU A 1 731 ? -8.848 11.197 13.205 1.00 94.19 731 GLU A CA 1
ATOM 5699 C C . GLU A 1 731 ? -9.646 10.721 11.990 1.00 94.19 731 GLU A C 1
ATOM 5701 O O . GLU A 1 731 ? -10.856 10.584 12.087 1.00 94.19 731 GLU A O 1
ATOM 5706 N N . LEU A 1 732 ? -8.985 10.342 10.888 1.00 90.19 732 LEU A N 1
ATOM 5707 C CA . LEU A 1 732 ? -9.654 9.738 9.723 1.00 90.19 732 LEU A CA 1
ATOM 5708 C C . LEU A 1 732 ? -10.404 8.431 10.045 1.00 90.19 732 LEU A C 1
ATOM 5710 O O . LEU A 1 732 ? -11.257 8.010 9.265 1.00 90.19 732 LEU A O 1
ATOM 5714 N N . LYS A 1 733 ? -10.048 7.745 11.140 1.00 83.38 733 LYS A N 1
ATOM 5715 C CA . LYS A 1 733 ? -10.699 6.500 11.587 1.00 83.38 733 LYS A CA 1
ATOM 5716 C C . LYS A 1 733 ? -11.938 6.738 12.453 1.00 83.38 733 LYS A C 1
ATOM 5718 O O . LYS A 1 733 ? -12.701 5.786 12.629 1.00 83.38 733 LYS A O 1
ATOM 5723 N N . LYS A 1 734 ? -12.089 7.931 13.032 1.00 80.75 734 LYS A N 1
ATOM 5724 C CA . LYS A 1 734 ? -13.278 8.319 13.801 1.00 80.75 734 LYS A CA 1
ATOM 5725 C C . LYS A 1 734 ? -14.417 8.653 12.845 1.00 80.75 734 LYS A C 1
ATOM 5727 O O . LYS A 1 734 ? -15.567 8.324 13.212 1.00 80.75 734 LYS A O 1
#

pLDDT: mean 90.61, std 15.53, range [24.22, 98.94]

Mean predicted aligned error: 17.5 Å

Secondary structure (DSSP, 8-state):
-------------------------------------TTTT--EEES---TT--GGGGSS--SS--EE-SSS-S-EEEEEEEEEEEEEEEEEEEESSSS--EEEEEEESSSSS-EEEEEETT-----SEEEEEEEEEEEEEEEEEEE-GGGPPPEEEEEEEEEEE----SPEEEEEEE-TTT----GGGTTEE-HHHHGGGGB-TTEEEEE---TT--HHHHHHTTHHHHHHTT--TT-EEEEE--TTTTSS-TTT---TTTHHHHHHHHHHHHHHHTT-EEEEEPPPPPS-EETTEE--S-HHHHHHHHHHHHHHT--EE-HHHHHHHHHHHH-HHHHGGGBTHHHHSS-SSSEEHHHHHHHHHHHHHHHHHTT-TTGGGB----TTS---EEEEEESSS--TTSEEE-TT-B-BTTTTEEES-GGGEEEEE-SSSGGGSEEEEESS-STT-S--EEEE--SEEEEEEEEESS-SSEEEEETTEEEEEEE-STT-EEEEEEEE-SSEEEEEEEESSTTS--EEEEEEEEEEESS-SPPPEEEEE-STTTS--SSTTT-SB--HHHHGGGTS-TTT-EEEE---TT--HHHHHHSSHHHHHHHH--TT-EEEEE--TTGGGTS-HHHHHHHHHHHHHHHHHTT-EEEEEPPP--TT-B-TTS-B--TTSTTHHHHHHHHHHHT--EE-HHHHHHHHHHHHHHHHHHTTB-TTSSSBBHHHHHHHHHHHHHHTT-

Organism: NCBI:txid238834

Nearest PDB structures (foldseek):
  2o14-assembly1_A  TM=9.954E-01  e=2.888E-57  Bacillus subtilis
  4zxe-assembly2_B  TM=9.078E-01  e=4.929E-11  Paenibacillus fukuinensis
  4a42-assembly2_B  TM=8.843E-01  e=8.756E-10  Clostridium perfringens
  4a3z-assembly1_A  TM=8.867E-01  e=2.863E-09  Clostridium perfringens
  4a6o-assembly2_B  TM=7.984E-01  e=1.161E-09  Clostridium perfringens

Sequence (734 aa):
MIQSRGKSKKLFSIILIVMFIATSLFVSPQKVYASSNIAMGKTSTSDSELLGHGASNGNDGKQSTYWSAADTSDKHYWKVDLGGLYELKETEVKWQKNTVYKYRVETSTDNLHWTLRIDKSNNTSTIQKQKDIFNGLARYVKIIILDVPSNDYASICDFKVSGSAFKNNSPTMVYIAGDSTAQTYGTSFAPQTGWGQCIEKYFSREVMFDNRAIGGRSSKSFILEGRLDDILSVIRPKDYLFIQFGHNDASYIPARHTDPYTTYKDYLKQYITKSRDIGAIPILITPVARLNYKNGVFVNDFPDYVIAMKQVAIETNTPIIDMMNTCIDYYTSVGYDTVFPNYLVSSNGTDYTHFTQAGANMIAGMTTQKIKALNIPISKYVKNLNPNEKQINYKFDFGSVAEPGYTNVSASLEYNPSVGYGFNTPVNMKNVTAAGSGAGSDAVQFLTFGTKSSNTFNVDLPNGLYEVAVTLGDTTRTSVAAEGVYQVMNMTGNGATDKFQIPITDGQLNILVTEGKAGKAFTLSALEITKISDKSKTNKTIYISGDSTVCNYYPIDTSLQCGWGQMLPQFLSNKEYQIRDMATGGQFARGFRDDGQFESIMKYIKKGDCFILEFGINDSKYETEAEFKEIMRDMIKQVKGKGAKVVLVTSQGKATDFDLNNVHSAVDKWYRHSTVALADEEKVPLIDLNILSSKYYTSIGQEATAKLFMSDSLHPNRAGAIKLASIVASELKK

Solvent-accessible surface area (backbone atoms only — not comparable to full-atom values): 38240 Å² total; per-residue (Å²): 134,91,82,84,88,79,90,84,87,88,84,90,80,91,81,82,94,72,90,76,84,78,79,78,78,80,71,70,84,69,80,77,67,75,73,58,52,56,32,54,74,36,60,43,46,47,83,55,49,27,93,94,16,42,42,53,30,20,19,58,82,46,92,89,44,32,18,28,37,60,54,50,71,69,59,49,38,43,33,38,44,54,86,49,55,23,42,32,42,36,40,37,42,28,42,71,58,73,47,43,58,16,28,35,35,32,36,12,73,76,81,76,60,75,43,82,73,44,83,31,76,83,48,78,58,41,63,38,66,46,78,45,80,49,81,46,76,26,23,27,45,33,40,34,39,52,44,44,72,91,63,40,62,55,43,30,22,30,45,38,32,31,60,44,77,56,75,79,83,68,55,42,44,33,37,33,46,30,17,49,59,31,12,67,61,60,80,91,49,61,61,47,30,9,19,53,64,44,35,58,80,50,38,39,88,57,49,45,72,48,64,64,18,38,64,82,30,8,57,50,33,36,48,78,70,44,55,53,56,59,49,63,76,70,62,44,63,71,19,36,36,40,40,34,48,40,76,32,17,73,35,90,49,76,77,22,40,40,52,40,88,48,56,39,40,54,36,54,48,47,58,46,48,60,37,43,78,54,44,24,45,52,33,44,29,39,37,70,54,46,74,40,75,55,96,93,39,71,49,77,90,50,61,60,44,44,50,29,51,52,50,44,25,62,78,65,74,37,56,70,40,65,37,31,60,52,42,43,55,51,41,68,74,63,36,66,78,70,49,43,70,24,24,32,28,69,79,70,75,73,37,46,68,44,19,16,55,66,25,10,42,52,51,20,46,53,54,48,52,49,45,41,72,65,69,46,90,68,26,79,40,46,51,95,67,65,86,81,58,78,68,54,64,48,42,38,9,22,9,92,64,51,36,93,90,37,44,66,41,39,27,76,38,53,52,36,87,91,77,32,39,27,22,69,39,26,90,40,37,36,62,42,78,19,90,44,61,70,43,22,33,23,5,25,31,49,75,46,60,47,46,79,43,71,49,20,44,35,36,61,38,78,53,10,16,29,41,41,37,41,28,24,8,49,32,75,27,26,16,35,22,41,78,60,20,58,73,44,58,49,46,24,44,64,45,32,64,54,72,47,76,50,54,26,81,83,35,48,47,46,34,35,48,21,78,49,40,89,98,58,64,22,30,39,1,30,40,38,41,32,59,76,40,74,54,55,54,76,71,37,34,36,39,35,41,27,20,49,53,26,9,64,38,53,55,74,92,72,32,61,53,24,7,18,52,61,39,33,68,83,67,50,65,73,87,66,35,48,79,44,60,59,15,36,70,80,39,26,59,62,56,39,54,71,74,39,54,41,51,32,46,65,75,70,58,34,65,76,20,37,38,39,45,31,60,27,86,45,26,76,81,80,46,53,70,69,54,50,44,52,48,53,47,50,54,50,51,55,45,45,72,44,52,22,47,54,33,42,35,34,64,62,55,46,44,72,38,51,50,98,83,52,46,37,59,39,77,89,42,41,57,31,64,51,57,54,50,46,23,67,73,71,71,35,55,69,43,58,40,21,60,57,46,22,55,51,36,32,75,59,27,59,74,58,33,42,74,23,30,40,99,78,35,60,42,26,15,41,69,28,9,44,52,51,16,48,52,54,45,54,56,77,72,108

InterPro domains:
  IPR000421 Coagulation factor 5/8, C-terminal domain [PF00754] (50-157)
  IPR000421 Coagulation factor 5/8, C-terminal domain [PS50022] (20-164)
  IPR001087 GDSL lipase/esterase [PF00657] (174-364)
  IPR008979 Galactose-binding-like domain superfamily [SSF49785] (34-162)
  IPR008979 Galactose-binding-like domain superfamily [SSF49785] (394-534)
  IPR013830 SGNH hydrolase-type esterase domain [PF13472] (546-720)
  IPR036514 SGNH hydrolase superfamily [G3DSA:3.40.50.1110] (172-385)
  IPR036514 SGNH hydrolase superfamily [G3DSA:3.40.50.1110] (539-734)
  IPR037459 Rhamnogalacturonan acetylesterase RhgT-like [PTHR43695] (164-384)
  IPR037459 Rhamnogalacturonan acetylesterase RhgT-like [cd01821] (174-371)
  IPR037459 Rhamnogalacturonan acetylesterase RhgT-like [cd01821] (541-732)
  IPR049033 Beta-agarase/YXIM esterase-like, galactose-binding domain-like [PF21254] (394-530)

Radius of gyration: 34.64 Å; Cα contacts (8 Å, |Δi|>4): 1696; chains: 1; bounding box: 98×93×93 Å

Foldseek 3Di:
DDDDDDDDDDDDDDDDDDDDPPPPPPPPPDPPPVQPQLQAQFDKAKPAFDVQQGLSQQRPPDQVGKTWGNFLDFWIKMKGFSVAKWFWFKKKFFFPFLFWWFKWKWFAAPVPDIDTFDGRNVPHGSDRIDMDTGTDIHRMMMMITGHTPPSDIDMTNYMGIGGGGDDPQQAAEEEEEEAQQQDADDPVPPQFGHLVNQQCVQFAPSYDYDYLYYHLAALQLCVVVCVLVVCLVPHAAAHEYEYEHFPNCPDPPVSHHDDQQPRNLVSVVCSCVSCVVRNYAYEYEYHAAFLDADPHFGDRPGVSNLVSSVVSCVVSVHHYHDNHVLNRVVCNVPDSVVCVQQFCCVVVVPTRRTGGPNVSNLSSVSSLVSVLVVVDPRNVRRDPDDSPPPFPKAKEFEADDAAPPHDYAYLQFDDDVVVFWHWPCSVQKDKAAAPDDHLQGIWIWGNDADLQDSGWIKGFAQWAKKKKKFWWGADQWKFKHKPSATFGATFHDGRAMDIGMATDDPRMITIDIHDNDPPIIGITRMMMMTGPTNDSADAAEEEEEEAQQAAADPPLVDAFFGHLLSQLVVLDDPPRYHYGYLYYHLDALCCCCPVGSLVNCLVHQAANHEYEDEAQQNHVVPDDLVVSLVSVLVSCVSNVVRNYAYEYEYDADFLPQADPVQQHADCPGRSNVSSVVSCVVSVHHYQDLHVVVSVVCSVVGSVVSCVQADPVRRTGTPNVSNVSSNSVSVSVVD